Protein AF-A0A257NFJ1-F1 (afdb_monomer_lite)

pLDDT: mean 88.98, std 7.52, range [52.09, 97.19]

Radius of gyration: 28.56 Å; chains: 1; bounding box: 73×62×64 Å

Sequence (427 aa):
MHRQKQITTDIKTLTPSHWSAVKSILSKENFPPAINSFADTYADYLTGLIAIKVLAEGQPLRPDAFVVTHDAMTPEEKAVLERLRDQQILSLLKSVNSGRPDWGYALLVNMARFIAVDLSLQLGQWVFIDDFAMDSEWVSADQVAQYAEEMQVQIKDSLNNLIQTRKALLNPDGLTESNYSKLEMSANRYFELLKGRHHKSIRYIGENALPTKSINVPDWIVPELTQQQLKTALKELDNYENKFLQELAEHYRYDLITRNCVTELFRTIDQALLQQNKSGVDPSKHDELLMRESMKRLGGNISASYNFIPFVSFQSVQEHYKVTTSAVLSSYRGQQLEKLYARNNGLMVSLRESNTFTSTLYTYNPDDAFFVFFTDDNLVLRPIFGLFNTAAGIGQSIFGFLSWPFDYGKNLKSGATGVLMSLPELL

Foldseek 3Di:
DVVLVVLLVCQQAQAWDQLVPDDPPDALPDDDPDDCGSVQSNVLSLLLNVLVVCVVVVDDDDPQFKDWDPAADDPLLLVLLVVLLVVLVVVLVVLNVDPDRSSSLVNVLSVNVNNQSVVCNVVSTHMAGQQFDPPFDKDALVNLVVCVVVLVVQLVVLVVQLVVLSVQSSDPPSDDLQSVLSNRQSVNSNVQSVVSVVSGMGRPDGGDSGHDDDDPRDPPGHHNDDPVSVVVSVVSVVVSVVVNVVSCCVSQPDDQQCHHPQNVVVVVVLVVLVVVVDDDDDPVCSVVSSQVSCCVPFVFDDDCNVVSDPVSVVVCSVVGGPDPDDDDDDDPVRVVLVVDVVPDPNVVSCVQCQFQVRRPPDDDDPQAQDATGDQPPDLPCQLVRLVRQLVSLVVQLVVLVVCCVPPVSSSNVSSVVSNVVSVVSND

Structure (mmCIF, N/CA/C/O backbone):
data_AF-A0A257NFJ1-F1
#
_entry.id   AF-A0A257NFJ1-F1
#
loop_
_atom_site.group_PDB
_atom_site.id
_atom_site.type_symbol
_atom_site.label_atom_id
_atom_site.label_alt_id
_atom_site.label_comp_id
_atom_site.label_asym_id
_atom_site.label_entity_id
_atom_site.label_seq_id
_atom_site.pdbx_PDB_ins_code
_atom_site.Cartn_x
_atom_site.Cartn_y
_atom_site.Cartn_z
_atom_site.occupancy
_atom_site.B_iso_or_equiv
_atom_site.auth_seq_id
_atom_site.auth_comp_id
_atom_site.auth_asym_id
_atom_site.auth_atom_id
_atom_site.pdbx_PDB_model_num
ATOM 1 N N . MET A 1 1 ? -32.638 7.413 -6.743 1.00 71.44 1 MET A N 1
ATOM 2 C CA . MET A 1 1 ? -33.032 6.915 -8.086 1.00 71.44 1 MET A CA 1
ATOM 3 C C . MET A 1 1 ? -32.406 7.690 -9.250 1.00 71.44 1 MET A C 1
ATOM 5 O O . MET A 1 1 ? -31.89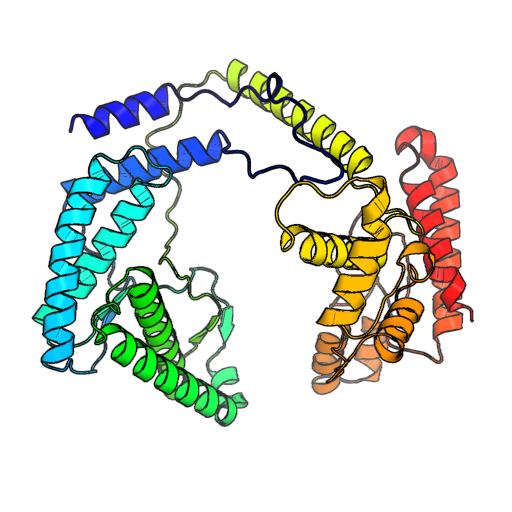9 7.042 -10.153 1.00 71.44 1 MET A O 1
ATOM 9 N N . HIS A 1 2 ? -32.402 9.033 -9.272 1.00 85.25 2 HIS A N 1
ATOM 10 C CA . HIS A 1 2 ? -31.804 9.790 -10.393 1.00 85.25 2 HIS A CA 1
ATOM 11 C C . HIS A 1 2 ? -30.293 9.528 -10.563 1.00 85.25 2 HIS A C 1
ATOM 13 O O . HIS A 1 2 ? -29.863 9.112 -11.634 1.00 85.25 2 HIS A O 1
ATOM 19 N N . ARG A 1 3 ? -29.513 9.631 -9.477 1.00 87.38 3 ARG A N 1
ATOM 20 C CA . ARG A 1 3 ? -28.060 9.384 -9.492 1.00 87.38 3 ARG A CA 1
ATOM 21 C C . ARG A 1 3 ? -27.672 7.955 -9.898 1.00 87.38 3 ARG A C 1
ATOM 23 O O . ARG A 1 3 ? -26.693 7.760 -10.600 1.00 87.38 3 ARG A O 1
ATOM 30 N N . GLN A 1 4 ? -28.477 6.958 -9.526 1.00 90.38 4 GLN A N 1
ATOM 31 C CA . GLN A 1 4 ? -28.282 5.565 -9.950 1.00 90.38 4 GLN A CA 1
ATOM 32 C C . GLN A 1 4 ? -28.370 5.419 -11.476 1.00 90.38 4 GLN A C 1
ATOM 34 O O . GLN A 1 4 ? -27.524 4.771 -12.086 1.00 90.38 4 GLN A O 1
ATOM 39 N N . LYS A 1 5 ? -29.389 6.039 -12.093 1.00 91.62 5 LYS A N 1
ATOM 40 C CA . LYS A 1 5 ? -29.564 6.043 -13.553 1.00 91.62 5 LYS A CA 1
ATOM 41 C C . LYS A 1 5 ? -28.418 6.772 -14.250 1.00 91.62 5 LYS A C 1
ATOM 43 O O . LYS A 1 5 ? -27.950 6.294 -15.277 1.00 91.62 5 LYS A O 1
ATOM 48 N N . GLN A 1 6 ? -27.967 7.887 -13.674 1.00 92.31 6 GLN A N 1
ATOM 49 C CA . GLN A 1 6 ? -26.811 8.631 -14.167 1.00 92.31 6 GLN A CA 1
ATOM 50 C C . GLN A 1 6 ? -25.557 7.747 -14.192 1.00 92.31 6 GLN A C 1
ATOM 52 O O . GLN A 1 6 ? -25.058 7.475 -15.271 1.00 92.31 6 GLN A O 1
ATOM 57 N N . ILE A 1 7 ? -25.148 7.175 -13.054 1.00 92.62 7 ILE A N 1
ATOM 58 C CA . ILE A 1 7 ? -23.953 6.312 -12.970 1.00 92.62 7 ILE A CA 1
ATOM 59 C C . ILE A 1 7 ? -24.068 5.089 -13.887 1.00 92.62 7 ILE A C 1
ATOM 61 O O . ILE A 1 7 ? -23.100 4.685 -14.517 1.00 92.62 7 ILE A O 1
ATOM 65 N N . THR A 1 8 ? -25.262 4.499 -13.996 1.00 94.19 8 THR A N 1
ATOM 66 C CA . THR A 1 8 ? -25.499 3.376 -14.920 1.00 94.19 8 THR A CA 1
ATOM 67 C C . THR A 1 8 ? -25.253 3.786 -16.373 1.00 94.19 8 THR A C 1
ATOM 69 O O . THR A 1 8 ? -24.699 3.013 -17.150 1.00 94.19 8 THR A O 1
ATOM 72 N N . THR A 1 9 ? -25.662 5.002 -16.736 1.00 94.50 9 THR A N 1
ATOM 73 C CA . THR A 1 9 ? -25.404 5.568 -18.063 1.00 94.50 9 THR A CA 1
ATOM 74 C C . THR A 1 9 ? -23.912 5.831 -18.233 1.00 94.50 9 THR A C 1
ATOM 76 O O . THR A 1 9 ? -23.349 5.364 -19.215 1.00 94.50 9 THR A O 1
ATOM 79 N N . ASP A 1 10 ? -23.269 6.460 -17.244 1.00 93.62 10 ASP A N 1
ATOM 80 C CA . ASP A 1 10 ? -21.836 6.769 -17.256 1.00 93.62 10 ASP A CA 1
ATOM 81 C C . ASP A 1 10 ? -20.989 5.502 -17.461 1.00 93.62 10 ASP A C 1
ATOM 83 O O . ASP A 1 10 ? -20.114 5.499 -18.323 1.00 93.62 10 ASP A O 1
ATOM 87 N N . ILE A 1 11 ? -21.304 4.396 -16.766 1.00 94.06 11 ILE A N 1
ATOM 88 C CA . ILE A 1 11 ? -20.638 3.094 -16.956 1.00 94.06 11 ILE A CA 1
ATOM 89 C C . ILE A 1 11 ? -20.833 2.578 -18.381 1.00 94.06 11 ILE A C 1
ATOM 91 O O . ILE A 1 11 ? -19.862 2.197 -19.027 1.00 94.06 11 ILE A O 1
ATOM 95 N N . LYS A 1 12 ? -22.073 2.559 -18.885 1.00 94.38 12 LYS A N 1
ATOM 96 C CA . LYS A 1 12 ? -22.376 2.049 -20.232 1.00 94.38 12 LYS A CA 1
ATOM 97 C C . LYS A 1 12 ? -21.655 2.838 -21.316 1.00 94.38 12 LYS A C 1
ATOM 99 O O . LYS A 1 12 ? -21.168 2.248 -22.273 1.00 94.38 12 LYS A O 1
ATOM 104 N N . THR A 1 13 ? -21.571 4.155 -21.153 1.00 94.25 13 THR A N 1
ATOM 105 C CA . THR A 1 13 ? -20.910 5.055 -22.103 1.00 94.25 13 THR A CA 1
ATOM 106 C C . THR A 1 13 ? -19.412 5.208 -21.859 1.00 94.25 13 THR A C 1
ATOM 108 O O . THR A 1 13 ? -18.764 5.954 -22.590 1.00 94.25 13 THR A O 1
ATOM 111 N N . LEU A 1 14 ? -18.855 4.548 -20.838 1.00 93.00 14 LEU A N 1
ATOM 112 C CA . LEU A 1 14 ? -17.451 4.688 -20.483 1.00 93.00 14 LEU A CA 1
ATOM 113 C C . LEU A 1 14 ? -16.570 4.169 -21.620 1.00 93.00 14 LEU A C 1
ATOM 115 O O . LEU A 1 14 ? -16.655 3.010 -22.025 1.00 93.00 14 LEU A O 1
ATOM 119 N N . THR A 1 15 ? -15.684 5.026 -22.113 1.00 90.38 15 THR A N 1
ATOM 120 C CA . THR A 1 15 ? -14.724 4.687 -23.164 1.00 90.38 15 THR A CA 1
ATOM 121 C C . THR A 1 15 ? -13.313 4.578 -22.596 1.00 90.38 15 THR A C 1
ATOM 123 O O . THR A 1 15 ? -12.974 5.358 -21.704 1.00 90.38 15 THR A O 1
ATOM 126 N N . PRO A 1 16 ? -12.462 3.672 -23.114 1.00 87.12 16 PRO A N 1
ATOM 127 C CA . PRO A 1 16 ? -11.054 3.617 -22.740 1.00 87.12 16 PRO A CA 1
ATOM 128 C C . PRO A 1 16 ? -10.371 4.977 -22.896 1.00 87.12 16 PRO A C 1
ATOM 130 O O . PRO A 1 16 ? -10.629 5.694 -23.865 1.00 87.12 16 PRO A O 1
ATOM 133 N N . SER A 1 17 ? -9.504 5.326 -21.945 1.00 75.88 17 SER A N 1
ATOM 134 C CA . SER A 1 17 ? -8.729 6.565 -21.988 1.00 75.88 17 SER A CA 1
ATOM 135 C C . SER A 1 17 ? -7.908 6.641 -23.276 1.00 75.88 17 SER A C 1
ATOM 137 O O . SER A 1 17 ? -7.256 5.674 -23.665 1.00 75.88 17 SER A O 1
ATOM 139 N N . HIS A 1 18 ? -7.901 7.806 -23.924 1.00 68.69 18 HIS A N 1
ATOM 140 C CA . HIS A 1 18 ? -7.068 8.049 -25.099 1.00 68.69 18 HIS A CA 1
ATOM 141 C C . HIS A 1 18 ? -5.610 8.271 -24.679 1.00 68.69 18 HIS A C 1
ATOM 143 O O . HIS A 1 18 ? -5.151 9.405 -24.522 1.00 68.69 18 HIS A O 1
ATOM 149 N N . TRP A 1 19 ? -4.873 7.174 -24.500 1.00 71.38 19 TRP A N 1
ATOM 150 C CA . TRP A 1 19 ? -3.456 7.182 -24.117 1.00 71.38 19 TRP A CA 1
ATOM 151 C C . TRP A 1 19 ? -2.566 7.932 -25.121 1.00 71.38 19 TRP A C 1
ATOM 153 O O . TRP A 1 19 ? -1.524 8.471 -24.752 1.00 71.38 19 TRP A O 1
ATOM 163 N N . SER A 1 20 ? -3.007 8.049 -26.378 1.00 56.97 20 SER A N 1
ATOM 164 C CA . SER A 1 20 ? -2.304 8.775 -27.444 1.00 56.97 20 SER A CA 1
ATOM 165 C C . SER A 1 20 ? -2.145 10.283 -27.191 1.00 56.97 20 SER A C 1
ATOM 167 O O . SER A 1 20 ? -1.254 10.903 -27.772 1.00 56.97 20 SER A O 1
ATOM 169 N N . ALA A 1 21 ? -2.976 10.878 -26.326 1.00 57.75 21 ALA A N 1
ATOM 170 C CA . ALA A 1 21 ? -2.998 12.318 -26.057 1.00 57.75 21 ALA A CA 1
ATOM 171 C C . ALA A 1 21 ? -2.213 12.733 -24.800 1.00 57.75 21 ALA A C 1
ATOM 173 O O . ALA A 1 21 ? -2.069 13.930 -24.529 1.00 57.75 21 ALA A O 1
ATOM 174 N N . VAL A 1 22 ? -1.697 11.772 -24.027 1.00 63.91 22 VAL A N 1
ATOM 175 C CA . VAL A 1 22 ? -0.919 12.063 -22.821 1.00 63.91 22 VAL A CA 1
ATOM 176 C C . VAL A 1 22 ? 0.454 12.581 -23.256 1.00 63.91 22 VAL A C 1
ATOM 178 O O . VAL A 1 22 ? 1.303 11.832 -23.742 1.00 63.91 22 VAL A O 1
ATOM 181 N N . LYS A 1 23 ? 0.666 13.898 -23.135 1.00 64.50 23 LYS A N 1
ATOM 182 C CA . LYS A 1 23 ? 1.997 14.505 -23.303 1.00 64.50 23 LYS A CA 1
ATOM 183 C C . LYS A 1 23 ? 2.964 13.839 -22.328 1.00 64.50 23 LYS A C 1
ATOM 185 O O . LYS A 1 23 ? 2.554 13.517 -21.217 1.00 64.50 23 LYS A O 1
ATOM 190 N N . SER A 1 24 ? 4.227 13.675 -22.730 1.00 63.91 24 SER A N 1
ATOM 191 C CA . SER A 1 24 ? 5.270 13.200 -21.815 1.00 63.91 24 SER A CA 1
ATOM 192 C C . SER A 1 24 ? 5.248 14.067 -20.556 1.00 63.91 24 SER A C 1
ATOM 194 O O . SER A 1 24 ? 5.402 15.289 -20.626 1.00 63.91 24 SER A O 1
ATOM 196 N N . ILE A 1 25 ? 4.941 13.433 -19.427 1.00 63.72 25 ILE A N 1
ATOM 197 C CA . ILE A 1 25 ? 4.867 14.067 -18.104 1.00 63.72 25 ILE A CA 1
ATOM 198 C C . ILE A 1 25 ? 6.211 13.898 -17.377 1.00 63.72 25 ILE A C 1
ATOM 200 O O . ILE A 1 25 ? 6.395 14.404 -16.273 1.00 63.72 25 ILE A O 1
ATOM 204 N N . LEU A 1 26 ? 7.147 13.167 -17.988 1.00 71.81 26 LEU A N 1
ATOM 205 C CA . LEU A 1 26 ? 8.414 12.809 -17.383 1.00 71.81 26 LEU A CA 1
ATOM 206 C C . LEU A 1 26 ? 9.411 13.951 -17.546 1.00 71.81 26 LEU A C 1
ATOM 208 O O . LEU A 1 26 ? 9.655 14.466 -18.635 1.00 71.81 26 LEU A O 1
ATOM 212 N N . SER A 1 27 ? 10.011 14.340 -16.430 1.00 72.38 27 SER A N 1
ATOM 213 C CA . SER A 1 27 ? 11.207 15.170 -16.412 1.00 72.38 27 SER A CA 1
ATOM 214 C C . SER A 1 27 ? 12.208 14.547 -15.449 1.00 72.38 27 SER A C 1
ATOM 216 O O . SER A 1 27 ? 11.839 13.769 -14.572 1.00 72.38 27 SER A O 1
ATOM 218 N N . LYS A 1 28 ? 13.489 14.914 -15.561 1.00 69.06 28 LYS A N 1
ATOM 219 C CA . LYS A 1 28 ? 14.529 14.409 -14.644 1.00 69.06 28 LYS A CA 1
ATOM 220 C C . LYS A 1 28 ? 14.196 14.640 -13.160 1.00 69.06 28 LYS A C 1
ATOM 222 O O . LYS A 1 28 ? 14.717 13.927 -12.310 1.00 69.06 28 LYS A O 1
ATOM 227 N N . GLU A 1 29 ? 13.355 15.627 -12.867 1.00 70.38 29 GLU A N 1
ATOM 228 C CA . GLU A 1 29 ? 13.061 16.115 -11.519 1.00 70.38 29 GLU A CA 1
ATOM 229 C C . GLU A 1 29 ? 11.667 15.721 -11.016 1.00 70.38 29 GLU A C 1
ATOM 231 O O . GLU A 1 29 ? 11.449 15.730 -9.808 1.00 70.38 29 GLU A O 1
ATOM 236 N N . ASN A 1 30 ? 10.743 15.334 -11.904 1.00 67.44 30 ASN A N 1
ATOM 237 C CA . ASN A 1 30 ? 9.360 15.019 -11.548 1.00 67.44 30 ASN A CA 1
ATOM 238 C C . ASN A 1 30 ? 9.008 13.600 -11.966 1.00 67.44 30 ASN A C 1
ATOM 240 O O . ASN A 1 30 ? 8.934 13.315 -13.158 1.00 67.44 30 ASN A O 1
ATOM 244 N N . PHE A 1 31 ? 8.743 12.734 -10.991 1.00 65.00 31 PHE A N 1
ATOM 245 C CA . PHE A 1 31 ? 8.097 11.451 -11.258 1.00 65.00 31 PHE A CA 1
ATOM 246 C C . PHE A 1 31 ? 6.668 11.669 -11.785 1.00 65.00 31 PHE A C 1
ATOM 248 O O . PHE A 1 31 ? 6.017 12.650 -11.406 1.00 65.00 31 PHE A O 1
ATOM 255 N N . PRO A 1 32 ? 6.168 10.775 -12.655 1.00 66.75 32 PRO A N 1
ATOM 256 C CA . PRO A 1 32 ? 4.828 10.905 -13.198 1.00 66.75 32 PRO A CA 1
ATOM 257 C C . PRO A 1 32 ? 3.802 10.759 -12.064 1.00 66.75 32 PRO A C 1
ATOM 259 O O . PRO A 1 32 ? 3.969 9.899 -11.194 1.00 66.75 32 PRO A O 1
ATOM 262 N N . PRO A 1 33 ? 2.730 11.568 -12.051 1.00 69.31 33 PRO A N 1
ATOM 263 C CA . PRO A 1 33 ? 1.620 11.328 -11.143 1.00 69.31 33 PRO A CA 1
ATOM 264 C C . PRO A 1 33 ? 0.938 10.000 -11.492 1.00 69.31 33 PRO A C 1
ATOM 266 O O . PRO A 1 33 ? 0.983 9.550 -12.639 1.00 69.31 33 PRO A O 1
ATOM 269 N N . ALA A 1 34 ? 0.256 9.399 -10.514 1.00 70.88 34 ALA A N 1
ATOM 270 C CA . ALA A 1 34 ? -0.630 8.272 -10.782 1.00 70.88 34 ALA A CA 1
ATOM 271 C C . ALA A 1 34 ? -1.680 8.682 -11.829 1.00 70.88 34 ALA A C 1
ATOM 273 O O . ALA A 1 34 ? -2.332 9.722 -11.697 1.00 70.88 34 ALA A O 1
ATOM 274 N N . ILE A 1 35 ? -1.818 7.882 -12.885 1.00 75.06 35 ILE A N 1
ATOM 275 C CA . ILE A 1 35 ? -2.788 8.132 -13.950 1.00 75.06 35 ILE A CA 1
ATOM 276 C C . ILE A 1 35 ? -4.085 7.436 -13.566 1.00 75.06 35 ILE A C 1
ATOM 278 O O . ILE A 1 35 ? -4.093 6.225 -13.382 1.00 75.06 35 ILE A O 1
ATOM 282 N N . ASN A 1 36 ? -5.176 8.198 -13.481 1.00 78.00 36 ASN A N 1
ATOM 283 C CA . ASN A 1 36 ? -6.509 7.627 -13.320 1.00 78.00 36 ASN A CA 1
ATOM 284 C C . ASN A 1 36 ? -6.881 6.872 -14.606 1.00 78.00 36 ASN A C 1
ATOM 286 O O . ASN A 1 36 ? -7.105 7.484 -15.657 1.00 78.00 36 ASN A O 1
ATOM 290 N N . SER A 1 37 ? -6.864 5.546 -14.542 1.00 85.31 37 SER A N 1
ATOM 291 C CA . SER A 1 37 ? -7.090 4.682 -15.692 1.00 85.31 37 SER A CA 1
ATOM 292 C C . SER A 1 37 ? -8.582 4.480 -15.980 1.00 85.31 37 SER A C 1
ATOM 294 O O . SER A 1 37 ? -9.468 4.812 -15.188 1.00 85.31 37 SER A O 1
ATOM 296 N N . PHE A 1 38 ? -8.875 3.874 -17.133 1.00 88.75 38 PHE A N 1
ATOM 297 C CA . PHE A 1 38 ? -10.219 3.382 -17.443 1.00 88.75 38 PHE A CA 1
ATOM 298 C C . PHE A 1 38 ? -10.732 2.406 -16.373 1.00 88.75 38 PHE A C 1
ATOM 300 O O . PHE A 1 38 ? -11.904 2.464 -16.008 1.00 88.75 38 PHE A O 1
ATOM 307 N N . ALA A 1 39 ? -9.858 1.531 -15.859 1.00 89.12 39 ALA A N 1
ATOM 308 C CA . ALA A 1 39 ? -10.213 0.557 -14.833 1.00 89.12 39 ALA A CA 1
ATOM 309 C C . ALA A 1 39 ? -10.532 1.237 -13.496 1.00 89.12 39 ALA A C 1
ATOM 311 O O . ALA A 1 39 ? -11.527 0.884 -12.870 1.00 89.12 39 ALA A O 1
ATOM 312 N N . ASP A 1 40 ? -9.752 2.249 -13.113 1.00 89.00 40 ASP A N 1
ATOM 313 C CA . ASP A 1 40 ? -9.986 3.038 -11.898 1.00 89.00 40 ASP A CA 1
ATOM 314 C C . ASP A 1 40 ? -11.323 3.785 -11.980 1.00 89.00 40 ASP A C 1
ATOM 316 O O . ASP A 1 40 ? -12.157 3.688 -11.083 1.00 89.00 40 ASP A O 1
ATOM 320 N N . THR A 1 41 ? -11.593 4.442 -13.114 1.00 90.69 41 THR A N 1
ATOM 321 C CA . THR A 1 41 ? -12.862 5.154 -13.341 1.00 90.69 41 THR A CA 1
ATOM 322 C C . THR A 1 41 ? -14.060 4.198 -13.337 1.00 90.69 41 THR A C 1
ATOM 324 O O . THR A 1 41 ? -15.103 4.489 -12.748 1.00 90.69 41 THR A O 1
ATOM 327 N N . TYR A 1 42 ? -13.921 3.030 -13.971 1.00 91.94 42 TYR A N 1
ATOM 328 C CA . TYR A 1 42 ? -14.946 1.990 -13.949 1.00 91.94 42 TYR A CA 1
ATOM 329 C C . TYR A 1 42 ? -15.201 1.477 -12.525 1.00 91.94 42 TYR A C 1
ATOM 331 O O . TYR A 1 42 ? -16.357 1.370 -12.109 1.00 91.94 42 TYR A O 1
ATOM 339 N N . ALA A 1 43 ? -14.138 1.208 -11.762 1.00 91.38 43 ALA A N 1
ATOM 340 C CA . ALA A 1 43 ? -14.224 0.764 -10.377 1.00 91.38 43 ALA A CA 1
ATOM 341 C C . ALA A 1 43 ? -14.884 1.821 -9.476 1.00 91.38 43 ALA A C 1
ATOM 343 O O . ALA A 1 43 ? -15.737 1.469 -8.658 1.00 91.38 43 ALA A O 1
ATOM 344 N N . ASP A 1 44 ? -14.571 3.104 -9.662 1.00 91.62 44 ASP A N 1
ATOM 345 C CA . ASP A 1 44 ? -15.184 4.215 -8.928 1.00 91.62 44 ASP A CA 1
ATOM 346 C C . ASP A 1 44 ? -16.694 4.303 -9.188 1.00 91.62 44 ASP A C 1
ATOM 348 O O . ASP A 1 44 ? -17.494 4.381 -8.245 1.00 91.62 44 ASP A O 1
ATOM 352 N N . TYR A 1 45 ? -17.120 4.224 -10.455 1.00 93.00 45 TYR A N 1
ATOM 353 C CA . TYR A 1 45 ? -18.544 4.213 -10.792 1.00 93.00 45 TYR A CA 1
ATOM 354 C C . TYR A 1 45 ? -19.263 2.985 -10.239 1.00 93.00 45 TYR A C 1
ATOM 356 O O . TYR A 1 45 ? -20.349 3.111 -9.665 1.00 93.00 45 TYR A O 1
ATOM 364 N N . LEU A 1 46 ? -18.661 1.805 -10.377 1.00 93.62 46 LEU A N 1
ATOM 365 C CA . LEU A 1 46 ? -19.233 0.556 -9.889 1.00 93.62 46 LEU A CA 1
ATOM 366 C C . LEU A 1 46 ? -19.390 0.579 -8.366 1.00 93.62 46 LEU A C 1
ATOM 368 O O . LEU A 1 46 ? -20.457 0.249 -7.845 1.00 93.62 46 LEU A O 1
ATOM 372 N N . THR A 1 47 ? -18.373 1.067 -7.656 1.00 93.62 47 THR A N 1
ATOM 373 C CA . THR A 1 47 ? -18.404 1.252 -6.202 1.00 93.62 47 THR A CA 1
ATOM 374 C C . THR A 1 47 ? -19.482 2.257 -5.798 1.00 93.62 47 THR A C 1
ATOM 376 O O . THR A 1 47 ? -20.248 2.001 -4.870 1.00 93.62 47 THR A O 1
ATOM 379 N N . GLY A 1 48 ? -19.617 3.371 -6.522 1.00 93.62 48 GLY A N 1
ATOM 380 C CA . GLY A 1 48 ? -20.697 4.339 -6.317 1.00 93.62 48 GLY A CA 1
ATOM 381 C C . GLY A 1 48 ? -22.092 3.741 -6.508 1.00 93.62 48 GLY A C 1
ATOM 382 O O . GLY A 1 48 ? -23.014 4.016 -5.733 1.00 93.62 48 GLY A O 1
ATOM 383 N N . LEU A 1 49 ? -22.254 2.882 -7.511 1.00 93.31 49 LEU A N 1
ATOM 384 C CA . LEU A 1 49 ? -23.517 2.213 -7.792 1.00 93.31 49 LEU A CA 1
ATOM 385 C C . LEU A 1 49 ? -23.880 1.192 -6.704 1.00 93.31 49 LEU A C 1
ATOM 387 O O . LEU A 1 49 ? -25.031 1.148 -6.263 1.00 93.31 49 LEU A O 1
ATOM 391 N N . ILE A 1 50 ? -22.892 0.432 -6.223 1.00 92.69 50 ILE A N 1
ATOM 392 C CA . ILE A 1 50 ? -23.033 -0.466 -5.070 1.00 92.69 50 ILE A CA 1
ATOM 393 C C . ILE A 1 50 ? -23.411 0.329 -3.819 1.00 92.69 50 ILE A C 1
ATOM 395 O O . ILE A 1 50 ? -24.344 -0.057 -3.120 1.00 92.69 50 ILE A O 1
ATOM 399 N N . ALA A 1 51 ? -22.757 1.462 -3.560 1.00 93.44 51 ALA A N 1
ATOM 400 C CA . ALA A 1 51 ? -23.037 2.289 -2.391 1.00 93.44 51 ALA A CA 1
ATOM 401 C C . ALA A 1 51 ? -24.487 2.801 -2.373 1.00 93.44 51 ALA A C 1
ATOM 403 O O . ALA A 1 51 ? -25.155 2.735 -1.342 1.00 93.44 51 ALA A O 1
ATOM 404 N N . ILE A 1 52 ? -25.017 3.238 -3.524 1.00 92.31 52 ILE A N 1
ATOM 405 C CA . ILE A 1 52 ? -26.433 3.623 -3.649 1.00 92.31 52 ILE A CA 1
ATOM 406 C C . ILE A 1 52 ? -27.355 2.431 -3.396 1.00 92.31 52 ILE A C 1
ATOM 408 O O . ILE A 1 52 ? -28.384 2.598 -2.746 1.00 92.31 52 ILE A O 1
ATOM 412 N N . LYS A 1 53 ? -27.010 1.246 -3.913 1.00 91.50 53 LYS A N 1
ATOM 413 C CA . LYS A 1 53 ? -27.808 0.033 -3.718 1.00 91.50 53 LYS A CA 1
ATOM 414 C C . LYS A 1 53 ? -27.873 -0.356 -2.239 1.00 91.50 53 LYS A C 1
ATOM 416 O O . LYS A 1 53 ? -28.967 -0.526 -1.716 1.00 91.50 53 LYS A O 1
ATOM 421 N N . VAL A 1 54 ? -26.724 -0.412 -1.564 1.00 92.19 54 VAL A N 1
ATOM 422 C CA . VAL A 1 54 ? -26.619 -0.697 -0.123 1.00 92.19 54 VAL A CA 1
ATOM 423 C C . VAL A 1 54 ? -27.453 0.292 0.689 1.00 92.19 54 VAL A C 1
ATOM 425 O O . VAL A 1 54 ? -28.233 -0.126 1.541 1.00 92.19 54 VAL A O 1
ATOM 428 N N . LEU A 1 55 ? -27.343 1.589 0.380 1.00 90.81 55 LEU A N 1
ATOM 429 C CA . LEU A 1 55 ? -28.105 2.637 1.055 1.00 90.81 55 LEU A CA 1
ATOM 430 C C . LEU A 1 55 ? -29.619 2.509 0.818 1.00 90.81 55 LEU A C 1
ATOM 432 O O . LEU A 1 55 ? -30.400 2.680 1.748 1.00 90.81 55 LEU A O 1
ATOM 436 N N . ALA A 1 56 ? -30.045 2.221 -0.415 1.00 90.50 56 ALA A N 1
ATOM 437 C CA . ALA A 1 56 ? -31.460 2.109 -0.770 1.00 90.50 56 ALA A CA 1
ATOM 438 C C . ALA A 1 56 ? -32.127 0.852 -0.192 1.00 90.50 56 ALA A C 1
ATOM 440 O O . ALA A 1 56 ? -33.308 0.887 0.144 1.00 90.50 56 ALA A O 1
ATOM 441 N N . GLU A 1 57 ? -31.380 -0.248 -0.094 1.00 92.19 57 GLU A N 1
ATOM 442 C CA . GLU A 1 57 ? -31.860 -1.529 0.434 1.00 92.19 57 GLU A CA 1
ATOM 443 C C . GLU A 1 57 ? -31.703 -1.640 1.958 1.00 92.19 57 GLU A C 1
ATOM 445 O O . GLU A 1 57 ? -32.267 -2.551 2.557 1.00 92.19 57 GLU A O 1
ATOM 450 N N . GLY A 1 58 ? -30.952 -0.730 2.590 1.00 88.75 58 GLY A N 1
ATOM 451 C CA . GLY A 1 58 ? -30.697 -0.760 4.030 1.00 88.75 58 GLY A CA 1
ATOM 452 C C . GLY A 1 58 ? -29.953 -2.022 4.468 1.00 88.75 58 GLY A C 1
ATOM 453 O O . GLY A 1 58 ? -30.287 -2.604 5.499 1.00 88.75 58 GLY A O 1
ATOM 454 N N . GLN A 1 59 ? -28.988 -2.487 3.665 1.00 88.62 59 GLN A N 1
ATOM 455 C CA . GLN A 1 59 ? -28.294 -3.741 3.962 1.00 88.62 59 GLN A CA 1
ATOM 456 C C . GLN A 1 59 ? -27.486 -3.634 5.269 1.00 88.62 59 GLN A C 1
ATOM 458 O O . GLN A 1 59 ? -26.735 -2.668 5.438 1.00 88.62 59 GLN A O 1
ATOM 463 N N . PRO A 1 60 ? -27.599 -4.615 6.185 1.00 89.31 60 PRO A N 1
ATOM 464 C CA . PRO A 1 60 ? -26.818 -4.619 7.413 1.00 89.31 60 PRO A CA 1
ATOM 465 C C . PRO A 1 60 ? -25.345 -4.939 7.133 1.00 89.31 60 PRO A C 1
ATOM 467 O O . PRO A 1 60 ? -24.994 -5.534 6.110 1.00 89.31 60 PRO A O 1
ATOM 470 N N . LEU A 1 61 ? -24.482 -4.600 8.092 1.00 90.94 61 LEU A N 1
ATOM 471 C CA . LEU A 1 61 ? -23.109 -5.093 8.097 1.00 90.94 61 LEU A CA 1
ATOM 472 C C . LEU A 1 61 ? -23.087 -6.617 8.228 1.00 90.94 61 LEU A C 1
ATOM 474 O O . LEU A 1 61 ? -23.922 -7.216 8.910 1.00 90.94 61 LEU A O 1
ATOM 478 N N . ARG A 1 62 ? -22.099 -7.247 7.589 1.00 90.38 62 ARG A N 1
ATOM 479 C CA . ARG A 1 62 ? -21.847 -8.674 7.796 1.00 90.38 62 ARG A CA 1
ATOM 480 C C . ARG A 1 62 ? -21.416 -8.916 9.252 1.00 90.38 62 ARG A C 1
ATOM 482 O O . ARG A 1 62 ? -20.777 -8.038 9.832 1.00 90.38 62 ARG A O 1
ATOM 489 N N . PRO A 1 63 ? -21.718 -10.086 9.843 1.00 87.38 63 PRO A N 1
ATOM 490 C CA . PRO A 1 63 ? -21.369 -10.371 11.238 1.00 87.38 63 PRO A CA 1
ATOM 491 C C . PRO A 1 63 ? -19.867 -10.306 11.549 1.00 87.38 63 PRO A C 1
ATOM 493 O O . PRO A 1 63 ? -19.491 -10.085 12.692 1.00 87.38 63 PRO A O 1
ATOM 496 N N . ASP A 1 64 ? -19.016 -10.512 10.546 1.00 87.75 64 ASP A N 1
ATOM 497 C CA . ASP A 1 64 ? -17.555 -10.460 10.630 1.00 87.75 64 ASP A CA 1
ATOM 498 C C . ASP A 1 64 ? -16.969 -9.080 10.284 1.00 87.75 64 ASP A C 1
ATOM 500 O O . ASP A 1 64 ? -15.758 -8.896 10.339 1.00 87.75 64 ASP A O 1
ATOM 504 N N . ALA A 1 65 ? -17.807 -8.097 9.936 1.00 91.31 65 ALA A N 1
ATOM 505 C CA . ALA A 1 65 ? -17.362 -6.755 9.562 1.00 91.31 65 ALA A CA 1
ATOM 506 C C . ALA A 1 65 ? -17.109 -5.836 10.768 1.00 91.31 65 ALA A C 1
ATOM 508 O O . ALA A 1 65 ? -16.682 -4.699 10.584 1.00 91.31 65 ALA A O 1
ATOM 509 N N . PHE A 1 66 ? -17.396 -6.288 11.988 1.00 93.50 66 PHE A N 1
ATOM 510 C CA . PHE A 1 66 ? -17.190 -5.507 13.201 1.00 93.50 66 PHE A CA 1
ATOM 511 C C . PHE A 1 66 ? -16.805 -6.385 14.390 1.00 93.50 66 PHE A C 1
ATOM 513 O O . PHE A 1 66 ? -17.083 -7.583 14.439 1.00 93.50 66 PHE A O 1
ATOM 520 N N . VAL A 1 67 ? -16.180 -5.755 15.377 1.00 92.81 67 VAL A N 1
ATOM 521 C CA . VAL A 1 67 ? -15.779 -6.354 16.644 1.00 92.81 67 VAL A CA 1
ATOM 522 C C . VAL A 1 67 ? -16.563 -5.673 17.757 1.00 92.81 67 VAL A C 1
ATOM 524 O O . VAL A 1 67 ? -16.408 -4.476 17.997 1.00 92.81 67 VAL A O 1
ATOM 527 N N . VAL A 1 68 ? -17.405 -6.445 18.446 1.00 92.81 68 VAL A N 1
ATOM 528 C CA . VAL A 1 68 ? -18.058 -6.006 19.686 1.00 92.81 68 VAL A CA 1
ATOM 529 C C . VAL A 1 68 ? -17.102 -6.258 20.840 1.00 92.81 68 VAL A C 1
ATOM 531 O O . VAL A 1 68 ? -16.665 -7.389 21.069 1.00 92.81 68 VAL A O 1
ATOM 534 N N . THR A 1 69 ? -16.769 -5.199 21.563 1.00 90.25 69 THR A N 1
ATOM 535 C CA . THR A 1 69 ? -15.911 -5.278 22.743 1.00 90.25 69 THR A CA 1
ATOM 536 C C . THR A 1 69 ? -16.767 -5.408 24.001 1.00 90.25 69 THR A C 1
ATOM 538 O O . THR A 1 69 ? -17.933 -5.023 24.012 1.00 90.25 69 THR A O 1
ATOM 541 N N . HIS A 1 70 ? -16.185 -5.918 25.086 1.00 87.81 70 HIS A N 1
ATOM 542 C CA . HIS A 1 70 ? -16.830 -5.899 26.406 1.00 87.81 70 HIS A CA 1
ATOM 543 C C . HIS A 1 70 ? -16.422 -4.660 27.223 1.00 87.81 70 HIS A C 1
ATOM 545 O O . HIS A 1 70 ? -16.734 -4.570 28.412 1.00 87.81 70 HIS A O 1
ATOM 551 N N . ASP A 1 71 ? -15.729 -3.709 26.593 1.00 89.44 71 ASP A N 1
ATOM 552 C CA . ASP A 1 71 ? -15.244 -2.500 27.241 1.00 89.44 71 ASP A CA 1
ATOM 553 C C . ASP A 1 71 ? -16.374 -1.475 27.310 1.00 89.44 71 ASP A C 1
ATOM 555 O O . ASP A 1 71 ? -16.869 -0.990 26.288 1.00 89.44 71 ASP A O 1
ATOM 559 N N . ALA A 1 72 ? -16.767 -1.131 28.535 1.00 92.69 72 ALA A N 1
ATOM 560 C CA . ALA A 1 72 ? -17.769 -0.108 28.777 1.00 92.69 72 ALA A CA 1
ATOM 561 C C . ALA A 1 72 ? -17.261 1.278 28.351 1.00 92.69 72 ALA A C 1
ATOM 563 O O . ALA A 1 72 ? -16.083 1.623 28.526 1.00 92.69 72 ALA A O 1
ATOM 564 N N . MET A 1 73 ? -18.178 2.083 27.823 1.00 94.12 73 MET A N 1
ATOM 565 C CA . MET A 1 73 ? -17.918 3.482 27.498 1.00 94.12 73 MET A CA 1
ATOM 566 C C . MET A 1 73 ? -18.146 4.371 28.714 1.00 94.12 73 MET A C 1
ATOM 568 O O . MET A 1 73 ? -19.113 4.187 29.459 1.00 94.12 73 MET A O 1
ATOM 572 N N . THR A 1 74 ? -17.288 5.371 28.901 1.00 95.31 74 THR A N 1
ATOM 573 C CA . THR A 1 74 ? -17.547 6.408 29.905 1.00 95.31 74 THR A CA 1
ATOM 574 C C . THR A 1 74 ? -18.637 7.376 29.419 1.00 95.31 74 THR A C 1
ATOM 576 O O . THR A 1 74 ? -18.906 7.459 28.214 1.00 95.31 74 THR A O 1
ATOM 579 N N . PRO A 1 75 ? -19.282 8.141 30.319 1.00 95.62 75 PRO A N 1
ATOM 580 C CA . PRO A 1 75 ? -20.242 9.172 29.922 1.00 95.62 75 PRO A CA 1
ATOM 581 C C . PRO A 1 75 ? -19.654 10.214 28.956 1.00 95.62 75 PRO A C 1
ATOM 583 O O . PRO A 1 75 ? -20.337 10.656 28.034 1.00 95.62 75 PRO A O 1
ATOM 586 N N . GLU A 1 76 ? -18.383 10.579 29.132 1.00 95.00 76 GLU A N 1
ATOM 587 C CA . GLU A 1 76 ? -17.680 11.529 28.266 1.00 95.00 76 GLU A CA 1
ATOM 588 C C . GLU A 1 76 ? -17.473 10.950 26.864 1.00 95.00 76 GLU A C 1
ATOM 590 O O . GLU A 1 76 ? -17.744 11.621 25.870 1.00 95.00 76 GLU A O 1
ATOM 595 N N . GLU A 1 77 ? -17.049 9.688 26.772 1.00 95.25 77 GLU A N 1
ATOM 596 C CA . GLU A 1 77 ? -16.884 8.980 25.499 1.00 95.25 77 GLU A CA 1
ATOM 597 C C . GLU A 1 77 ? -18.209 8.832 24.758 1.00 95.25 77 GLU A C 1
ATOM 599 O O . GLU A 1 77 ? -18.272 9.070 23.550 1.00 95.25 77 GLU A O 1
ATOM 604 N N . LYS A 1 78 ? -19.285 8.521 25.489 1.00 96.31 78 LYS A N 1
ATOM 605 C CA . LYS A 1 78 ? -20.636 8.469 24.932 1.00 96.31 78 LYS A CA 1
ATOM 606 C C . LYS A 1 78 ? -21.022 9.808 24.296 1.00 96.31 78 LYS A C 1
ATOM 608 O O . LYS A 1 78 ? -21.462 9.826 23.150 1.00 96.31 78 LYS A O 1
ATOM 613 N N . ALA A 1 79 ? -20.784 10.924 24.986 1.00 95.00 79 ALA A N 1
ATOM 614 C CA . ALA A 1 79 ? -21.059 12.258 24.450 1.00 95.00 79 ALA A CA 1
ATOM 615 C C . ALA A 1 79 ? -20.195 12.595 23.216 1.00 95.00 79 ALA A C 1
ATOM 617 O O . ALA A 1 79 ? -20.637 13.304 22.309 1.00 95.00 79 ALA A O 1
ATOM 618 N N . VAL A 1 80 ? -18.955 12.095 23.140 1.00 94.88 80 VAL A N 1
ATOM 619 C CA . VAL A 1 80 ? -18.124 12.229 21.929 1.00 94.88 80 VAL A CA 1
ATOM 620 C C . VAL A 1 80 ? -18.703 11.424 20.765 1.00 94.88 80 VAL A C 1
ATOM 622 O O . VAL A 1 80 ? -18.789 11.954 19.658 1.00 94.88 80 VAL A O 1
ATOM 625 N N . LEU A 1 81 ? -19.135 10.186 21.001 1.00 94.75 81 LEU A N 1
ATOM 626 C CA . LEU A 1 81 ? -19.729 9.338 19.966 1.00 94.75 81 LEU A CA 1
ATOM 627 C C . LEU A 1 81 ? -21.081 9.847 19.469 1.00 94.75 81 LEU A C 1
ATOM 629 O O . LEU A 1 81 ? -21.351 9.753 18.276 1.00 94.75 81 LEU A O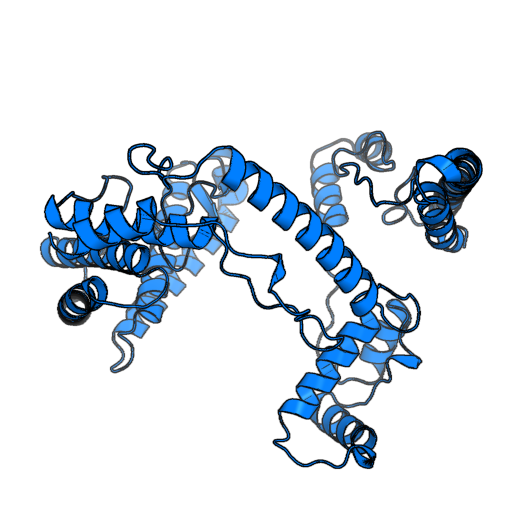 1
ATOM 633 N N . GLU A 1 82 ? -21.907 10.432 20.336 1.00 95.94 82 GLU A N 1
ATOM 634 C CA . GLU A 1 82 ? -23.149 11.093 19.918 1.00 95.94 82 GLU A CA 1
ATOM 635 C C . GLU A 1 82 ? -22.851 12.235 18.935 1.00 95.94 82 GLU A C 1
ATOM 637 O O . GLU A 1 82 ? -23.441 12.292 17.856 1.00 95.94 82 GLU A O 1
ATOM 642 N N . ARG A 1 83 ? -21.846 13.075 19.232 1.00 94.38 83 ARG A N 1
ATOM 643 C CA . ARG A 1 83 ? -21.389 14.122 18.300 1.00 94.38 83 ARG A CA 1
ATOM 644 C C . ARG A 1 83 ? -20.828 13.542 17.001 1.00 94.38 83 ARG A C 1
ATOM 646 O O . ARG A 1 83 ? -21.094 14.092 15.933 1.00 94.38 83 ARG A O 1
ATOM 653 N N . LEU A 1 84 ? -20.062 12.451 17.075 1.00 93.88 84 LEU A N 1
ATOM 654 C CA . LEU A 1 84 ? -19.519 11.779 15.891 1.00 93.88 84 LEU A CA 1
ATOM 655 C C . LEU A 1 84 ? -20.635 11.255 14.989 1.00 93.88 84 LEU A C 1
ATOM 657 O O . LEU A 1 84 ? -20.597 11.477 13.781 1.00 93.88 84 LEU A O 1
ATOM 661 N N . ARG A 1 85 ? -21.637 10.597 15.577 1.00 95.06 85 ARG A N 1
ATOM 662 C CA . ARG A 1 85 ? -22.808 10.081 14.867 1.00 95.06 85 ARG A CA 1
ATOM 663 C C . ARG A 1 85 ? -23.521 11.202 14.117 1.00 95.06 85 ARG A C 1
ATOM 665 O O . ARG A 1 85 ? -23.812 11.064 12.930 1.00 95.06 85 ARG A O 1
ATOM 672 N N . ASP A 1 86 ? -23.747 12.333 14.778 1.00 93.19 86 ASP A N 1
ATOM 673 C CA . ASP A 1 86 ? -24.431 13.477 14.176 1.00 93.19 86 ASP A CA 1
ATOM 674 C C . ASP A 1 86 ? -23.602 14.093 13.026 1.00 93.19 86 ASP A C 1
ATOM 676 O O . ASP A 1 86 ? -24.135 14.404 11.956 1.00 93.19 86 ASP A O 1
ATOM 680 N N . GLN A 1 87 ? -22.275 14.189 13.185 1.00 91.75 87 GLN A N 1
ATOM 681 C CA . GLN A 1 87 ? -21.356 14.613 12.117 1.00 91.75 87 GLN A CA 1
ATOM 682 C C . GLN A 1 87 ? -21.329 13.634 10.934 1.00 91.75 87 GLN A C 1
ATOM 684 O O . GLN A 1 87 ? -21.263 14.059 9.774 1.00 91.75 87 GLN A O 1
ATOM 689 N N . GLN A 1 88 ? -21.394 12.329 11.203 1.00 91.94 88 GLN A N 1
ATOM 690 C CA . GLN A 1 88 ? -21.447 11.290 10.179 1.00 91.94 88 GLN A CA 1
ATOM 691 C C . GLN A 1 88 ? -22.746 11.372 9.382 1.00 91.94 88 GLN A C 1
ATOM 693 O O . GLN A 1 88 ? -22.684 11.303 8.159 1.00 91.94 88 GLN A O 1
ATOM 698 N N . ILE A 1 89 ? -23.897 11.616 10.019 1.00 91.69 89 ILE A N 1
ATOM 699 C CA . ILE A 1 89 ? -25.175 11.816 9.312 1.00 91.69 89 ILE A CA 1
ATOM 700 C C . ILE A 1 89 ? -25.056 12.961 8.298 1.00 91.69 89 ILE A C 1
ATOM 702 O O . ILE A 1 89 ? -25.380 12.791 7.120 1.00 91.69 89 ILE A O 1
ATOM 706 N N . LEU A 1 90 ? -24.536 14.116 8.722 1.00 90.38 90 LEU A N 1
ATOM 707 C CA . LEU A 1 90 ? -24.335 15.263 7.830 1.00 90.38 90 LEU A CA 1
ATOM 708 C C . LEU A 1 90 ? -23.353 14.941 6.692 1.00 90.38 90 LEU A C 1
ATOM 710 O O . LEU A 1 90 ? -23.579 15.320 5.539 1.00 90.38 90 LEU A O 1
ATOM 714 N N . SER A 1 91 ? -22.281 14.211 7.001 1.00 88.62 91 SER A N 1
ATOM 715 C CA . SER A 1 91 ? -21.273 13.801 6.019 1.00 88.62 91 SER A CA 1
ATOM 716 C C . SER A 1 91 ? -21.835 12.811 4.998 1.00 88.62 91 SER A C 1
ATOM 718 O O . SER A 1 91 ? -21.601 12.978 3.804 1.00 88.62 91 SER A O 1
ATOM 720 N N . LEU A 1 92 ? -22.635 11.833 5.429 1.00 90.69 92 LEU A N 1
ATOM 721 C CA . LEU A 1 92 ? -23.314 10.862 4.568 1.00 90.69 92 LEU A CA 1
ATOM 722 C C . LEU A 1 92 ? -24.249 11.558 3.572 1.00 90.69 92 LEU A C 1
ATOM 724 O O . LEU A 1 92 ? -24.182 11.287 2.372 1.00 90.69 92 LEU A O 1
ATOM 728 N N . LEU A 1 93 ? -25.055 12.516 4.045 1.00 88.50 93 LEU A N 1
ATOM 729 C CA . LEU A 1 93 ? -25.949 13.307 3.191 1.00 88.50 93 LEU A CA 1
ATOM 730 C C . LEU A 1 93 ? -25.179 14.106 2.128 1.00 88.50 93 LEU A C 1
ATOM 732 O O . LEU A 1 93 ? -25.619 14.204 0.980 1.00 88.50 93 LEU A O 1
ATOM 736 N N . LYS A 1 94 ? -24.007 14.645 2.485 1.00 88.25 94 LYS A N 1
ATOM 737 C CA . LYS A 1 94 ? -23.130 15.362 1.549 1.00 88.25 94 LYS A CA 1
ATOM 738 C C . LYS A 1 94 ? -22.457 14.416 0.547 1.00 88.25 94 LYS A C 1
ATOM 740 O O . LYS A 1 94 ? -22.376 14.744 -0.637 1.00 88.25 94 LYS A O 1
ATOM 745 N N . SER A 1 95 ? -22.001 13.247 0.996 1.00 87.81 95 SER A N 1
ATOM 746 C CA . SER A 1 95 ? -21.244 12.282 0.187 1.00 87.81 95 SER A CA 1
ATOM 747 C C . SER A 1 95 ? -22.040 11.735 -0.993 1.00 87.81 95 SER A C 1
ATOM 749 O O . SER A 1 95 ? -21.484 11.603 -2.082 1.00 87.81 95 SER A O 1
ATOM 751 N N . VAL A 1 96 ? -23.350 11.514 -0.826 1.00 84.62 96 VAL A N 1
ATOM 752 C CA . VAL A 1 96 ? -24.230 11.038 -1.911 1.00 84.62 96 VAL A CA 1
ATOM 753 C C . VAL A 1 96 ? -24.249 11.994 -3.103 1.00 84.62 96 VAL A C 1
ATOM 755 O O . VAL A 1 96 ? -24.484 11.544 -4.215 1.00 84.62 96 VAL A O 1
ATOM 758 N N . ASN A 1 97 ? -23.983 13.288 -2.908 1.00 85.12 97 ASN A N 1
ATOM 759 C CA . ASN A 1 97 ? -23.955 14.279 -3.986 1.00 85.12 97 ASN A CA 1
ATOM 760 C C . ASN A 1 97 ? -22.540 14.736 -4.371 1.00 85.12 97 ASN A C 1
ATOM 762 O O . ASN A 1 97 ? -22.393 15.624 -5.208 1.00 85.12 97 ASN A O 1
ATOM 766 N N . SER A 1 98 ? -21.497 14.131 -3.801 1.00 86.12 98 SER A N 1
ATOM 767 C CA . SER A 1 98 ? -20.118 14.563 -4.020 1.00 86.12 98 SER A CA 1
ATOM 768 C C . SER A 1 98 ? -19.640 14.297 -5.451 1.00 86.12 98 SER A C 1
ATOM 770 O O . SER A 1 98 ? -20.018 13.296 -6.056 1.00 86.12 98 SER A O 1
ATOM 772 N N . GLY A 1 99 ? -18.808 15.194 -5.984 1.00 83.25 99 GLY A N 1
ATOM 773 C CA . GLY A 1 99 ? -18.092 15.016 -7.254 1.00 83.25 99 GLY A CA 1
ATOM 774 C C . GLY A 1 99 ? -16.634 14.577 -7.083 1.00 83.25 99 GLY A C 1
ATOM 775 O O . GLY A 1 99 ? -15.901 14.540 -8.066 1.00 83.25 99 GLY A O 1
ATOM 776 N N . ARG A 1 100 ? -16.189 14.301 -5.845 1.00 85.00 100 ARG A N 1
ATOM 777 C CA . ARG A 1 100 ? -14.866 13.694 -5.601 1.00 85.00 100 ARG A CA 1
ATOM 778 C C . ARG A 1 100 ? -14.788 12.312 -6.265 1.00 85.00 100 ARG A C 1
ATOM 780 O O . ARG A 1 100 ? -15.870 11.731 -6.332 1.00 85.00 100 ARG A O 1
ATOM 787 N N . PRO A 1 101 ? -13.560 11.854 -6.624 1.00 83.56 101 PRO A N 1
ATOM 788 C CA . PRO A 1 101 ? -12.976 10.497 -6.610 1.00 83.56 101 PRO A CA 1
ATOM 789 C C . PRO A 1 101 ? -13.876 9.295 -6.301 1.00 83.56 101 PRO A C 1
ATOM 791 O O . PRO A 1 101 ? -15.067 9.372 -6.411 1.00 83.56 101 PRO A O 1
ATOM 794 N N . ASP A 1 102 ? -13.382 8.150 -5.879 1.00 88.56 102 ASP A N 1
ATOM 795 C CA . ASP A 1 102 ? -13.792 7.351 -4.702 1.00 88.56 102 ASP A CA 1
ATOM 796 C C . ASP A 1 102 ? -15.046 7.659 -3.797 1.00 88.56 102 ASP A C 1
ATOM 798 O O . ASP A 1 102 ? -15.161 7.084 -2.710 1.00 88.56 102 ASP A O 1
ATOM 802 N N . TRP A 1 103 ? -16.012 8.527 -4.125 1.00 92.19 103 TRP A N 1
ATOM 803 C CA . TRP A 1 103 ? -17.117 8.935 -3.242 1.00 92.19 103 TRP A CA 1
ATOM 804 C C . TRP A 1 103 ? -17.983 7.754 -2.795 1.00 92.19 103 TRP A C 1
ATOM 806 O O . TRP A 1 103 ? -18.509 7.767 -1.683 1.00 92.19 103 TRP A O 1
ATOM 816 N N . GLY A 1 104 ? -18.127 6.737 -3.653 1.00 93.50 104 GLY A N 1
ATOM 817 C CA . GLY A 1 104 ? -18.844 5.504 -3.338 1.00 93.50 104 GLY A CA 1
ATOM 818 C C . GLY A 1 104 ? -18.170 4.734 -2.209 1.00 93.50 104 GLY A C 1
ATOM 819 O O . GLY A 1 104 ? -18.837 4.304 -1.270 1.00 93.50 104 GLY A O 1
ATOM 820 N N . TYR A 1 105 ? -16.841 4.631 -2.264 1.00 92.75 105 TYR A N 1
ATOM 821 C CA . TYR A 1 105 ? -16.040 4.001 -1.220 1.00 92.75 105 TYR A CA 1
ATOM 822 C C . TYR A 1 105 ? -16.147 4.781 0.093 1.00 92.75 105 TYR A C 1
ATOM 824 O O . TYR A 1 105 ? -16.494 4.215 1.129 1.00 92.75 105 TYR A O 1
ATOM 832 N N . ALA A 1 106 ? -15.966 6.104 0.039 1.00 92.25 106 ALA A N 1
ATOM 833 C CA . ALA A 1 106 ? -16.107 6.966 1.209 1.00 92.25 106 ALA A CA 1
ATOM 834 C C . ALA A 1 106 ? -17.514 6.889 1.835 1.00 92.25 106 ALA A C 1
ATOM 836 O O . ALA A 1 106 ? -17.655 6.947 3.059 1.00 92.25 106 ALA A O 1
ATOM 837 N N . LEU A 1 107 ? -18.564 6.751 1.018 1.00 93.25 107 LEU A N 1
ATOM 838 C CA . LEU A 1 107 ? -19.934 6.561 1.491 1.00 93.25 107 LEU A CA 1
ATOM 839 C C . LEU A 1 107 ? -20.089 5.221 2.225 1.00 93.25 107 LEU A C 1
ATOM 841 O O . LEU A 1 107 ? -20.624 5.207 3.329 1.00 93.25 107 LEU A O 1
ATOM 845 N N . LEU A 1 108 ? -19.589 4.120 1.654 1.00 93.94 108 LEU A N 1
ATOM 846 C CA . LEU A 1 108 ? -19.632 2.786 2.272 1.00 93.94 108 LEU A CA 1
ATOM 847 C C . LEU A 1 108 ? -18.916 2.752 3.628 1.00 93.94 108 LEU A C 1
ATOM 849 O O . LEU A 1 108 ? -19.495 2.282 4.606 1.00 93.94 108 LEU A O 1
ATOM 853 N N . VAL A 1 109 ? -17.703 3.308 3.710 1.00 93.69 109 VAL A N 1
ATOM 854 C CA . VAL A 1 109 ? -16.934 3.375 4.965 1.00 93.69 109 VAL A CA 1
ATOM 855 C C . VAL A 1 109 ? -17.681 4.185 6.026 1.00 93.69 109 VAL A C 1
ATOM 857 O O . VAL A 1 109 ? -17.815 3.742 7.166 1.00 93.69 109 VAL A O 1
ATOM 860 N N . ASN A 1 110 ? -18.222 5.351 5.661 1.00 92.94 110 ASN A N 1
ATOM 861 C CA . ASN A 1 110 ? -18.972 6.176 6.608 1.00 92.94 110 ASN A CA 1
ATOM 862 C C . ASN A 1 110 ? -20.282 5.519 7.056 1.00 92.94 110 ASN A C 1
ATOM 864 O O . ASN A 1 110 ? -20.661 5.679 8.212 1.00 92.94 110 ASN A O 1
ATOM 868 N N . MET A 1 111 ? -20.962 4.762 6.186 1.00 94.12 111 MET A N 1
ATOM 869 C CA . MET A 1 111 ? -22.151 3.999 6.578 1.00 94.12 111 MET A CA 1
ATOM 870 C C . MET A 1 111 ? -21.787 2.895 7.569 1.00 94.12 111 MET A C 1
ATOM 872 O O . MET A 1 111 ? -22.464 2.741 8.581 1.00 94.12 111 MET A O 1
ATOM 876 N N . ALA A 1 112 ? -20.698 2.164 7.317 1.00 94.94 112 ALA A N 1
ATOM 877 C CA . ALA A 1 112 ? -20.223 1.131 8.228 1.00 94.94 112 ALA A CA 1
ATOM 878 C C . ALA A 1 112 ? -19.888 1.717 9.606 1.00 94.94 112 ALA A C 1
ATOM 880 O O . ALA A 1 112 ? -20.423 1.265 10.618 1.00 94.94 112 ALA A O 1
ATOM 881 N N . ARG A 1 113 ? -19.088 2.788 9.645 1.00 94.88 113 ARG A N 1
ATOM 882 C CA . ARG A 1 113 ? -18.744 3.477 10.896 1.00 94.88 113 ARG A CA 1
ATOM 883 C C . ARG A 1 113 ? -19.968 4.032 11.612 1.00 94.88 113 ARG A C 1
ATOM 885 O O . ARG A 1 113 ? -20.053 3.886 12.824 1.00 94.88 113 ARG A O 1
ATOM 892 N N . PHE A 1 114 ? -20.931 4.601 10.889 1.00 94.81 114 PHE A N 1
ATOM 893 C CA . PHE A 1 114 ? -22.192 5.051 11.478 1.00 94.81 114 PHE A CA 1
ATOM 894 C C . PHE A 1 114 ? -22.934 3.902 12.174 1.00 94.81 114 PHE A C 1
ATOM 896 O O . PHE A 1 114 ? -23.350 4.056 13.319 1.00 94.81 114 PHE A O 1
ATOM 903 N N . ILE A 1 115 ? -23.043 2.736 11.526 1.00 95.12 115 ILE A N 1
ATOM 904 C CA . ILE A 1 115 ? -23.685 1.549 12.112 1.00 95.12 115 ILE A CA 1
ATOM 905 C C . ILE A 1 115 ? -22.931 1.082 13.367 1.00 95.12 115 ILE A C 1
ATOM 907 O O . ILE A 1 115 ? -23.563 0.793 14.380 1.00 95.12 115 ILE A O 1
ATOM 911 N N . ALA A 1 116 ? -21.595 1.038 13.337 1.00 95.81 116 ALA A N 1
ATOM 912 C CA . ALA A 1 116 ? -20.790 0.642 14.496 1.00 95.81 116 ALA A CA 1
ATOM 913 C C . ALA A 1 116 ? -20.895 1.640 15.662 1.00 95.81 116 ALA A C 1
ATOM 915 O O . ALA A 1 116 ? -21.031 1.234 16.817 1.00 95.81 116 ALA A O 1
ATOM 916 N N . VAL A 1 117 ? -20.883 2.945 15.376 1.00 96.00 117 VAL A N 1
ATOM 917 C CA . VAL A 1 117 ? -21.070 3.999 16.383 1.00 96.00 117 VAL A CA 1
ATOM 918 C C . VAL A 1 117 ? -22.462 3.910 17.002 1.00 96.00 117 VAL A C 1
ATOM 920 O O . VAL A 1 117 ? -22.585 3.948 18.225 1.00 96.00 117 VAL A O 1
ATOM 923 N N . ASP A 1 118 ? -23.506 3.753 16.189 1.00 96.00 118 ASP A N 1
ATOM 924 C CA . ASP A 1 118 ? -24.870 3.640 16.701 1.00 96.00 118 ASP A CA 1
ATOM 925 C C . ASP A 1 118 ? -25.045 2.370 17.546 1.00 96.00 118 ASP A C 1
ATOM 927 O O . ASP A 1 118 ? -25.582 2.436 18.652 1.00 96.00 118 ASP A O 1
ATOM 931 N N . LEU A 1 119 ? -24.482 1.239 17.106 1.00 95.69 119 LEU A N 1
ATOM 932 C CA . LEU A 1 119 ? -24.487 0.002 17.886 1.00 95.69 119 LEU A CA 1
ATOM 933 C C . LEU A 1 119 ? -23.709 0.151 19.201 1.00 95.69 119 LEU A C 1
ATOM 935 O O . LEU A 1 119 ? -24.160 -0.339 20.236 1.00 95.69 119 LEU A O 1
ATOM 939 N N . SER A 1 120 ? -22.591 0.884 19.192 1.00 97.00 120 SER A N 1
ATOM 940 C CA . SER A 1 120 ? -21.845 1.193 20.416 1.00 97.00 120 SER A CA 1
ATOM 941 C C . SER A 1 120 ? -22.728 1.943 21.414 1.00 97.00 120 SER A C 1
ATOM 943 O O . SER A 1 120 ? -22.861 1.545 22.572 1.00 97.00 120 SER A O 1
ATOM 945 N N . LEU A 1 121 ? -23.395 3.008 20.956 1.00 97.19 121 LEU A N 1
ATOM 946 C CA . LEU A 1 121 ? -24.284 3.836 21.775 1.00 97.19 121 LEU A CA 1
ATOM 947 C C . LEU A 1 121 ? -25.474 3.048 22.341 1.00 97.19 121 LEU A C 1
ATOM 949 O O . LEU A 1 121 ? -25.856 3.284 23.489 1.00 97.19 121 LEU A O 1
ATOM 953 N N . GLN A 1 122 ? -26.035 2.117 21.566 1.00 96.31 122 GLN A N 1
ATOM 954 C CA . GLN A 1 122 ? -27.132 1.247 21.996 1.00 96.31 122 GLN A CA 1
ATOM 955 C C . GLN A 1 122 ? -26.696 0.238 23.068 1.00 96.31 122 GLN A C 1
ATOM 957 O O . GLN A 1 122 ? -27.426 0.020 24.035 1.00 96.31 122 GLN A O 1
ATOM 962 N N . LEU A 1 123 ? -25.512 -0.364 22.915 1.00 96.19 123 LEU A N 1
ATOM 963 C CA . LEU A 1 123 ? -24.997 -1.385 23.834 1.00 96.19 123 LEU A CA 1
ATOM 964 C C . LEU A 1 123 ? -24.317 -0.798 25.080 1.00 96.19 123 LEU A C 1
ATOM 966 O O . LEU A 1 123 ? -24.154 -1.496 26.079 1.00 96.19 123 LEU A O 1
ATOM 970 N N . GLY A 1 124 ? -23.884 0.466 25.033 1.00 96.19 124 GLY A N 1
ATOM 971 C CA . GLY A 1 124 ? -23.033 1.057 26.074 1.00 96.19 124 GLY A CA 1
ATOM 972 C C . GLY A 1 124 ? -21.607 0.485 26.093 1.00 96.19 124 GLY A C 1
ATOM 973 O O . GLY A 1 124 ? -20.869 0.683 27.059 1.00 96.19 124 GLY A O 1
ATOM 974 N N . GLN A 1 125 ? -21.224 -0.216 25.027 1.00 96.25 125 GLN A N 1
ATOM 975 C CA . GLN A 1 125 ? -19.933 -0.870 24.837 1.00 96.25 125 GLN A CA 1
ATOM 976 C C . GLN A 1 125 ? -19.310 -0.390 23.533 1.00 96.25 125 GLN A C 1
ATOM 978 O O . GLN A 1 125 ? -20.030 -0.007 22.615 1.00 96.25 125 GLN A O 1
ATOM 983 N N . TRP A 1 126 ? -17.986 -0.434 23.420 1.00 96.06 126 TRP A N 1
ATOM 984 C CA . TRP A 1 126 ? -17.344 -0.094 22.154 1.00 96.06 126 TRP A CA 1
ATOM 985 C C . TRP A 1 126 ? -17.583 -1.170 21.088 1.00 96.06 126 TRP A C 1
ATOM 987 O O . TRP A 1 126 ? -17.392 -2.363 21.340 1.00 96.06 126 TRP A O 1
ATOM 997 N N . VAL A 1 127 ? -17.940 -0.735 19.882 1.00 96.69 127 VAL A N 1
ATOM 998 C CA . VAL A 1 127 ? -17.993 -1.541 18.660 1.00 96.69 127 VAL A CA 1
ATOM 999 C C . VAL A 1 127 ? -17.151 -0.855 17.588 1.00 96.69 127 VAL A C 1
ATOM 1001 O O . VAL A 1 127 ? -17.318 0.336 17.327 1.00 96.69 127 VAL A O 1
ATOM 1004 N N . PHE A 1 128 ? -16.262 -1.613 16.952 1.00 96.00 128 PHE A N 1
ATOM 1005 C CA . PHE A 1 128 ? -15.359 -1.118 15.908 1.00 96.00 128 PHE A CA 1
ATOM 1006 C C . PHE A 1 128 ? -15.549 -1.892 14.611 1.00 96.00 128 PHE A C 1
ATOM 1008 O O . PHE A 1 128 ? -15.844 -3.084 14.656 1.00 96.00 128 PHE A O 1
ATOM 1015 N N . ILE A 1 129 ? -15.363 -1.243 13.461 1.00 96.56 129 ILE A N 1
ATOM 1016 C CA . ILE A 1 129 ? -15.297 -1.954 12.180 1.00 96.56 129 ILE A CA 1
ATOM 1017 C C . ILE A 1 129 ? -13.994 -2.750 12.121 1.00 96.56 129 ILE A C 1
ATOM 1019 O O . ILE A 1 129 ? -12.954 -2.241 12.525 1.00 96.56 129 ILE A O 1
ATOM 1023 N N . ASP A 1 130 ? -14.056 -3.986 11.623 1.00 95.31 130 ASP A N 1
ATOM 1024 C CA . ASP A 1 130 ? -12.867 -4.811 11.395 1.00 95.31 130 ASP A CA 1
ATOM 1025 C C . ASP A 1 130 ? -12.060 -4.252 10.218 1.00 95.31 130 ASP A C 1
ATOM 1027 O O . ASP A 1 130 ? -12.482 -4.326 9.059 1.00 95.31 130 ASP A O 1
ATOM 1031 N N . ASP A 1 131 ? -10.898 -3.686 10.523 1.00 94.25 131 ASP A N 1
ATOM 1032 C CA . ASP A 1 131 ? -10.062 -2.931 9.589 1.00 94.25 131 ASP A CA 1
ATOM 1033 C C . ASP A 1 131 ? -8.903 -3.740 8.990 1.00 94.25 131 ASP A C 1
ATOM 1035 O O . ASP A 1 131 ? -8.196 -3.258 8.099 1.00 94.25 131 ASP A O 1
ATOM 1039 N N . PHE A 1 132 ? -8.734 -4.986 9.426 1.00 93.69 132 PHE A N 1
ATOM 1040 C CA . PHE A 1 132 ? -7.764 -5.907 8.855 1.00 93.69 132 PHE A CA 1
ATOM 1041 C C . PHE A 1 132 ? -8.111 -6.263 7.405 1.00 93.69 132 PHE A C 1
ATOM 1043 O O . PHE A 1 132 ? -9.253 -6.622 7.074 1.00 93.69 132 PHE A O 1
ATOM 1050 N N . ALA A 1 133 ? -7.089 -6.222 6.554 1.00 91.38 133 ALA A N 1
ATOM 1051 C CA . ALA A 1 133 ? -7.140 -6.681 5.178 1.00 91.38 133 ALA A CA 1
ATOM 1052 C C . ALA A 1 133 ? -7.510 -8.173 5.088 1.00 91.38 133 ALA A C 1
ATOM 1054 O O . ALA A 1 133 ? -7.327 -8.956 6.022 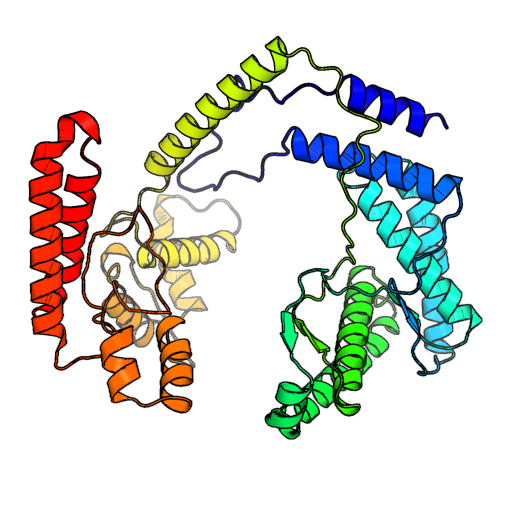1.00 91.38 133 ALA A O 1
ATOM 1055 N N . MET A 1 134 ? -8.053 -8.590 3.943 1.00 87.44 134 MET A N 1
ATOM 1056 C CA . MET A 1 134 ? -8.417 -10.000 3.742 1.00 87.44 134 MET A CA 1
ATOM 1057 C C . MET A 1 134 ? -7.193 -10.909 3.574 1.00 87.44 134 MET A C 1
ATOM 1059 O O . MET A 1 134 ? -7.270 -12.099 3.865 1.00 87.44 134 MET A O 1
ATOM 1063 N N . ASP A 1 135 ? -6.079 -10.344 3.120 1.00 88.69 135 ASP A N 1
ATOM 1064 C CA . ASP A 1 135 ? -4.782 -10.981 2.899 1.00 88.69 135 ASP A CA 1
ATOM 1065 C C . ASP A 1 135 ? -3.789 -10.726 4.047 1.00 88.69 135 ASP A C 1
ATOM 1067 O O . ASP A 1 135 ? -2.587 -10.924 3.882 1.00 88.69 135 ASP A O 1
ATOM 1071 N N . SER A 1 136 ? -4.285 -10.314 5.221 1.00 92.12 136 SER A N 1
ATOM 1072 C CA . SER A 1 136 ? -3.477 -10.167 6.434 1.00 92.12 136 SER A CA 1
ATOM 1073 C C . SER A 1 136 ? -2.618 -11.399 6.713 1.00 92.12 136 SER A C 1
ATOM 1075 O O . SER A 1 136 ? -3.074 -12.537 6.588 1.00 92.12 136 SER A O 1
ATOM 1077 N N . GLU A 1 137 ? -1.385 -11.171 7.165 1.00 92.12 137 GLU A N 1
ATOM 1078 C CA . GLU A 1 137 ? -0.497 -12.250 7.593 1.00 92.12 137 GLU A CA 1
ATOM 1079 C C . GLU A 1 137 ? -1.035 -12.892 8.874 1.00 92.12 137 GLU A C 1
ATOM 1081 O O . GLU A 1 137 ? -1.393 -12.200 9.834 1.00 92.12 137 GLU A O 1
ATOM 1086 N N . TRP A 1 138 ? -1.063 -14.223 8.903 1.00 93.19 138 TRP A N 1
ATOM 1087 C CA . TRP A 1 138 ? -1.547 -14.993 10.041 1.00 93.19 138 TRP A CA 1
ATOM 1088 C C . TRP A 1 138 ? -0.399 -15.634 10.808 1.00 93.19 138 TRP A C 1
ATOM 1090 O O . TRP A 1 138 ? 0.484 -16.263 10.228 1.00 93.19 138 TRP A O 1
ATOM 1100 N N . VAL A 1 139 ? -0.480 -15.557 12.133 1.00 92.56 139 VAL A N 1
ATOM 1101 C CA . VAL A 1 139 ? 0.351 -16.344 13.045 1.00 92.56 139 VAL A CA 1
ATOM 1102 C C . VAL A 1 139 ? -0.515 -17.463 13.610 1.00 92.56 139 VAL A C 1
ATOM 1104 O O . VAL A 1 139 ? -1.604 -17.226 14.141 1.00 92.56 139 VAL A O 1
ATOM 1107 N N . SER A 1 140 ? -0.046 -18.701 13.456 1.00 93.75 140 SER A N 1
ATOM 1108 C CA . SER A 1 140 ? -0.749 -19.892 13.943 1.00 93.75 140 SER A CA 1
ATOM 1109 C C . SER A 1 140 ? -0.776 -19.954 15.471 1.00 93.75 140 SER A C 1
ATOM 1111 O O . SER A 1 140 ? 0.091 -19.396 16.143 1.00 93.75 140 SER A O 1
ATOM 1113 N N . ALA A 1 141 ? -1.741 -20.685 16.030 1.00 92.50 141 ALA A N 1
ATOM 1114 C CA . ALA A 1 141 ? -1.842 -20.906 17.473 1.00 92.50 141 ALA A CA 1
ATOM 1115 C C . ALA A 1 141 ? -0.541 -21.452 18.101 1.00 92.50 141 ALA A C 1
ATOM 1117 O O . ALA A 1 141 ? -0.143 -20.993 19.170 1.00 92.50 141 ALA A O 1
ATOM 1118 N N . ASP A 1 142 ? 0.150 -22.368 17.415 1.00 90.38 142 ASP A N 1
ATOM 1119 C CA . ASP A 1 142 ? 1.411 -22.953 17.891 1.00 90.38 142 ASP A CA 1
ATOM 1120 C C . ASP A 1 142 ? 2.533 -21.910 17.956 1.00 90.38 142 ASP A C 1
ATOM 1122 O O . ASP A 1 142 ? 3.296 -21.862 18.919 1.00 90.38 142 ASP A O 1
ATOM 1126 N N . GLN A 1 143 ? 2.603 -21.022 16.961 1.00 88.44 143 GLN A N 1
ATOM 1127 C CA . GLN A 1 143 ? 3.560 -19.915 16.958 1.00 88.44 143 GLN A CA 1
ATOM 1128 C C . GLN A 1 143 ? 3.229 -18.881 18.041 1.00 88.44 143 GLN A C 1
ATOM 1130 O O . GLN A 1 143 ? 4.139 -18.385 18.699 1.00 88.44 143 GLN A O 1
ATOM 1135 N N . VAL A 1 144 ? 1.945 -18.580 18.274 1.00 90.25 144 VAL A N 1
ATOM 1136 C CA . VAL A 1 144 ? 1.534 -17.708 19.389 1.00 90.25 144 VAL A CA 1
ATOM 1137 C C . VAL A 1 144 ? 1.966 -18.308 20.730 1.00 90.25 144 VAL A C 1
ATOM 1139 O O . VAL A 1 144 ? 2.468 -17.581 21.583 1.00 90.25 144 VAL A O 1
ATOM 1142 N N . ALA A 1 145 ? 1.811 -19.623 20.911 1.00 89.50 145 ALA A N 1
ATOM 1143 C CA . ALA A 1 145 ? 2.244 -20.317 22.122 1.00 89.50 145 ALA A CA 1
ATOM 1144 C C . ALA A 1 145 ? 3.775 -20.318 22.278 1.00 89.50 145 ALA A C 1
ATOM 1146 O O . ALA A 1 145 ? 4.279 -20.143 23.385 1.00 89.50 145 ALA A O 1
ATOM 1147 N N . GLN A 1 146 ? 4.512 -20.472 21.174 1.00 91.44 146 GLN A N 1
ATOM 1148 C CA . GLN A 1 146 ? 5.974 -20.438 21.166 1.00 91.44 146 GLN A CA 1
ATOM 1149 C C . GLN A 1 146 ? 6.537 -19.075 21.603 1.00 91.44 146 GLN A C 1
ATOM 1151 O O . GLN A 1 146 ? 7.530 -19.041 22.322 1.00 91.44 146 GLN A O 1
ATOM 1156 N N . TYR A 1 147 ? 5.908 -17.975 21.182 1.00 89.12 147 TYR A N 1
ATOM 1157 C CA . TYR A 1 147 ? 6.347 -16.597 21.453 1.00 89.12 147 TYR A CA 1
ATOM 1158 C C . TYR A 1 147 ? 5.450 -15.892 22.482 1.00 89.12 147 TYR A C 1
ATOM 1160 O O . TYR A 1 147 ? 5.126 -14.708 22.360 1.00 89.12 147 TYR A O 1
ATOM 1168 N N . ALA A 1 148 ? 4.964 -16.638 23.478 1.00 88.69 148 ALA A N 1
ATOM 1169 C CA . ALA A 1 148 ? 3.947 -16.146 24.402 1.00 88.69 148 ALA A CA 1
ATOM 1170 C C . ALA A 1 148 ? 4.403 -14.912 25.203 1.00 88.69 148 ALA A C 1
ATOM 1172 O O . ALA A 1 148 ? 3.587 -14.023 25.457 1.00 88.69 148 ALA A O 1
ATOM 1173 N N . GLU A 1 149 ? 5.681 -14.833 25.589 1.00 89.75 149 GLU A N 1
ATOM 1174 C CA . GLU A 1 149 ? 6.224 -13.702 26.353 1.00 89.75 149 GLU A CA 1
ATOM 1175 C C . GLU A 1 149 ? 6.271 -12.422 25.510 1.00 89.75 149 GLU A C 1
ATOM 1177 O O . GLU A 1 149 ? 5.768 -11.378 25.936 1.00 89.75 149 GLU A O 1
ATOM 1182 N N . GLU A 1 150 ? 6.781 -12.506 24.282 1.00 89.75 150 GLU A N 1
ATOM 1183 C CA . GLU A 1 150 ? 6.820 -11.395 23.332 1.00 89.75 150 GLU A CA 1
ATOM 1184 C C . GLU A 1 150 ? 5.406 -10.919 22.981 1.00 89.75 150 GLU A C 1
ATOM 1186 O O . GLU A 1 150 ? 5.147 -9.714 22.905 1.00 89.75 150 GLU A O 1
ATOM 1191 N N . MET A 1 151 ? 4.457 -11.851 22.848 1.00 89.62 151 MET A N 1
ATOM 1192 C CA . MET A 1 151 ? 3.051 -11.518 22.618 1.00 89.62 151 MET A CA 1
ATOM 1193 C C . MET A 1 151 ? 2.440 -10.746 23.792 1.00 89.62 151 MET A C 1
ATOM 1195 O O . MET A 1 151 ? 1.652 -9.828 23.564 1.00 89.62 151 MET A O 1
ATOM 1199 N N . GLN A 1 152 ? 2.813 -11.029 25.047 1.00 91.50 152 GLN A N 1
ATOM 1200 C CA . GLN A 1 152 ? 2.336 -10.223 26.181 1.00 91.50 152 GLN A CA 1
ATOM 1201 C C . GLN A 1 152 ? 2.851 -8.782 26.136 1.00 91.50 152 GLN A C 1
ATOM 1203 O O . GLN A 1 152 ? 2.101 -7.865 26.487 1.00 91.50 152 GLN A O 1
ATOM 1208 N N . VAL A 1 153 ? 4.091 -8.566 25.687 1.00 93.00 153 VAL A N 1
ATOM 1209 C CA . VAL A 1 153 ? 4.639 -7.214 25.489 1.00 93.00 153 VAL A CA 1
ATOM 1210 C C . VAL A 1 153 ? 3.816 -6.469 24.435 1.00 93.00 153 VAL A C 1
ATOM 1212 O O . VAL A 1 153 ? 3.300 -5.388 24.714 1.00 93.00 153 VAL A O 1
ATOM 1215 N N . GLN A 1 154 ? 3.573 -7.099 23.283 1.00 93.56 154 GLN A N 1
ATOM 1216 C CA . GLN A 1 154 ? 2.767 -6.525 22.198 1.00 93.56 154 GLN A CA 1
ATOM 1217 C C . GLN A 1 154 ? 1.325 -6.206 22.629 1.00 93.56 154 GLN A C 1
ATOM 1219 O O . GLN A 1 154 ? 0.783 -5.155 22.276 1.00 93.56 154 GLN A O 1
ATOM 1224 N N . ILE A 1 155 ? 0.698 -7.078 23.430 1.00 94.69 155 ILE A N 1
ATOM 1225 C CA . ILE A 1 155 ? -0.643 -6.843 23.990 1.00 94.69 155 ILE A CA 1
ATOM 1226 C C . ILE A 1 155 ? -0.639 -5.612 24.901 1.00 94.69 155 ILE A C 1
ATOM 1228 O O . ILE A 1 155 ? -1.547 -4.783 24.820 1.00 94.69 155 ILE A O 1
ATOM 1232 N N . LYS A 1 156 ? 0.372 -5.477 25.768 1.00 96.12 156 LYS A N 1
ATOM 1233 C CA . LYS A 1 156 ? 0.497 -4.335 26.682 1.00 96.12 156 LYS A CA 1
ATOM 1234 C C . LYS A 1 156 ? 0.703 -3.026 25.919 1.00 96.12 156 LYS A C 1
ATOM 1236 O O . LYS A 1 156 ? 0.058 -2.030 26.245 1.00 96.12 156 LYS A O 1
ATOM 1241 N N . ASP A 1 157 ? 1.551 -3.032 24.898 1.00 95.44 157 ASP A N 1
ATOM 1242 C CA . ASP A 1 157 ? 1.807 -1.853 24.069 1.00 95.44 157 ASP A CA 1
ATOM 1243 C C . ASP A 1 157 ? 0.563 -1.445 23.274 1.00 95.44 157 ASP A C 1
ATOM 1245 O O . ASP A 1 157 ? 0.199 -0.266 23.243 1.00 95.44 157 ASP A O 1
ATOM 1249 N N . SER A 1 158 ? -0.163 -2.422 22.727 1.00 95.69 158 SER A N 1
ATOM 1250 C CA . SER A 1 158 ? -1.420 -2.182 22.010 1.00 95.69 158 SER A CA 1
ATOM 1251 C C . SER A 1 158 ? -2.511 -1.629 22.932 1.00 95.69 158 SER A C 1
ATOM 1253 O O . SER A 1 158 ? -3.218 -0.696 22.553 1.00 95.69 158 SER A O 1
ATOM 1255 N N . LEU A 1 159 ? -2.605 -2.122 24.174 1.00 96.81 159 LEU A N 1
ATOM 1256 C CA . LEU A 1 159 ? -3.507 -1.567 25.187 1.00 96.81 159 LEU A CA 1
ATOM 1257 C C . LEU A 1 159 ? -3.157 -0.113 25.522 1.00 96.81 159 LEU A C 1
ATOM 1259 O O . LEU A 1 159 ? -4.042 0.738 25.597 1.00 96.81 159 LEU A O 1
ATOM 1263 N N . ASN A 1 160 ? -1.870 0.189 25.709 1.00 97.12 160 ASN A N 1
ATOM 1264 C CA . ASN A 1 160 ? -1.425 1.557 25.959 1.00 97.12 160 ASN A CA 1
ATOM 1265 C C . ASN A 1 160 ? -1.821 2.479 24.799 1.00 97.12 160 ASN A C 1
ATOM 1267 O O . ASN A 1 160 ? -2.339 3.567 25.043 1.00 97.12 160 ASN A O 1
ATOM 1271 N N . ASN A 1 161 ? -1.642 2.036 23.552 1.00 96.19 161 ASN A N 1
ATOM 1272 C CA . ASN A 1 161 ? -2.037 2.805 22.373 1.00 96.19 161 ASN A CA 1
ATOM 1273 C C . ASN A 1 161 ? -3.561 3.033 22.308 1.00 96.19 161 ASN A C 1
ATOM 1275 O O . ASN A 1 161 ? -4.013 4.159 22.090 1.00 96.19 161 ASN A O 1
ATOM 1279 N N . LEU A 1 162 ? -4.365 2.005 22.600 1.00 96.31 162 LEU A N 1
ATOM 1280 C CA . LEU A 1 162 ? -5.823 2.125 22.706 1.00 96.31 162 LEU A CA 1
ATOM 1281 C C . LEU A 1 162 ? -6.237 3.157 23.771 1.00 96.31 162 LEU A C 1
ATOM 1283 O O . LEU A 1 162 ? -7.077 4.019 23.522 1.00 96.31 162 LEU A O 1
ATOM 1287 N N . ILE A 1 163 ? -5.611 3.135 24.949 1.00 96.19 163 ILE A N 1
ATOM 1288 C CA . ILE A 1 163 ? -5.889 4.115 26.010 1.00 96.19 163 ILE A CA 1
ATOM 1289 C C . ILE A 1 163 ? -5.532 5.539 25.557 1.00 96.19 163 ILE A C 1
ATOM 1291 O O . ILE A 1 163 ? -6.285 6.478 25.824 1.00 96.19 163 ILE A O 1
ATOM 1295 N N . GLN A 1 164 ? -4.394 5.724 24.883 1.00 96.00 164 GLN A N 1
ATOM 1296 C CA . GLN A 1 164 ? -3.973 7.046 24.409 1.00 96.00 164 GLN A CA 1
ATOM 1297 C C . GLN A 1 164 ? -4.897 7.586 23.313 1.00 96.00 164 GLN A C 1
ATOM 1299 O O . GLN A 1 164 ? -5.277 8.756 23.357 1.00 96.00 164 GLN A O 1
ATOM 1304 N N . THR A 1 165 ? -5.311 6.745 22.365 1.00 95.75 165 THR A N 1
ATOM 1305 C CA . THR A 1 165 ? -6.234 7.145 21.292 1.00 95.75 165 THR A CA 1
ATOM 1306 C C . THR A 1 165 ? -7.637 7.457 21.817 1.00 95.75 165 THR A C 1
ATOM 1308 O O . THR A 1 165 ? -8.221 8.455 21.392 1.00 95.75 165 THR A O 1
ATOM 1311 N N . ARG A 1 166 ? -8.138 6.716 22.819 1.00 95.06 166 ARG A N 1
ATOM 1312 C CA . ARG A 1 166 ? -9.380 7.069 23.541 1.00 95.06 166 ARG A CA 1
ATOM 1313 C C . ARG A 1 166 ? -9.283 8.448 24.191 1.00 95.06 166 ARG A C 1
ATOM 1315 O O . ARG A 1 166 ? -10.150 9.289 23.978 1.00 95.06 166 ARG A O 1
ATOM 1322 N N . LYS A 1 167 ? -8.194 8.728 24.918 1.00 94.00 167 LYS A N 1
ATOM 1323 C CA . LYS A 1 167 ? -7.964 10.050 25.532 1.00 94.00 167 LYS A CA 1
ATOM 1324 C C . LYS A 1 167 ? -7.878 11.169 24.496 1.00 94.00 167 LYS A C 1
ATOM 1326 O O . LYS A 1 167 ? -8.416 12.247 24.727 1.00 94.00 167 LYS A O 1
ATOM 1331 N N . ALA A 1 168 ? -7.231 10.920 23.358 1.00 93.06 168 ALA A N 1
ATOM 1332 C CA . ALA A 1 168 ? -7.082 11.914 22.301 1.00 93.06 168 ALA A CA 1
ATOM 1333 C C . ALA A 1 168 ? -8.432 12.386 21.738 1.00 93.06 168 ALA A C 1
ATOM 1335 O O . ALA A 1 168 ? -8.563 13.565 21.418 1.00 93.06 168 ALA A O 1
ATOM 1336 N N . LEU A 1 169 ? -9.438 11.506 21.668 1.00 91.81 169 LEU A N 1
ATOM 1337 C CA . LEU A 1 169 ? -10.795 11.855 21.225 1.00 91.81 169 LEU A CA 1
ATOM 1338 C C . LEU A 1 169 ? -11.552 12.760 22.202 1.00 91.81 169 LEU A C 1
ATOM 1340 O O . LEU A 1 169 ? -12.451 13.484 21.779 1.00 91.81 169 LEU A O 1
ATOM 1344 N N . LEU A 1 170 ? -11.199 12.730 23.489 1.00 93.12 170 LEU A N 1
ATOM 1345 C CA . LEU A 1 170 ? -11.831 13.565 24.515 1.00 93.12 170 LEU A CA 1
ATOM 1346 C C . LEU A 1 170 ? -11.351 15.023 24.471 1.00 93.12 170 LEU A C 1
ATOM 1348 O O . LEU A 1 170 ? -11.981 15.896 25.067 1.00 93.12 170 LEU A O 1
ATOM 1352 N N . ASN A 1 171 ? -10.258 15.306 23.759 1.00 92.81 171 ASN A N 1
ATOM 1353 C CA . ASN A 1 171 ? -9.776 16.670 23.584 1.00 92.81 171 ASN A CA 1
ATOM 1354 C C . ASN A 1 171 ? -10.768 17.497 22.736 1.00 92.81 171 ASN A C 1
ATOM 1356 O O . ASN A 1 171 ? -11.399 16.943 21.834 1.00 92.81 171 ASN A O 1
ATOM 1360 N N . PRO A 1 172 ? -10.882 18.824 22.955 1.00 83.06 172 PRO A N 1
ATOM 1361 C CA . PRO A 1 172 ? -11.825 19.681 22.224 1.00 83.06 172 PRO A CA 1
ATOM 1362 C C . PRO A 1 172 ? -11.732 19.574 20.692 1.00 83.06 172 PRO A C 1
ATOM 1364 O O . PRO A 1 172 ? -12.763 19.457 20.034 1.00 83.06 172 PRO A O 1
ATOM 1367 N N . ASP A 1 173 ? -10.511 19.500 20.151 1.00 86.00 173 ASP A N 1
ATOM 1368 C CA . ASP A 1 173 ? -10.223 19.321 18.715 1.00 86.00 173 ASP A CA 1
ATOM 1369 C C . ASP A 1 173 ? -9.882 17.860 18.353 1.00 86.00 173 ASP A C 1
ATOM 1371 O O . ASP A 1 173 ? -9.356 17.552 17.283 1.00 86.00 173 ASP A O 1
ATOM 1375 N N . GLY A 1 174 ? -10.141 16.937 19.280 1.00 84.00 174 GLY A N 1
ATOM 1376 C CA . GLY A 1 174 ? -9.804 15.523 19.164 1.00 84.00 174 GLY A CA 1
ATOM 1377 C C . GLY A 1 174 ? -10.697 14.758 18.195 1.00 84.00 174 GLY A C 1
ATOM 1378 O O . GLY A 1 174 ? -10.256 13.764 17.615 1.00 84.00 174 GLY A O 1
ATOM 1379 N N . LEU A 1 175 ? -11.929 15.222 17.981 1.00 89.25 175 LEU A N 1
ATOM 1380 C CA . LEU A 1 175 ? -12.913 14.538 17.150 1.00 89.25 175 LEU A CA 1
ATOM 1381 C C . LEU A 1 175 ? -12.686 14.825 15.660 1.00 89.25 175 LEU A C 1
ATOM 1383 O O . LEU A 1 175 ? -13.284 15.725 15.076 1.00 89.25 175 LEU A O 1
ATOM 1387 N N . THR A 1 176 ? -11.806 14.036 15.050 1.00 90.19 176 THR A N 1
ATOM 1388 C CA . THR A 1 176 ? -11.535 14.051 13.607 1.00 90.19 176 THR A CA 1
ATOM 1389 C C . THR A 1 176 ? -11.626 12.640 13.039 1.00 90.19 176 THR A C 1
ATOM 1391 O O . THR A 1 176 ? -11.409 11.666 13.761 1.00 90.19 176 THR A O 1
ATOM 1394 N N . GLU A 1 177 ? -11.886 12.515 11.733 1.00 87.44 177 GLU A N 1
ATOM 1395 C CA . GLU A 1 177 ? -11.892 11.214 11.047 1.00 87.44 177 GLU A CA 1
ATOM 1396 C C . GLU A 1 177 ? -10.557 10.480 11.231 1.00 87.44 177 GLU A C 1
ATOM 1398 O O . GLU A 1 177 ? -10.539 9.299 11.551 1.00 87.44 177 GLU A O 1
ATOM 1403 N N . SER A 1 178 ? -9.435 11.201 11.128 1.00 90.94 178 SER A N 1
ATOM 1404 C CA . SER A 1 178 ? -8.096 10.638 11.338 1.00 90.94 178 SER A CA 1
ATOM 1405 C C . SER A 1 178 ? -7.913 10.075 12.751 1.00 90.94 178 SER A C 1
ATOM 1407 O O . SER A 1 178 ? -7.388 8.975 12.914 1.00 90.94 178 SER A O 1
ATOM 1409 N N . ASN A 1 179 ? -8.354 10.803 13.780 1.00 93.31 179 ASN A N 1
ATOM 1410 C CA . ASN A 1 179 ? -8.234 10.338 15.161 1.00 93.31 179 ASN A CA 1
ATOM 1411 C C . ASN A 1 179 ? -9.176 9.166 15.453 1.00 93.31 179 ASN A C 1
ATOM 1413 O O . ASN A 1 179 ? -8.782 8.250 16.171 1.00 93.31 179 ASN A O 1
ATOM 1417 N N . TYR A 1 180 ? -10.375 9.155 14.866 1.00 93.62 180 TYR A N 1
ATOM 1418 C CA . TYR A 1 180 ? -11.279 8.013 14.975 1.00 93.62 180 TYR A CA 1
ATOM 1419 C C . TYR A 1 180 ? -10.716 6.772 14.267 1.00 93.62 180 TYR A C 1
ATOM 1421 O O . TYR A 1 180 ? -10.698 5.705 14.870 1.00 93.62 180 TYR A O 1
ATOM 1429 N N . SER A 1 181 ? -10.153 6.907 13.057 1.00 94.25 181 SER A N 1
ATOM 1430 C CA . SER A 1 181 ? -9.453 5.804 12.379 1.00 94.25 181 SER A CA 1
ATOM 1431 C C . SER A 1 181 ? -8.305 5.250 13.232 1.00 94.25 181 SER A C 1
ATOM 1433 O O . SER A 1 181 ? -8.141 4.042 13.334 1.00 94.25 181 SER A O 1
ATOM 1435 N N . LYS A 1 182 ? -7.519 6.111 13.898 1.00 95.00 182 LYS A N 1
ATOM 1436 C CA . LYS A 1 182 ? -6.449 5.658 14.808 1.00 95.00 182 LYS A CA 1
ATOM 1437 C C . LYS A 1 182 ? -6.988 4.894 16.018 1.00 95.00 182 LYS A C 1
ATOM 1439 O O . LYS A 1 182 ? -6.348 3.933 16.447 1.00 95.00 182 LYS A O 1
ATOM 1444 N N . LEU A 1 183 ? -8.123 5.324 16.580 1.00 95.38 183 LEU A N 1
ATOM 1445 C CA . LEU A 1 183 ? -8.802 4.582 17.642 1.00 95.38 183 LEU A CA 1
ATOM 1446 C C . LEU A 1 183 ? -9.240 3.203 17.132 1.00 95.38 183 LEU A C 1
ATOM 1448 O O . LEU A 1 183 ? -8.932 2.206 17.776 1.00 95.38 183 LEU A O 1
ATOM 1452 N N . GLU A 1 184 ? -9.918 3.157 15.983 1.00 95.69 184 GLU A N 1
ATOM 1453 C CA . GLU A 1 184 ? -10.395 1.928 15.335 1.00 95.69 184 GLU A CA 1
ATOM 1454 C C . GLU A 1 184 ? -9.240 0.939 15.108 1.00 95.69 184 GLU A C 1
ATOM 1456 O O . GLU A 1 184 ? -9.315 -0.196 15.578 1.00 95.69 184 GLU A O 1
ATOM 1461 N N . MET A 1 185 ? -8.122 1.393 14.533 1.00 95.56 185 MET A N 1
ATOM 1462 C CA . MET A 1 185 ? -6.915 0.575 14.346 1.00 95.56 185 MET A CA 1
ATOM 1463 C C . MET A 1 185 ? -6.311 0.085 15.662 1.00 95.56 185 MET A C 1
ATOM 1465 O O . MET A 1 185 ? -5.952 -1.084 15.800 1.00 95.56 185 MET A O 1
ATOM 1469 N N . SER A 1 186 ? -6.208 0.963 16.663 1.00 95.88 186 SER A N 1
ATOM 1470 C CA . SER A 1 186 ? -5.639 0.592 17.965 1.00 95.88 186 SER A CA 1
ATOM 1471 C C . SER A 1 186 ? -6.507 -0.438 18.688 1.00 95.88 186 SER A C 1
ATOM 1473 O O . SER A 1 186 ? -5.984 -1.343 19.341 1.00 95.88 186 SER A O 1
ATOM 1475 N N . ALA A 1 187 ? -7.830 -0.322 18.556 1.00 95.75 187 ALA A N 1
ATOM 1476 C CA . ALA A 1 187 ? -8.776 -1.268 19.117 1.00 95.75 187 ALA A CA 1
ATOM 1477 C C . ALA A 1 187 ? -8.695 -2.622 18.407 1.00 95.75 187 ALA A C 1
ATOM 1479 O O . ALA A 1 187 ? -8.493 -3.636 19.076 1.00 95.75 187 ALA A O 1
ATOM 1480 N N . ASN A 1 188 ? -8.779 -2.646 17.073 1.00 95.88 188 ASN A N 1
ATOM 1481 C CA . ASN A 1 188 ? -8.664 -3.877 16.291 1.00 95.88 188 ASN A CA 1
ATOM 1482 C C . ASN A 1 188 ? -7.361 -4.615 16.596 1.00 95.88 188 ASN A C 1
ATOM 1484 O O . ASN A 1 188 ? -7.405 -5.803 16.918 1.00 95.88 188 ASN A O 1
ATOM 1488 N N . ARG A 1 189 ? -6.224 -3.903 16.623 1.00 95.56 189 ARG A N 1
ATOM 1489 C CA . ARG A 1 189 ? -4.927 -4.465 17.019 1.00 95.56 189 ARG A CA 1
ATOM 1490 C C . ARG A 1 189 ? -4.993 -5.150 18.380 1.00 95.56 189 ARG A C 1
ATOM 1492 O O . ARG A 1 189 ? -4.607 -6.309 18.524 1.00 95.56 189 ARG A O 1
ATOM 1499 N N . TYR A 1 190 ? -5.462 -4.424 19.393 1.00 95.94 190 TYR A N 1
ATOM 1500 C CA . TYR A 1 190 ? -5.503 -4.926 20.761 1.00 95.94 190 TYR A CA 1
ATOM 1501 C C . TYR A 1 190 ? -6.400 -6.165 20.887 1.00 95.94 190 TYR A C 1
ATOM 1503 O O . TYR A 1 190 ? -5.970 -7.186 21.433 1.00 95.94 190 TYR A O 1
ATOM 1511 N N . PHE A 1 191 ? -7.621 -6.109 20.350 1.00 94.50 191 PHE A N 1
ATOM 1512 C CA . PHE A 1 191 ? -8.571 -7.217 20.441 1.00 94.50 191 PHE A CA 1
ATOM 1513 C C . PHE A 1 191 ? -8.174 -8.419 19.578 1.00 94.50 191 PHE A C 1
ATOM 1515 O O . PHE A 1 191 ? -8.470 -9.551 19.961 1.00 94.50 191 PHE A O 1
ATOM 1522 N N . GLU A 1 192 ? -7.464 -8.217 18.467 1.00 95.06 192 GLU A N 1
ATOM 1523 C CA . GLU A 1 192 ? -6.884 -9.306 17.681 1.00 95.06 192 GLU A CA 1
ATOM 1524 C C . GLU A 1 192 ? -5.801 -10.044 18.477 1.00 95.06 192 GLU A C 1
ATOM 1526 O O . GLU A 1 192 ? -5.878 -11.262 18.633 1.00 95.06 192 GLU A O 1
ATOM 1531 N N . LEU A 1 193 ? -4.851 -9.318 19.079 1.00 94.19 193 LEU A N 1
ATOM 1532 C CA . LEU A 1 193 ? -3.799 -9.927 19.900 1.00 94.19 193 LEU A CA 1
ATOM 1533 C C . LEU A 1 193 ? -4.362 -10.643 21.139 1.00 94.19 193 LEU A C 1
ATOM 1535 O O . LEU A 1 193 ? -3.844 -11.687 21.544 1.00 94.19 193 LEU A O 1
ATOM 1539 N N . LEU A 1 194 ? -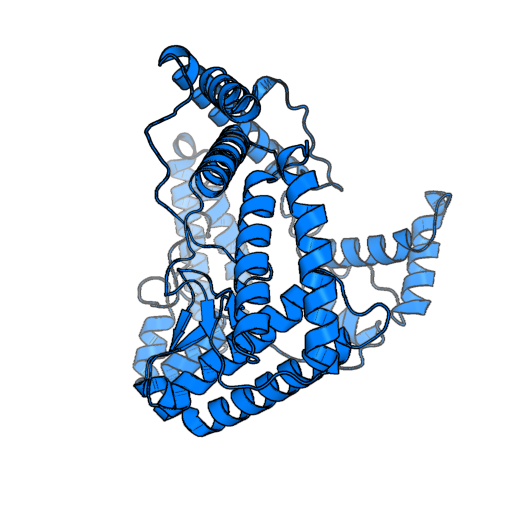5.450 -10.136 21.730 1.00 93.12 194 LEU A N 1
ATOM 1540 C CA . LEU A 1 194 ? -6.123 -10.807 22.846 1.00 93.12 194 LEU A CA 1
ATOM 1541 C C . LEU A 1 194 ? -6.649 -12.201 22.477 1.00 93.12 194 LEU A C 1
ATOM 1543 O O . LEU A 1 194 ? -6.649 -13.082 23.340 1.00 93.12 194 LEU A O 1
ATOM 1547 N N . LYS A 1 195 ? -7.036 -12.450 21.216 1.00 91.12 195 LYS A N 1
ATOM 1548 C CA . LYS A 1 195 ? -7.435 -13.796 20.760 1.00 91.12 195 LYS A CA 1
ATOM 1549 C C . LYS A 1 195 ? -6.298 -14.805 20.945 1.00 91.12 195 LYS A C 1
ATOM 1551 O O . LYS A 1 195 ? -6.565 -15.956 21.293 1.00 91.12 195 LYS A O 1
ATOM 1556 N N . GLY A 1 196 ? -5.046 -14.361 20.808 1.00 86.62 196 GLY A N 1
ATOM 1557 C CA . GLY A 1 196 ? -3.851 -15.181 21.002 1.00 86.62 196 GLY A CA 1
ATOM 1558 C C . GLY A 1 196 ? -3.725 -15.763 22.415 1.00 86.62 196 GLY A C 1
ATOM 1559 O O . GLY A 1 196 ? -3.276 -16.896 22.572 1.00 86.62 196 GLY A O 1
ATOM 1560 N N . ARG A 1 197 ? -4.236 -15.074 23.450 1.00 85.06 197 ARG A N 1
ATOM 1561 C CA . ARG A 1 197 ? -4.279 -15.612 24.829 1.00 85.06 197 ARG A CA 1
ATOM 1562 C C . ARG A 1 197 ? -5.121 -16.881 24.954 1.00 85.06 197 ARG A C 1
ATOM 1564 O O . ARG A 1 197 ? -4.931 -17.664 25.880 1.00 85.06 197 ARG A O 1
ATOM 1571 N N . HIS A 1 198 ? -6.046 -17.089 24.024 1.00 83.69 198 HIS A N 1
ATOM 1572 C CA . HIS A 1 198 ? -6.905 -18.264 23.967 1.00 83.69 198 HIS A CA 1
ATOM 1573 C C . HIS A 1 198 ? -6.376 -19.338 23.006 1.00 83.69 198 HIS A C 1
ATOM 1575 O O . HIS A 1 198 ? -7.158 -20.187 22.584 1.00 83.69 198 HIS A O 1
ATOM 1581 N N . HIS A 1 199 ? -5.081 -19.308 22.659 1.00 79.75 199 HIS A N 1
ATOM 1582 C CA . HIS A 1 199 ? -4.443 -20.241 21.719 1.00 79.75 199 HIS A CA 1
ATOM 1583 C C . HIS A 1 199 ? -5.171 -20.293 20.368 1.00 79.75 199 HIS A C 1
ATOM 1585 O O . HIS A 1 199 ? -5.365 -21.352 19.776 1.00 79.75 199 HIS A O 1
ATOM 1591 N N . LYS A 1 200 ? -5.624 -19.129 19.895 1.00 89.19 200 LYS A N 1
ATOM 1592 C CA . LYS A 1 200 ? -6.209 -18.971 18.564 1.00 89.19 200 LYS A CA 1
ATOM 1593 C C . LYS A 1 200 ? -5.176 -18.366 17.627 1.00 89.19 200 LYS A C 1
ATOM 1595 O O . LYS A 1 200 ? -4.354 -17.559 18.057 1.00 89.19 200 LYS A O 1
ATOM 1600 N N . SER A 1 201 ? -5.263 -18.728 16.351 1.00 92.75 201 SER A N 1
ATOM 1601 C CA . SER A 1 201 ? -4.552 -18.011 15.297 1.00 92.75 201 SER A CA 1
ATOM 1602 C C . SER A 1 201 ? -5.001 -16.551 15.266 1.00 92.75 201 SER A C 1
ATOM 1604 O O . SER A 1 201 ? -6.176 -16.256 15.508 1.00 92.75 201 SER A O 1
ATOM 1606 N N . ILE A 1 202 ? -4.064 -15.661 14.961 1.00 94.44 202 ILE A N 1
ATOM 1607 C CA . ILE A 1 202 ? -4.284 -14.214 14.942 1.00 94.44 202 ILE A CA 1
ATOM 1608 C C . ILE A 1 202 ? -3.771 -13.614 13.640 1.00 94.44 202 ILE A C 1
ATOM 1610 O O . ILE A 1 202 ? -2.786 -14.095 13.074 1.00 94.44 202 ILE A O 1
ATOM 1614 N N . ARG A 1 203 ? -4.408 -12.533 13.199 1.00 94.19 203 ARG A N 1
ATOM 1615 C CA . ARG A 1 203 ? -3.864 -11.642 12.172 1.00 94.19 203 ARG A CA 1
ATOM 1616 C C . ARG A 1 203 ? -2.779 -10.784 12.813 1.00 94.19 203 ARG A C 1
ATOM 1618 O O . ARG A 1 203 ? -3.035 -10.087 13.792 1.00 94.19 203 ARG A O 1
ATOM 1625 N N . TYR A 1 204 ? -1.554 -10.878 12.308 1.00 90.00 204 TYR A N 1
ATOM 1626 C CA . TYR A 1 204 ? -0.398 -10.215 12.910 1.00 90.00 204 TYR A CA 1
ATOM 1627 C C . TYR A 1 204 ? -0.045 -8.883 12.257 1.00 90.00 204 TYR A C 1
ATOM 1629 O O . TYR A 1 204 ? 0.515 -8.030 12.937 1.00 90.00 204 TYR A O 1
ATOM 1637 N N . ILE A 1 205 ? -0.383 -8.677 10.986 1.00 86.75 205 ILE A N 1
ATOM 1638 C CA . ILE A 1 205 ? -0.288 -7.382 10.299 1.00 86.75 205 ILE A CA 1
ATOM 1639 C C . ILE A 1 205 ? -1.419 -7.249 9.273 1.00 86.75 205 ILE A C 1
ATOM 1641 O O . ILE A 1 205 ? -1.955 -8.248 8.786 1.00 86.75 205 ILE A O 1
ATOM 1645 N N . GLY A 1 206 ? -1.758 -6.011 8.917 1.00 84.06 206 GLY A N 1
ATOM 1646 C CA . GLY A 1 206 ? -2.659 -5.692 7.803 1.00 84.06 206 GLY A CA 1
ATOM 1647 C C . GLY A 1 206 ? -3.845 -4.808 8.183 1.00 84.06 206 GLY A C 1
ATOM 1648 O O . GLY A 1 206 ? -4.828 -4.773 7.449 1.00 84.06 206 GLY A O 1
ATOM 1649 N N . GLU A 1 207 ? -3.776 -4.122 9.320 1.00 89.12 207 GLU A N 1
ATOM 1650 C CA . GLU A 1 207 ? -4.709 -3.071 9.718 1.00 89.12 207 GLU A CA 1
ATOM 1651 C C . GLU A 1 207 ? -4.656 -1.906 8.717 1.00 89.12 207 GLU A C 1
ATOM 1653 O O . GLU A 1 207 ? -3.584 -1.371 8.422 1.00 89.12 207 GLU A O 1
ATOM 1658 N N . ASN A 1 208 ? -5.814 -1.476 8.216 1.00 88.25 208 ASN A N 1
ATOM 1659 C CA . ASN A 1 208 ? -5.919 -0.350 7.293 1.00 88.25 208 ASN A CA 1
ATOM 1660 C C . ASN A 1 208 ? -6.599 0.849 7.954 1.00 88.25 208 ASN A C 1
ATOM 1662 O O . ASN A 1 208 ? -7.653 0.725 8.563 1.00 88.25 208 ASN A O 1
ATOM 1666 N N . ALA A 1 209 ? -6.073 2.056 7.731 1.00 86.94 209 ALA A N 1
ATOM 1667 C CA . ALA A 1 209 ? -6.693 3.282 8.250 1.00 86.94 209 ALA A CA 1
ATOM 1668 C C . ALA A 1 209 ? -8.122 3.529 7.725 1.00 86.94 209 ALA A C 1
ATOM 1670 O O . ALA A 1 209 ? -8.894 4.270 8.342 1.00 86.94 209 ALA A O 1
ATOM 1671 N N . LEU A 1 210 ? -8.456 2.941 6.573 1.00 89.25 210 LEU A N 1
ATOM 1672 C CA . LEU A 1 210 ? -9.812 2.853 6.052 1.00 89.25 210 LEU A CA 1
ATOM 1673 C C . LEU A 1 210 ? -10.153 1.368 5.872 1.00 89.25 210 LEU A C 1
ATOM 1675 O O . LEU A 1 210 ? -9.443 0.688 5.126 1.00 89.25 210 LEU A O 1
ATOM 1679 N N . PRO A 1 211 ? -11.212 0.863 6.525 1.00 89.50 211 PRO A N 1
ATOM 1680 C CA . PRO A 1 211 ? -11.566 -0.543 6.451 1.00 89.50 211 PRO A CA 1
ATOM 1681 C C . PRO A 1 211 ? -12.005 -0.906 5.033 1.00 89.50 211 PRO A C 1
ATOM 1683 O O . PRO A 1 211 ? -12.839 -0.228 4.430 1.00 89.50 211 PRO A O 1
ATOM 1686 N N . THR A 1 212 ? -11.465 -2.004 4.513 1.00 87.62 212 THR A N 1
ATOM 1687 C CA . THR A 1 212 ? -11.779 -2.497 3.172 1.00 87.62 212 THR A CA 1
ATOM 1688 C C . THR A 1 212 ? -12.015 -3.999 3.188 1.00 87.62 212 THR A C 1
ATOM 1690 O O . THR A 1 212 ? -11.293 -4.753 3.840 1.00 87.62 212 THR A O 1
ATOM 1693 N N . LYS A 1 213 ? -13.044 -4.440 2.464 1.00 85.81 213 LYS A N 1
ATOM 1694 C CA . LYS A 1 213 ? -13.343 -5.851 2.205 1.00 85.81 213 LYS A CA 1
ATOM 1695 C C . LYS A 1 213 ? -13.660 -5.979 0.723 1.00 85.81 213 LYS A C 1
ATOM 1697 O O . LYS A 1 213 ? -14.522 -5.258 0.217 1.00 85.81 213 LYS A O 1
ATOM 1702 N N . SER A 1 214 ? -12.972 -6.873 0.020 1.00 83.56 214 SER A N 1
ATOM 1703 C CA . SER A 1 214 ? -13.216 -7.039 -1.412 1.00 83.56 214 SER A CA 1
ATOM 1704 C C . SER A 1 214 ? -14.464 -7.878 -1.653 1.00 83.56 214 SER A C 1
ATOM 1706 O O . SER A 1 214 ? -14.826 -8.774 -0.887 1.00 83.56 214 SER A O 1
ATOM 1708 N N . ILE A 1 215 ? -15.115 -7.586 -2.767 1.00 84.06 215 ILE A N 1
ATOM 1709 C CA . ILE A 1 215 ? -16.172 -8.408 -3.337 1.00 84.06 215 ILE A CA 1
ATOM 1710 C C . ILE A 1 215 ? -15.752 -8.804 -4.748 1.00 84.06 215 ILE A C 1
ATOM 1712 O O . ILE A 1 215 ? -14.916 -8.137 -5.361 1.00 84.06 215 ILE A O 1
ATOM 1716 N N . ASN A 1 216 ? -16.356 -9.863 -5.281 1.00 85.44 216 ASN A N 1
ATOM 1717 C CA . ASN A 1 216 ? -16.215 -10.159 -6.701 1.00 85.44 216 ASN A CA 1
ATOM 1718 C C . ASN A 1 216 ? -16.741 -8.974 -7.510 1.00 85.44 216 ASN A C 1
ATOM 1720 O O . ASN A 1 216 ? -17.807 -8.443 -7.187 1.00 85.44 216 ASN A O 1
ATOM 1724 N N . VAL A 1 217 ? -15.997 -8.584 -8.548 1.00 83.25 217 VAL A N 1
ATOM 1725 C CA . VAL A 1 217 ? -16.410 -7.523 -9.468 1.00 83.25 217 VAL A CA 1
ATOM 1726 C C . VAL A 1 217 ? -17.756 -7.923 -10.071 1.00 83.25 217 VAL A C 1
ATOM 1728 O O . VAL A 1 217 ? -17.836 -8.974 -10.712 1.00 83.25 217 VAL A O 1
ATOM 1731 N N . PRO A 1 218 ? -18.820 -7.138 -9.847 1.00 84.69 218 PRO A N 1
ATOM 1732 C CA . PRO A 1 218 ? -20.106 -7.476 -10.420 1.00 84.69 218 PRO A CA 1
ATOM 1733 C C . PRO A 1 218 ? -20.092 -7.399 -11.952 1.00 84.69 218 PRO A C 1
ATOM 1735 O O . PRO A 1 218 ? -19.534 -6.470 -12.528 1.00 84.69 218 PRO A O 1
ATOM 1738 N N . ASP A 1 219 ? -20.745 -8.361 -12.599 1.00 82.00 219 ASP A N 1
ATOM 1739 C CA . ASP A 1 219 ? -20.805 -8.533 -14.058 1.00 82.00 219 ASP A CA 1
ATOM 1740 C C . ASP A 1 219 ? -22.123 -8.040 -14.684 1.00 82.00 219 ASP A C 1
ATOM 1742 O O . ASP A 1 219 ? -22.273 -8.005 -15.904 1.00 82.00 219 ASP A O 1
ATOM 1746 N N . TRP A 1 220 ? -23.084 -7.613 -13.862 1.00 86.81 220 TRP A N 1
ATOM 1747 C CA . TRP A 1 220 ? -24.410 -7.168 -14.305 1.00 86.81 220 TRP A CA 1
ATOM 1748 C C . TRP A 1 220 ? -24.426 -5.775 -14.948 1.00 86.81 220 TRP A C 1
ATOM 1750 O O . TRP A 1 220 ? -25.458 -5.353 -15.476 1.00 86.81 220 TRP A O 1
ATOM 1760 N N . ILE A 1 221 ? -23.312 -5.046 -14.905 1.00 90.56 221 ILE A N 1
ATOM 1761 C CA . ILE A 1 221 ? -23.152 -3.782 -15.615 1.00 90.56 221 ILE A CA 1
ATOM 1762 C C . ILE A 1 221 ? -21.721 -3.655 -16.113 1.00 90.56 221 ILE A C 1
ATOM 1764 O O . ILE A 1 221 ? -20.786 -3.702 -15.330 1.00 90.56 221 ILE A O 1
ATOM 1768 N N . VAL A 1 222 ? -21.560 -3.492 -17.421 1.00 91.44 222 VAL A N 1
ATOM 1769 C CA . VAL A 1 222 ? -20.259 -3.326 -18.071 1.00 91.44 222 VAL A CA 1
ATOM 1770 C C . VAL A 1 222 ? -20.356 -2.226 -19.130 1.00 91.44 222 VAL A C 1
ATOM 1772 O O . VAL A 1 222 ? -21.459 -1.962 -19.624 1.00 91.44 222 VAL A O 1
ATOM 1775 N N . PRO A 1 223 ? -19.236 -1.582 -19.493 1.00 93.00 223 PRO A N 1
ATOM 1776 C CA . PRO A 1 223 ? -19.211 -0.617 -20.586 1.00 93.00 223 PRO A CA 1
ATOM 1777 C C . PRO A 1 223 ? -19.634 -1.240 -21.922 1.00 93.00 223 PRO A C 1
ATOM 1779 O O . PRO A 1 223 ? -19.230 -2.354 -22.261 1.00 93.00 223 PRO A O 1
ATOM 1782 N N . GLU A 1 224 ? -20.439 -0.517 -22.701 1.00 94.00 224 GLU A N 1
ATOM 1783 C CA . GLU A 1 224 ? -20.950 -0.961 -24.002 1.00 94.00 224 GLU A CA 1
ATOM 1784 C C . GLU A 1 224 ? -19.900 -0.697 -25.092 1.00 94.00 224 GLU A C 1
ATOM 1786 O O . GLU A 1 224 ? -20.015 0.212 -25.913 1.00 94.00 224 GLU A O 1
ATOM 1791 N N . LEU A 1 225 ? -18.832 -1.498 -25.076 1.00 91.75 225 LEU A N 1
ATOM 1792 C CA . LEU A 1 225 ? -17.714 -1.393 -26.012 1.00 91.75 225 LEU A CA 1
ATOM 1793 C C . LEU A 1 225 ? -17.779 -2.474 -27.090 1.00 91.75 225 LEU A C 1
ATOM 1795 O O . LEU A 1 225 ? -17.966 -3.661 -26.821 1.00 91.75 225 LEU A O 1
ATOM 1799 N N . THR A 1 226 ? -17.547 -2.075 -28.337 1.00 93.25 226 THR A N 1
ATOM 1800 C CA . THR A 1 226 ? -17.347 -3.023 -29.435 1.00 93.25 226 THR A CA 1
ATOM 1801 C C . THR A 1 226 ? -15.986 -3.712 -29.311 1.00 93.25 226 THR A C 1
ATOM 1803 O O . THR A 1 226 ? -15.011 -3.127 -28.834 1.00 93.25 226 THR A O 1
ATOM 1806 N N . GLN A 1 227 ? -15.869 -4.938 -29.834 1.00 92.25 227 GLN A N 1
ATOM 1807 C CA . GLN A 1 227 ? -14.573 -5.631 -29.894 1.00 92.25 227 GLN A CA 1
ATOM 1808 C C . GLN A 1 227 ? -13.505 -4.817 -30.637 1.00 92.25 227 GLN A C 1
ATOM 1810 O O . GLN A 1 227 ? -12.325 -4.895 -30.299 1.00 92.25 227 GLN A O 1
ATOM 1815 N N . GLN A 1 228 ? -13.906 -4.030 -31.639 1.00 92.75 228 GLN A N 1
ATOM 1816 C CA . GLN A 1 228 ? -12.984 -3.179 -32.382 1.00 92.75 228 GLN A CA 1
ATOM 1817 C C . GLN A 1 228 ? -12.440 -2.041 -31.511 1.00 92.75 228 GLN A C 1
ATOM 1819 O O . GLN A 1 228 ? -11.236 -1.805 -31.525 1.00 92.75 228 GLN A O 1
ATOM 1824 N N . GLN A 1 229 ? -13.293 -1.378 -30.722 1.00 91.12 229 GLN A N 1
ATOM 1825 C CA . GLN A 1 229 ? -12.854 -0.352 -29.770 1.00 91.12 229 GLN A CA 1
ATOM 1826 C C . GLN A 1 229 ? -11.890 -0.930 -28.732 1.00 91.12 229 GLN A C 1
ATOM 1828 O O . GLN A 1 229 ? -10.861 -0.317 -28.464 1.00 91.12 229 GLN A O 1
ATOM 1833 N N . LEU A 1 230 ? -12.174 -2.128 -28.206 1.00 90.25 230 LEU A N 1
ATOM 1834 C CA . LEU A 1 230 ? -11.295 -2.789 -27.240 1.00 90.25 230 LEU A CA 1
ATOM 1835 C C . LEU A 1 230 ? -9.924 -3.118 -27.846 1.00 90.25 230 LEU A C 1
ATOM 1837 O O . LEU A 1 230 ? -8.899 -2.809 -27.248 1.00 90.25 230 LEU A O 1
ATOM 1841 N N . LYS A 1 231 ? -9.890 -3.692 -29.056 1.00 92.50 231 LYS A N 1
ATOM 1842 C CA . LYS A 1 231 ? -8.632 -3.986 -29.764 1.00 92.50 231 LYS A CA 1
ATOM 1843 C C . LYS A 1 231 ? -7.814 -2.725 -30.037 1.00 92.50 231 LYS A C 1
ATOM 1845 O O . LYS A 1 231 ? -6.599 -2.747 -29.869 1.00 92.50 231 LYS A O 1
ATOM 1850 N N . THR A 1 232 ? -8.467 -1.639 -30.453 1.00 91.12 232 THR A N 1
ATOM 1851 C CA . THR A 1 232 ? -7.796 -0.352 -30.666 1.00 91.12 232 THR A CA 1
ATOM 1852 C C . THR A 1 232 ? -7.225 0.192 -29.357 1.00 91.12 232 THR A C 1
ATOM 1854 O O . THR A 1 232 ? -6.051 0.545 -29.325 1.00 91.12 232 THR A O 1
ATOM 1857 N N . ALA A 1 233 ? -8.009 0.198 -28.277 1.00 90.00 233 ALA A N 1
ATOM 1858 C CA . ALA A 1 233 ? -7.574 0.703 -26.977 1.00 90.00 233 ALA A CA 1
ATOM 1859 C C . ALA A 1 233 ? -6.408 -0.101 -26.382 1.00 90.00 233 ALA A C 1
ATOM 1861 O O . ALA A 1 233 ? -5.475 0.492 -25.853 1.00 90.00 233 ALA A O 1
ATOM 1862 N N . LEU A 1 234 ? -6.430 -1.433 -26.511 1.00 91.25 234 LEU A N 1
ATOM 1863 C CA . LEU A 1 234 ? -5.318 -2.294 -26.092 1.00 91.25 234 LEU A CA 1
ATOM 1864 C C . LEU A 1 234 ? -4.044 -1.968 -26.872 1.00 91.25 234 LEU A C 1
ATOM 1866 O O . LEU A 1 234 ? -3.003 -1.735 -26.275 1.00 91.25 234 LEU A O 1
ATOM 1870 N N . LYS A 1 235 ? -4.141 -1.830 -28.199 1.00 91.12 235 LYS A N 1
ATOM 1871 C CA . LYS A 1 235 ? -2.994 -1.439 -29.026 1.00 91.12 235 LYS A CA 1
ATOM 1872 C C . LYS A 1 235 ? -2.454 -0.048 -28.664 1.00 91.12 235 LYS A C 1
ATOM 1874 O O . LYS A 1 235 ? -1.249 0.181 -28.720 1.00 91.12 235 LYS A O 1
ATOM 1879 N N . GLU A 1 236 ? -3.329 0.904 -28.347 1.00 88.81 236 GLU A N 1
ATOM 1880 C CA . GLU A 1 236 ? -2.925 2.237 -27.881 1.00 88.81 236 GLU A CA 1
ATOM 1881 C C . GLU A 1 236 ? -2.227 2.182 -26.519 1.00 88.81 236 GLU A C 1
ATOM 1883 O O . GLU A 1 236 ? -1.226 2.875 -26.337 1.00 88.81 236 GLU A O 1
ATOM 1888 N N . LEU A 1 237 ? -2.715 1.343 -25.601 1.00 88.69 237 LEU A N 1
ATOM 1889 C CA . LEU A 1 237 ? -2.097 1.106 -24.300 1.00 88.69 237 LEU A CA 1
ATOM 1890 C C . LEU A 1 237 ? -0.714 0.459 -24.444 1.00 88.69 237 LEU A C 1
ATOM 1892 O O . LEU A 1 237 ? 0.234 0.978 -23.867 1.00 88.69 237 LEU A O 1
ATOM 1896 N N . ASP A 1 238 ? -0.572 -0.578 -25.274 1.00 90.19 238 ASP A N 1
ATOM 1897 C CA . ASP A 1 238 ? 0.720 -1.229 -25.540 1.00 90.19 238 ASP A CA 1
ATOM 1898 C C . ASP A 1 238 ? 1.742 -0.222 -26.095 1.00 90.19 238 ASP A C 1
ATOM 1900 O O . ASP A 1 238 ? 2.907 -0.180 -25.696 1.00 90.19 238 ASP A O 1
ATOM 1904 N N . ASN A 1 239 ? 1.316 0.639 -27.025 1.00 88.69 239 ASN A N 1
ATOM 1905 C CA . ASN A 1 239 ? 2.180 1.687 -27.571 1.00 88.69 239 ASN A CA 1
ATOM 1906 C C . ASN A 1 239 ? 2.570 2.718 -26.504 1.00 88.69 239 ASN A C 1
ATOM 1908 O O . ASN A 1 239 ? 3.713 3.181 -26.485 1.00 88.69 239 ASN A O 1
ATOM 1912 N N . TYR A 1 240 ? 1.625 3.095 -25.640 1.00 86.31 240 TYR A N 1
ATOM 1913 C CA . TYR A 1 240 ? 1.876 4.015 -24.539 1.00 86.31 240 TYR A CA 1
ATOM 1914 C C . TYR A 1 240 ? 2.849 3.420 -23.522 1.00 86.31 240 TYR A C 1
ATOM 1916 O O . TYR A 1 240 ? 3.808 4.096 -23.170 1.00 86.31 240 TYR A O 1
ATOM 1924 N N . GLU A 1 241 ? 2.658 2.168 -23.105 1.00 88.00 241 GLU A N 1
ATOM 1925 C CA . GLU A 1 241 ? 3.549 1.460 -22.183 1.00 88.00 241 GLU A CA 1
ATOM 1926 C C . GLU A 1 241 ? 4.977 1.416 -22.730 1.00 88.00 241 GLU A C 1
ATOM 1928 O O . GLU A 1 241 ? 5.909 1.839 -22.050 1.00 88.00 241 GLU A O 1
ATOM 1933 N N . ASN A 1 242 ? 5.151 1.003 -23.988 1.00 88.44 242 ASN A N 1
ATOM 1934 C CA . ASN A 1 242 ? 6.467 0.962 -24.628 1.00 88.44 242 ASN A CA 1
ATOM 1935 C C . ASN A 1 242 ? 7.139 2.342 -24.656 1.00 88.44 242 ASN A C 1
ATOM 1937 O O . ASN A 1 242 ? 8.314 2.477 -24.308 1.00 88.44 242 ASN A O 1
ATOM 1941 N N . LYS A 1 243 ? 6.390 3.383 -25.037 1.00 86.50 243 LYS A N 1
ATOM 1942 C CA . LYS A 1 243 ? 6.892 4.761 -25.047 1.00 86.50 243 LYS A 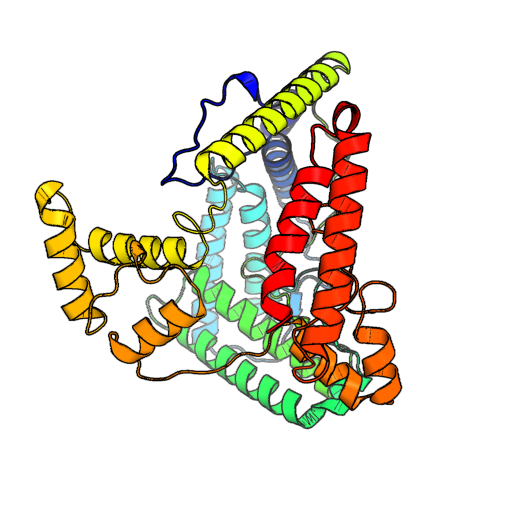CA 1
ATOM 1943 C C . LYS A 1 243 ? 7.238 5.243 -23.638 1.00 86.50 243 LYS A C 1
ATOM 1945 O O . LYS A 1 243 ? 8.275 5.865 -23.442 1.00 86.50 243 LYS A O 1
ATOM 1950 N N . PHE A 1 244 ? 6.391 4.949 -22.660 1.00 85.69 244 PHE A N 1
ATOM 1951 C CA . PHE A 1 244 ? 6.584 5.337 -21.271 1.00 85.69 244 PHE A CA 1
ATOM 1952 C C . PHE A 1 244 ? 7.810 4.652 -20.661 1.00 85.69 244 PHE A C 1
ATOM 1954 O O . PHE A 1 244 ? 8.621 5.321 -20.031 1.00 85.69 244 PHE A O 1
ATOM 1961 N N . LEU A 1 245 ? 8.006 3.353 -20.903 1.00 86.12 245 LEU A N 1
ATOM 1962 C CA . LEU A 1 245 ? 9.208 2.625 -20.488 1.00 86.12 245 LEU A CA 1
ATOM 1963 C C . LEU A 1 245 ? 10.472 3.190 -21.144 1.00 86.12 245 LEU A C 1
ATOM 1965 O O . LEU A 1 245 ? 11.504 3.304 -20.482 1.00 86.12 245 LEU A O 1
ATOM 1969 N N . GLN A 1 246 ? 10.398 3.586 -22.418 1.00 85.81 246 GLN A N 1
ATOM 1970 C CA . GLN A 1 246 ? 11.506 4.254 -23.094 1.00 85.81 246 GLN A CA 1
ATOM 1971 C C . GLN A 1 246 ? 11.820 5.611 -22.448 1.00 85.81 246 GLN A C 1
ATOM 1973 O O . GLN A 1 246 ? 12.971 5.865 -22.101 1.00 85.81 246 GLN A O 1
ATOM 1978 N N . GLU A 1 247 ? 10.817 6.461 -22.229 1.00 86.56 247 GLU A N 1
ATOM 1979 C CA . GLU A 1 247 ? 11.000 7.756 -21.566 1.00 86.56 247 GLU A CA 1
ATOM 1980 C C . GLU A 1 247 ? 11.505 7.583 -20.122 1.00 86.56 247 GLU A C 1
ATOM 1982 O O . GLU A 1 247 ? 12.365 8.343 -19.675 1.00 86.56 247 GLU A O 1
ATOM 1987 N N . LEU A 1 248 ? 11.048 6.553 -19.398 1.00 85.25 248 LEU A N 1
ATOM 1988 C CA . LEU A 1 248 ? 11.578 6.200 -18.082 1.00 85.25 248 LEU A CA 1
ATOM 1989 C C . LEU A 1 248 ? 13.059 5.817 -18.166 1.00 85.25 248 LEU A C 1
ATOM 1991 O O . LEU A 1 248 ? 13.872 6.289 -17.371 1.00 85.25 248 LEU A O 1
ATOM 1995 N N . ALA A 1 249 ? 13.434 4.994 -19.143 1.00 83.25 249 ALA A N 1
ATOM 1996 C CA . ALA A 1 249 ? 14.821 4.614 -19.361 1.00 83.25 249 ALA A CA 1
ATOM 1997 C C . ALA A 1 249 ? 15.691 5.811 -19.776 1.00 83.25 249 ALA A C 1
ATOM 1999 O O . ALA A 1 249 ? 16.848 5.875 -19.380 1.00 83.25 249 ALA A O 1
ATOM 2000 N N . GLU A 1 250 ? 15.165 6.775 -20.530 1.00 84.50 250 GLU A N 1
ATOM 2001 C CA . GLU A 1 250 ? 15.881 7.995 -20.923 1.00 84.50 250 GLU A CA 1
ATOM 2002 C C . GLU A 1 250 ? 16.051 8.967 -19.745 1.00 84.50 250 GLU A C 1
ATOM 2004 O O . GLU A 1 250 ? 17.143 9.495 -19.509 1.00 84.50 250 GLU A O 1
ATOM 2009 N N . HIS A 1 251 ? 14.985 9.186 -18.973 1.00 83.06 251 HIS A N 1
ATOM 2010 C CA . HIS A 1 251 ? 14.942 10.177 -17.902 1.00 83.06 251 HIS A CA 1
ATOM 2011 C C . HIS A 1 251 ? 15.334 9.659 -16.530 1.00 83.06 251 HIS A C 1
ATOM 2013 O O . HIS A 1 251 ? 15.562 10.505 -15.668 1.00 83.06 251 HIS A O 1
ATOM 2019 N N . TYR A 1 252 ? 15.433 8.347 -16.307 1.00 80.69 252 TYR A N 1
ATOM 2020 C CA . TYR A 1 252 ? 15.757 7.723 -15.012 1.00 80.69 252 TYR A CA 1
ATOM 2021 C C . TYR A 1 252 ? 16.742 6.559 -15.136 1.00 80.69 252 TYR A C 1
ATOM 2023 O O . TYR A 1 252 ? 16.816 5.715 -14.244 1.00 80.69 252 TYR A O 1
ATOM 2031 N N . ARG A 1 253 ? 17.541 6.514 -16.213 1.00 84.38 253 ARG A N 1
ATOM 2032 C CA . ARG A 1 253 ? 18.612 5.520 -16.330 1.00 84.38 253 ARG A CA 1
ATOM 2033 C C . ARG A 1 253 ? 19.520 5.561 -15.107 1.00 84.38 253 ARG A C 1
ATOM 2035 O O . ARG A 1 253 ? 20.044 6.622 -14.768 1.00 84.38 253 ARG A O 1
ATOM 2042 N N . TYR A 1 254 ? 19.768 4.393 -14.529 1.00 83.00 254 TYR A N 1
ATOM 2043 C CA . TYR A 1 254 ? 20.834 4.224 -13.557 1.00 83.00 254 TYR A CA 1
ATOM 2044 C C . TYR A 1 254 ? 22.193 4.437 -14.236 1.00 83.00 254 TYR A C 1
ATOM 2046 O O . TYR A 1 254 ? 22.489 3.823 -15.265 1.00 83.00 254 TYR A O 1
ATOM 2054 N N . ASP A 1 255 ? 23.015 5.304 -13.658 1.00 84.19 255 ASP A N 1
ATOM 2055 C CA . ASP A 1 255 ? 24.382 5.576 -14.083 1.00 84.19 255 ASP A CA 1
ATOM 2056 C C . ASP A 1 255 ? 25.312 5.425 -12.879 1.00 84.19 255 ASP A C 1
ATOM 2058 O O . ASP A 1 255 ? 25.145 6.092 -11.861 1.00 84.19 255 ASP A O 1
ATOM 2062 N N . LEU A 1 256 ? 26.299 4.535 -12.989 1.00 81.00 256 LEU A N 1
ATOM 2063 C CA . LEU A 1 256 ? 27.158 4.155 -11.865 1.00 81.00 256 LEU A CA 1
ATOM 2064 C C . LEU A 1 256 ? 27.896 5.337 -11.224 1.00 81.00 256 LEU A C 1
ATOM 2066 O O . LEU A 1 256 ? 28.215 5.255 -10.041 1.00 81.00 256 LEU A O 1
ATOM 2070 N N . ILE A 1 257 ? 28.165 6.406 -11.975 1.00 83.75 257 ILE A N 1
ATOM 2071 C CA . ILE A 1 257 ? 28.976 7.538 -11.514 1.00 83.75 257 ILE A CA 1
ATOM 2072 C C . ILE A 1 257 ? 28.094 8.752 -11.238 1.00 83.75 257 ILE A C 1
ATOM 2074 O O . ILE A 1 257 ? 28.217 9.396 -10.202 1.00 83.75 257 ILE A O 1
ATOM 2078 N N . THR A 1 258 ? 27.211 9.080 -12.177 1.00 85.00 258 THR A N 1
ATOM 2079 C CA . THR A 1 258 ? 26.475 10.351 -12.167 1.00 85.00 258 THR A CA 1
ATOM 2080 C C . THR A 1 258 ? 25.061 10.225 -11.619 1.00 85.00 258 THR A C 1
ATOM 2082 O O . THR A 1 258 ? 24.460 11.241 -11.271 1.00 85.00 258 THR A O 1
ATOM 2085 N N . ARG A 1 259 ? 24.511 9.004 -11.562 1.00 86.50 259 ARG A N 1
ATOM 2086 C CA . ARG A 1 259 ? 23.122 8.779 -11.170 1.00 86.50 259 ARG A CA 1
ATOM 2087 C C . ARG A 1 259 ? 22.868 7.387 -10.606 1.00 86.50 259 ARG A C 1
ATOM 2089 O O . ARG A 1 259 ? 22.208 6.543 -11.216 1.00 86.50 259 ARG A O 1
ATOM 2096 N N . ASN A 1 260 ? 23.391 7.168 -9.414 1.00 88.56 260 ASN A N 1
ATOM 2097 C CA . ASN A 1 260 ? 23.192 5.963 -8.634 1.00 88.56 260 ASN A CA 1
ATOM 2098 C C . ASN A 1 260 ? 22.404 6.262 -7.348 1.00 88.56 260 ASN A C 1
ATOM 2100 O O . ASN A 1 260 ? 22.026 7.404 -7.078 1.00 88.56 260 ASN A O 1
ATOM 2104 N N . CYS A 1 261 ? 22.166 5.236 -6.529 1.00 89.31 261 CYS A N 1
ATOM 2105 C CA . CYS A 1 261 ? 21.413 5.377 -5.282 1.00 89.31 261 CYS A CA 1
ATOM 2106 C C . CYS A 1 261 ? 21.988 6.466 -4.363 1.00 89.31 261 CYS A C 1
ATOM 2108 O O . CYS A 1 261 ? 21.237 7.212 -3.747 1.00 89.31 261 CYS A O 1
ATOM 2110 N N . VAL A 1 262 ? 23.313 6.587 -4.290 1.00 93.44 262 VAL A N 1
ATOM 2111 C CA . VAL A 1 262 ? 23.985 7.562 -3.432 1.00 93.44 262 VAL A CA 1
ATOM 2112 C C . VAL A 1 262 ? 23.806 8.980 -3.956 1.00 93.44 262 VAL A C 1
ATOM 2114 O O . VAL A 1 262 ? 23.415 9.872 -3.205 1.00 93.44 262 VAL A O 1
ATOM 2117 N N . THR A 1 263 ? 24.064 9.203 -5.245 1.00 92.19 263 THR A N 1
ATOM 2118 C CA . THR A 1 263 ? 23.918 10.536 -5.839 1.00 92.19 263 THR A CA 1
ATOM 2119 C C . THR A 1 263 ? 22.467 11.012 -5.778 1.00 92.19 263 THR A C 1
ATOM 2121 O O . THR A 1 263 ? 22.221 12.191 -5.551 1.00 92.19 263 THR A O 1
ATOM 2124 N N . GLU A 1 264 ? 21.499 10.099 -5.914 1.00 90.62 264 GLU A N 1
ATOM 2125 C CA . GLU A 1 264 ? 20.069 10.401 -5.776 1.00 90.62 264 GLU A CA 1
ATOM 2126 C C . GLU A 1 264 ? 19.662 10.712 -4.325 1.00 90.62 264 GLU A C 1
ATOM 2128 O O . GLU A 1 264 ? 18.852 11.615 -4.095 1.00 90.62 264 GLU A O 1
ATOM 2133 N N . LEU A 1 265 ? 20.253 10.029 -3.337 1.00 92.25 265 LEU A N 1
ATOM 2134 C CA . LEU A 1 265 ? 20.059 10.352 -1.920 1.00 92.25 265 LEU A CA 1
ATOM 2135 C C . LEU A 1 265 ? 20.567 11.761 -1.600 1.00 92.25 265 LEU A C 1
ATOM 2137 O O . LEU A 1 265 ? 19.816 12.560 -1.042 1.00 92.25 265 LEU A O 1
ATOM 2141 N N . PHE A 1 266 ? 21.798 12.096 -1.998 1.00 93.06 266 PHE A N 1
ATOM 2142 C CA . PHE A 1 266 ? 22.335 13.444 -1.792 1.00 93.06 266 PHE A CA 1
ATOM 2143 C C . PHE A 1 266 ? 21.536 14.503 -2.557 1.00 93.06 266 PHE A C 1
ATOM 2145 O O . PHE A 1 266 ? 21.165 15.508 -1.962 1.00 93.06 266 PHE A O 1
ATOM 2152 N N . ARG A 1 267 ? 21.134 14.240 -3.810 1.00 88.94 267 ARG A N 1
ATOM 2153 C CA . ARG A 1 267 ? 20.243 15.135 -4.571 1.00 88.94 267 ARG A CA 1
ATOM 2154 C C . ARG A 1 267 ? 18.931 15.404 -3.829 1.00 88.94 267 ARG A C 1
ATOM 2156 O O . ARG A 1 267 ? 18.448 16.533 -3.819 1.00 88.94 267 ARG A O 1
ATOM 2163 N N . THR A 1 268 ? 18.348 14.381 -3.207 1.00 89.94 268 THR A N 1
ATOM 2164 C CA . THR A 1 268 ? 17.106 14.511 -2.429 1.00 89.94 268 THR A CA 1
ATOM 2165 C C . THR A 1 268 ? 17.321 15.345 -1.165 1.00 89.94 268 THR A C 1
ATOM 2167 O O . THR A 1 268 ? 16.498 16.206 -0.849 1.00 89.94 268 THR A O 1
ATOM 2170 N N . ILE A 1 269 ? 18.440 15.135 -0.464 1.00 90.62 269 ILE A N 1
ATOM 2171 C CA . ILE A 1 269 ? 18.835 15.945 0.697 1.00 90.62 269 ILE A CA 1
ATOM 2172 C C . ILE A 1 269 ? 19.016 17.411 0.281 1.00 90.62 269 ILE A C 1
ATOM 2174 O O . ILE A 1 269 ? 18.411 18.293 0.889 1.00 90.62 269 ILE A O 1
ATOM 2178 N N . ASP A 1 270 ? 19.767 17.669 -0.789 1.00 90.00 270 ASP A N 1
ATOM 2179 C CA . ASP A 1 270 ? 20.028 19.009 -1.322 1.00 90.00 270 ASP A CA 1
ATOM 2180 C C . ASP A 1 270 ? 18.725 19.732 -1.690 1.00 90.00 270 ASP A C 1
ATOM 2182 O O . ASP A 1 270 ? 18.499 20.880 -1.297 1.00 90.00 270 ASP A O 1
ATOM 2186 N N . GLN A 1 271 ? 17.809 19.042 -2.377 1.00 86.69 271 GLN A N 1
ATOM 2187 C CA . GLN A 1 271 ? 16.489 19.582 -2.707 1.00 86.69 271 GLN A CA 1
ATOM 2188 C C . GLN A 1 271 ? 15.673 19.923 -1.454 1.00 86.69 271 GLN A C 1
ATOM 2190 O O . GLN A 1 271 ? 15.063 20.992 -1.400 1.00 86.69 271 GLN A O 1
ATOM 2195 N N . ALA A 1 272 ? 15.680 19.065 -0.432 1.00 88.12 272 ALA A N 1
ATOM 2196 C CA . ALA A 1 272 ? 14.974 19.324 0.822 1.00 88.12 272 ALA A CA 1
ATOM 2197 C C . ALA A 1 272 ? 15.562 20.525 1.586 1.00 88.12 272 ALA A C 1
ATOM 2199 O O . ALA A 1 272 ? 14.812 21.316 2.165 1.00 88.12 272 ALA A O 1
ATOM 2200 N N . LEU A 1 273 ? 16.889 20.698 1.560 1.00 88.38 273 LEU A N 1
ATOM 2201 C CA . LEU A 1 273 ? 17.569 21.855 2.149 1.00 88.38 273 LEU A CA 1
ATOM 2202 C C . LEU A 1 273 ? 17.204 23.157 1.417 1.00 88.38 273 LEU A C 1
ATOM 2204 O O . LEU A 1 273 ? 16.951 24.175 2.067 1.00 88.38 273 LEU A O 1
ATOM 2208 N N . LEU A 1 274 ? 17.109 23.120 0.084 1.00 83.06 274 LEU A N 1
ATOM 2209 C CA . LEU A 1 274 ? 16.757 24.278 -0.744 1.00 83.06 274 LEU A CA 1
ATOM 2210 C C . LEU A 1 274 ? 15.277 24.665 -0.658 1.00 83.06 274 LEU A C 1
ATOM 2212 O O . LEU A 1 274 ? 14.971 25.849 -0.538 1.00 83.06 274 LEU A O 1
ATOM 2216 N N . GLN A 1 275 ? 14.349 23.702 -0.677 1.00 75.81 275 GLN A N 1
ATOM 2217 C CA . GLN A 1 275 ? 12.901 23.972 -0.669 1.00 75.81 275 GLN A CA 1
ATOM 2218 C C . GLN A 1 275 ? 12.425 24.723 0.584 1.00 75.81 275 GLN A C 1
ATOM 2220 O O . GLN A 1 275 ? 11.421 25.437 0.537 1.00 75.81 275 GLN A O 1
ATOM 2225 N N . GLN A 1 276 ? 13.140 24.606 1.707 1.00 64.88 276 GLN A N 1
ATOM 2226 C CA . GLN A 1 276 ? 12.807 25.349 2.925 1.00 64.88 276 GLN A CA 1
ATOM 2227 C C . GLN A 1 276 ? 13.189 26.835 2.866 1.00 64.88 276 GLN A C 1
ATOM 2229 O O . GLN A 1 276 ? 12.676 27.624 3.662 1.00 64.88 276 GLN A O 1
ATOM 2234 N N . ASN A 1 277 ? 14.017 27.239 1.901 1.00 60.84 277 ASN A N 1
ATOM 2235 C CA . ASN A 1 277 ? 14.305 28.633 1.595 1.00 60.84 277 ASN A CA 1
ATOM 2236 C C . ASN A 1 277 ? 13.383 29.090 0.451 1.00 60.84 277 ASN A C 1
ATOM 2238 O O . ASN A 1 277 ? 13.668 28.904 -0.729 1.00 60.84 277 ASN A O 1
ATOM 2242 N N . LYS A 1 278 ? 12.222 29.664 0.797 1.00 52.09 278 LYS A N 1
ATOM 2243 C CA . LYS A 1 278 ? 11.225 30.132 -0.182 1.00 52.09 278 LYS A CA 1
ATOM 2244 C C . LYS A 1 278 ? 11.823 31.146 -1.177 1.00 52.09 278 LYS A C 1
ATOM 2246 O O . LYS A 1 278 ? 12.199 32.232 -0.764 1.00 52.09 278 LYS A O 1
ATOM 2251 N N . SER A 1 279 ? 11.757 30.791 -2.467 1.00 52.28 279 SER A N 1
ATOM 2252 C CA . SER A 1 279 ? 11.695 31.621 -3.694 1.00 52.28 279 SER A CA 1
ATOM 2253 C C . SER A 1 279 ? 12.704 32.769 -3.882 1.00 52.28 279 SER A C 1
ATOM 2255 O O . SER A 1 279 ? 12.716 33.740 -3.135 1.00 52.28 279 SER A O 1
ATOM 2257 N N . GLY A 1 280 ? 13.431 32.732 -5.008 1.00 56.25 280 GLY A N 1
ATOM 2258 C CA . GLY A 1 280 ? 14.141 33.893 -5.572 1.00 56.25 280 GLY A CA 1
ATOM 2259 C C . GLY A 1 280 ? 15.665 33.875 -5.446 1.00 56.25 280 GLY A C 1
ATOM 2260 O O . GLY A 1 280 ? 16.302 34.900 -5.677 1.00 56.25 280 GLY A O 1
ATOM 2261 N N . VAL A 1 281 ? 16.260 32.740 -5.075 1.00 59.72 281 VAL A N 1
ATOM 2262 C CA . VAL A 1 281 ? 17.720 32.602 -5.045 1.00 59.72 281 VAL A CA 1
ATOM 2263 C C . VAL A 1 281 ? 18.231 32.501 -6.478 1.00 59.72 281 VAL A C 1
ATOM 2265 O O . VAL A 1 281 ? 17.762 31.678 -7.260 1.00 59.72 281 VAL A O 1
ATOM 2268 N N . ASP A 1 282 ? 19.185 33.360 -6.816 1.00 70.75 282 ASP A N 1
ATOM 2269 C CA . ASP A 1 282 ? 19.904 33.322 -8.085 1.00 70.75 282 ASP A CA 1
ATOM 2270 C C . ASP A 1 282 ? 20.532 31.923 -8.296 1.00 70.75 282 ASP A C 1
ATOM 2272 O O . ASP A 1 282 ? 21.244 31.445 -7.403 1.00 70.75 282 ASP A O 1
ATOM 2276 N N . PRO A 1 283 ? 20.294 31.252 -9.444 1.00 71.25 283 PRO A N 1
ATOM 2277 C CA . PRO A 1 283 ? 20.974 30.018 -9.850 1.00 71.25 283 PRO A CA 1
ATOM 2278 C C . PRO A 1 283 ? 22.476 30.005 -9.543 1.00 71.25 283 PRO A C 1
ATOM 2280 O O . PRO A 1 283 ? 22.991 29.004 -9.055 1.00 71.25 283 PRO A O 1
ATOM 2283 N N . SER A 1 284 ? 23.159 31.140 -9.712 1.00 76.31 284 SER A N 1
ATOM 2284 C CA . SER A 1 284 ? 24.602 31.271 -9.473 1.00 76.31 284 SER A CA 1
ATOM 2285 C C . SER A 1 284 ? 25.039 31.138 -8.005 1.00 76.31 284 SER A C 1
ATOM 2287 O O . SER A 1 284 ? 26.226 30.965 -7.742 1.00 76.31 284 SER A O 1
ATOM 2289 N N . LYS A 1 285 ? 24.108 31.197 -7.041 1.00 81.56 285 LYS A N 1
ATOM 2290 C CA . LYS A 1 285 ? 24.387 31.120 -5.592 1.00 81.56 285 LYS A CA 1
ATOM 2291 C C . LYS A 1 285 ? 23.886 29.838 -4.925 1.00 81.56 285 LYS A C 1
ATOM 2293 O O . LYS A 1 285 ? 23.929 29.735 -3.698 1.00 81.56 285 LYS A O 1
ATOM 2298 N N . HIS A 1 286 ? 23.388 28.876 -5.702 1.00 82.75 286 HIS A N 1
ATOM 2299 C CA . HIS A 1 286 ? 22.801 27.652 -5.151 1.00 82.75 286 HIS A CA 1
ATOM 2300 C C . HIS A 1 286 ? 23.816 26.825 -4.361 1.00 82.75 286 HIS A C 1
ATOM 2302 O O . HIS A 1 286 ? 23.506 26.410 -3.248 1.00 82.75 286 HIS A O 1
ATOM 2308 N N . ASP A 1 287 ? 25.035 26.667 -4.874 1.00 83.88 287 ASP A N 1
ATOM 2309 C CA . ASP A 1 287 ? 26.069 25.855 -4.224 1.00 83.88 287 ASP A CA 1
ATOM 2310 C C . ASP A 1 287 ? 26.516 26.447 -2.879 1.00 83.88 287 ASP A C 1
ATOM 2312 O O . ASP A 1 287 ? 26.670 25.730 -1.889 1.00 83.88 287 ASP A O 1
ATOM 2316 N N . GLU A 1 288 ? 26.669 27.774 -2.806 1.00 86.69 288 GLU A N 1
ATOM 2317 C CA . GLU A 1 288 ? 27.011 28.469 -1.558 1.00 86.69 288 GLU A CA 1
ATOM 2318 C C . GLU A 1 288 ? 25.887 28.322 -0.522 1.00 86.69 288 GLU A C 1
ATOM 2320 O O . GLU A 1 288 ? 26.139 28.049 0.657 1.00 86.69 288 GLU A O 1
ATOM 2325 N N . LEU A 1 289 ? 24.633 28.469 -0.962 1.00 87.62 289 LEU A N 1
ATOM 2326 C CA . LEU A 1 289 ? 23.469 28.314 -0.098 1.00 87.62 289 LEU A CA 1
ATOM 2327 C C . LEU A 1 289 ? 23.323 26.876 0.409 1.00 87.62 289 LEU A C 1
ATOM 2329 O O . LEU A 1 289 ? 23.092 26.683 1.603 1.00 87.62 289 LEU A O 1
ATOM 2333 N N . LEU A 1 290 ? 23.486 25.885 -0.472 1.00 88.81 290 LEU A N 1
ATOM 2334 C CA . LEU A 1 290 ? 23.480 24.463 -0.130 1.00 88.81 290 LEU A CA 1
ATOM 2335 C C . LEU A 1 290 ? 24.539 24.154 0.918 1.00 88.81 290 LEU A C 1
ATOM 2337 O O . LEU A 1 290 ? 24.220 23.600 1.969 1.00 88.81 290 LEU A O 1
ATOM 2341 N N . MET A 1 291 ? 25.780 24.588 0.681 1.00 90.06 291 MET A N 1
ATOM 2342 C CA . MET A 1 291 ? 26.870 24.403 1.633 1.00 90.06 291 MET A CA 1
ATOM 2343 C C . MET A 1 291 ? 26.522 24.999 2.997 1.00 90.06 291 MET A C 1
ATOM 2345 O O . MET A 1 291 ? 26.715 24.350 4.025 1.00 90.06 291 MET A O 1
ATOM 2349 N N . ARG A 1 292 ? 25.982 26.221 3.021 1.00 90.81 292 ARG A N 1
ATOM 2350 C CA . ARG A 1 292 ? 25.608 26.904 4.260 1.00 90.81 292 ARG A CA 1
ATOM 2351 C C . ARG A 1 292 ? 24.480 26.190 5.006 1.00 90.81 292 ARG A C 1
ATOM 2353 O O . ARG A 1 292 ? 24.575 26.026 6.223 1.00 90.81 292 ARG A O 1
ATOM 2360 N N . GLU A 1 293 ? 23.418 25.781 4.314 1.00 92.06 293 GLU A N 1
ATOM 2361 C CA . GLU A 1 293 ? 22.291 25.077 4.936 1.00 92.06 293 GLU A CA 1
ATOM 2362 C C . GLU A 1 293 ? 22.684 23.676 5.407 1.00 92.06 293 GLU A C 1
ATOM 2364 O O . GLU A 1 293 ? 22.313 23.287 6.517 1.00 92.06 293 GLU A O 1
ATOM 2369 N N . SER A 1 294 ? 23.493 22.955 4.627 1.00 93.38 294 SER A N 1
ATOM 2370 C CA . SER A 1 294 ? 24.043 21.656 5.018 1.00 93.38 294 SER A CA 1
ATOM 2371 C C . SER A 1 294 ? 24.910 21.793 6.274 1.00 93.38 294 SER A C 1
ATOM 2373 O O . SER A 1 294 ? 24.658 21.114 7.268 1.00 93.38 294 SER A O 1
ATOM 2375 N N . MET A 1 295 ? 25.846 22.750 6.307 1.00 93.56 295 MET A N 1
ATOM 2376 C CA . MET A 1 295 ? 26.672 23.032 7.493 1.00 93.56 295 MET A CA 1
ATOM 2377 C C . MET A 1 295 ? 25.819 23.344 8.727 1.00 93.56 295 MET A C 1
ATOM 2379 O O . MET A 1 295 ? 26.060 22.821 9.813 1.00 93.56 295 MET A O 1
ATOM 2383 N N . LYS A 1 296 ? 24.785 24.174 8.565 1.00 93.56 296 LYS A N 1
ATOM 2384 C CA . LYS A 1 296 ? 23.903 24.593 9.659 1.00 93.56 296 LYS A CA 1
ATOM 2385 C C . LYS A 1 296 ? 23.051 23.448 10.214 1.00 93.56 296 LYS A C 1
ATOM 2387 O O . LYS A 1 296 ? 22.850 23.381 11.425 1.00 93.56 296 LYS A O 1
ATOM 2392 N N . ARG A 1 297 ? 22.484 22.606 9.346 1.00 91.88 297 ARG A N 1
ATOM 2393 C CA . ARG A 1 297 ? 21.467 21.606 9.723 1.00 91.88 297 ARG A CA 1
ATOM 2394 C C . ARG A 1 297 ? 22.046 20.217 9.937 1.00 91.88 297 ARG A C 1
ATOM 2396 O O . ARG A 1 297 ? 21.610 19.519 10.845 1.00 91.88 297 ARG A O 1
ATOM 2403 N N . LEU A 1 298 ? 23.010 19.836 9.106 1.00 93.94 298 LEU A N 1
ATOM 2404 C CA . LEU A 1 298 ? 23.641 18.519 9.106 1.00 93.94 298 LEU A CA 1
ATOM 2405 C C . LEU A 1 298 ? 25.033 18.543 9.746 1.00 93.94 298 LEU A C 1
ATOM 2407 O O . LEU A 1 298 ? 25.579 17.483 10.010 1.00 93.94 298 LEU A O 1
ATOM 2411 N N . GLY A 1 299 ? 25.603 19.716 10.043 1.00 94.25 299 GLY A N 1
ATOM 2412 C CA . GLY A 1 299 ? 26.907 19.851 10.706 1.00 94.25 299 GLY A CA 1
ATOM 2413 C C . GLY A 1 299 ? 28.117 19.792 9.771 1.00 94.25 299 GLY A C 1
ATOM 2414 O O . GLY A 1 299 ? 29.235 19.983 10.238 1.00 94.25 299 GLY A O 1
ATOM 2415 N N . GLY A 1 300 ? 27.895 19.592 8.469 1.00 93.56 300 GLY A N 1
ATOM 2416 C CA . GLY A 1 300 ? 28.930 19.614 7.437 1.00 93.56 300 GLY A CA 1
ATOM 2417 C C . GLY A 1 300 ? 28.352 19.663 6.031 1.00 93.56 300 GLY A C 1
ATOM 2418 O O . GLY A 1 300 ? 27.143 19.809 5.860 1.00 93.56 300 GLY A O 1
ATOM 2419 N N . ASN A 1 301 ? 29.205 19.532 5.018 1.00 92.94 301 ASN A N 1
ATOM 2420 C CA . ASN A 1 301 ? 28.823 19.463 3.606 1.00 92.94 301 ASN A CA 1
ATOM 2421 C C . ASN A 1 301 ? 29.530 18.273 2.939 1.00 92.94 301 ASN A C 1
ATOM 2423 O O . ASN A 1 301 ? 30.712 18.051 3.191 1.00 92.94 301 ASN A O 1
ATOM 2427 N N . ILE A 1 302 ? 28.811 17.539 2.091 1.00 92.69 302 ILE A N 1
ATOM 2428 C CA . ILE A 1 302 ? 29.310 16.400 1.321 1.00 92.69 302 ILE A CA 1
ATOM 2429 C C . ILE A 1 302 ? 28.877 16.592 -0.127 1.00 92.69 302 ILE A C 1
ATOM 2431 O O . ILE A 1 302 ? 27.707 16.828 -0.404 1.00 92.69 302 ILE A O 1
ATOM 2435 N N . SER A 1 303 ? 29.818 16.453 -1.058 1.00 88.50 303 SER A N 1
ATOM 2436 C CA . SER A 1 303 ? 29.520 16.494 -2.488 1.00 88.50 303 SER A CA 1
ATOM 2437 C C . SER A 1 303 ? 29.374 15.082 -3.048 1.00 88.50 303 SER A C 1
ATOM 2439 O O . SER A 1 303 ? 30.312 14.281 -2.984 1.00 88.50 303 SER A O 1
ATOM 2441 N N . ALA A 1 304 ? 28.218 14.796 -3.648 1.00 86.06 304 ALA A N 1
ATOM 2442 C CA . ALA A 1 304 ? 27.914 13.506 -4.264 1.00 86.06 304 ALA A CA 1
ATOM 2443 C C . ALA A 1 304 ? 28.890 13.127 -5.391 1.00 86.06 304 ALA A C 1
ATOM 2445 O O . ALA A 1 304 ? 29.223 11.957 -5.547 1.00 86.06 304 ALA A O 1
ATOM 2446 N N . SER A 1 305 ? 29.411 14.106 -6.138 1.00 85.69 305 SER A N 1
ATOM 2447 C CA . SER A 1 305 ? 30.310 13.875 -7.280 1.00 85.69 305 SER A CA 1
ATOM 2448 C C . SER A 1 305 ? 31.615 13.164 -6.906 1.00 85.69 305 SER A C 1
ATOM 2450 O O . SER A 1 305 ? 32.221 12.514 -7.752 1.00 85.69 305 SER A O 1
ATOM 2452 N N . TYR A 1 306 ? 32.045 13.274 -5.646 1.00 88.19 306 TYR A N 1
ATOM 2453 C CA . TYR A 1 306 ? 33.242 12.604 -5.117 1.00 88.19 306 TYR A CA 1
ATOM 2454 C C . TYR A 1 306 ? 32.905 11.444 -4.175 1.00 88.19 306 TYR A C 1
ATOM 2456 O O . TYR A 1 306 ? 33.774 10.657 -3.815 1.00 88.19 306 TYR A O 1
ATOM 2464 N N . ASN A 1 307 ? 31.635 11.333 -3.795 1.00 91.06 307 ASN A N 1
ATOM 2465 C CA . ASN A 1 307 ? 31.105 10.359 -2.855 1.00 91.06 307 ASN A CA 1
ATOM 2466 C C . ASN A 1 307 ? 29.913 9.672 -3.520 1.00 91.06 307 ASN A C 1
ATOM 2468 O O . ASN A 1 307 ? 28.795 9.754 -3.033 1.00 91.06 307 ASN A O 1
ATOM 2472 N N . PHE A 1 308 ? 30.123 9.084 -4.699 1.00 90.94 308 PHE A N 1
ATOM 2473 C CA . PHE A 1 308 ? 29.083 8.334 -5.413 1.00 90.94 308 PHE A CA 1
ATOM 2474 C C . PHE A 1 308 ? 29.175 6.828 -5.126 1.00 90.94 308 PHE A C 1
ATOM 2476 O O . PHE A 1 308 ? 28.257 6.077 -5.441 1.00 90.94 308 PHE A O 1
ATOM 2483 N N . ILE A 1 309 ? 30.277 6.370 -4.522 1.00 89.81 309 ILE A N 1
ATOM 2484 C CA . ILE A 1 309 ? 30.493 4.971 -4.143 1.00 89.81 309 ILE A CA 1
ATOM 2485 C C . ILE A 1 309 ? 29.899 4.745 -2.742 1.00 89.81 309 ILE A C 1
ATOM 2487 O O . ILE A 1 309 ? 30.308 5.445 -1.811 1.00 89.81 309 ILE A O 1
ATOM 2491 N N . PRO A 1 310 ? 28.985 3.776 -2.534 1.00 90.00 310 PRO A N 1
ATOM 2492 C CA . PRO A 1 310 ? 28.248 3.621 -1.274 1.00 90.00 310 PRO A CA 1
ATOM 2493 C C . PRO A 1 310 ? 29.100 3.618 0.001 1.00 90.00 310 PRO A C 1
ATOM 2495 O O . PRO A 1 310 ? 28.803 4.373 0.924 1.00 90.00 310 PRO A O 1
ATOM 2498 N N . PHE A 1 311 ? 30.184 2.836 0.056 1.00 88.50 311 PHE A N 1
ATOM 2499 C CA . PHE A 1 311 ? 31.014 2.756 1.266 1.00 88.50 311 PHE A CA 1
ATOM 2500 C C . PHE A 1 311 ? 31.806 4.048 1.530 1.00 88.50 311 PHE A C 1
ATOM 2502 O O . PHE A 1 311 ? 31.885 4.489 2.675 1.00 88.50 311 PHE A O 1
ATOM 2509 N N . VAL A 1 312 ? 32.327 4.695 0.478 1.00 92.81 312 VAL A N 1
ATOM 2510 C CA . VAL A 1 312 ? 33.016 5.999 0.573 1.00 92.81 312 VAL A CA 1
ATOM 2511 C C . VAL A 1 312 ? 32.055 7.056 1.107 1.00 92.81 312 VAL A C 1
ATOM 2513 O O . VAL A 1 312 ? 32.399 7.869 1.954 1.00 92.81 312 VAL A O 1
ATOM 2516 N N . SER A 1 313 ? 30.813 6.998 0.648 1.00 94.88 313 SER A N 1
ATOM 2517 C CA . SER A 1 313 ? 29.765 7.953 1.004 1.00 94.88 313 SER A CA 1
ATOM 2518 C C . SER A 1 313 ? 29.307 7.777 2.437 1.00 94.88 313 SER A C 1
ATOM 2520 O O . SER A 1 313 ? 29.141 8.758 3.153 1.00 94.88 313 SER A O 1
ATOM 2522 N N . PHE A 1 314 ? 29.164 6.526 2.878 1.00 94.06 314 PHE A N 1
ATOM 2523 C CA . PHE A 1 314 ? 28.922 6.214 4.279 1.00 94.06 314 PHE A CA 1
ATOM 2524 C C . PHE A 1 314 ? 30.040 6.768 5.169 1.00 94.06 314 PHE A C 1
ATOM 2526 O O . PHE A 1 314 ? 29.748 7.441 6.155 1.00 94.06 314 PHE A O 1
ATOM 2533 N N . GLN A 1 315 ? 31.306 6.553 4.798 1.00 94.75 315 GLN A N 1
ATOM 2534 C CA . GLN A 1 315 ? 32.444 7.107 5.530 1.00 94.75 315 GLN A CA 1
ATOM 2535 C C . GLN A 1 315 ? 32.413 8.643 5.551 1.00 94.75 315 GLN A C 1
ATOM 2537 O O . GLN A 1 315 ? 32.529 9.245 6.616 1.00 94.75 315 GLN A O 1
ATOM 2542 N N . SER A 1 316 ? 32.160 9.279 4.407 1.00 95.56 316 SER A N 1
ATOM 2543 C CA . SER A 1 316 ? 32.049 10.736 4.310 1.00 95.56 316 SER A CA 1
ATOM 2544 C C . SER A 1 316 ? 30.942 11.294 5.211 1.00 95.56 316 SER A C 1
ATOM 2546 O O . SER A 1 316 ? 31.166 12.288 5.899 1.00 95.56 316 SER A O 1
ATOM 2548 N N . VAL A 1 317 ? 29.786 10.620 5.285 1.00 95.81 317 VAL A N 1
ATOM 2549 C CA . VAL A 1 317 ? 28.685 10.969 6.200 1.00 95.81 317 VAL A CA 1
ATOM 2550 C C . VAL A 1 317 ? 29.113 10.872 7.660 1.00 95.81 317 VAL A C 1
ATOM 2552 O O . VAL A 1 317 ? 28.825 11.791 8.421 1.00 95.81 317 VAL A O 1
ATOM 2555 N N . GLN A 1 318 ? 29.819 9.809 8.054 1.00 95.75 318 GLN A N 1
ATOM 2556 C CA . GLN A 1 318 ? 30.325 9.662 9.426 1.00 95.75 318 GLN A CA 1
ATOM 2557 C C . GLN A 1 318 ? 31.326 10.762 9.802 1.00 95.75 318 GLN A C 1
ATOM 2559 O O . GLN A 1 318 ? 31.327 11.226 10.938 1.00 95.75 318 GLN A O 1
ATOM 2564 N N . GLU A 1 319 ? 32.177 11.172 8.861 1.00 95.38 319 GLU A N 1
ATOM 2565 C CA . GLU A 1 319 ? 33.247 12.144 9.106 1.00 95.38 319 GLU A CA 1
ATOM 2566 C C . GLU A 1 319 ? 32.768 13.601 9.062 1.00 95.38 319 GLU A C 1
ATOM 2568 O O . GLU A 1 319 ? 33.237 14.427 9.845 1.00 95.38 319 GLU A O 1
ATOM 2573 N N . HIS A 1 320 ? 31.855 13.932 8.145 1.00 95.12 320 HIS A N 1
ATOM 2574 C CA . HIS A 1 320 ? 31.506 15.321 7.843 1.00 95.12 320 HIS A CA 1
ATOM 2575 C C . HIS A 1 320 ? 30.143 15.731 8.395 1.00 95.12 320 HIS A C 1
ATOM 2577 O O . HIS A 1 320 ? 29.959 16.902 8.709 1.00 95.12 320 HIS A O 1
ATOM 2583 N N . TYR A 1 321 ? 29.176 14.823 8.536 1.00 96.06 321 TYR A N 1
ATOM 2584 C CA . TYR A 1 321 ? 27.894 15.160 9.158 1.00 96.06 321 TYR A CA 1
ATOM 2585 C C . TYR A 1 321 ? 27.912 14.897 10.664 1.00 96.06 321 TYR A C 1
ATOM 2587 O O . TYR A 1 321 ? 28.660 14.078 11.191 1.00 96.06 321 TYR A O 1
ATOM 2595 N N . LYS A 1 322 ? 27.026 15.582 11.385 1.00 96.00 322 LYS A N 1
ATOM 2596 C CA . LYS A 1 322 ? 26.797 15.403 12.817 1.00 96.00 322 LYS A CA 1
ATOM 2597 C C . LYS A 1 322 ? 25.951 14.151 13.064 1.00 96.00 322 LYS A C 1
ATOM 2599 O O . LYS A 1 322 ? 24.776 14.235 13.423 1.00 96.00 322 LYS A O 1
ATOM 2604 N N . VAL A 1 323 ? 26.557 12.986 12.868 1.00 94.81 323 VAL A N 1
ATOM 2605 C CA . VAL A 1 323 ? 25.936 11.689 13.152 1.00 94.81 323 VAL A CA 1
ATOM 2606 C C . VAL A 1 323 ? 25.884 11.465 14.666 1.00 94.81 323 VAL A C 1
ATOM 2608 O O . VAL A 1 323 ? 26.905 11.494 15.346 1.00 94.81 323 VAL A O 1
ATOM 2611 N N . THR A 1 324 ? 24.688 11.250 15.219 1.00 94.19 324 THR A N 1
ATOM 2612 C CA . THR A 1 324 ? 24.492 10.976 16.658 1.00 94.19 324 THR A CA 1
ATOM 2613 C C . THR A 1 324 ? 24.430 9.488 16.977 1.00 94.19 324 THR A C 1
ATOM 2615 O O . THR A 1 324 ? 24.735 9.072 18.093 1.00 94.19 324 THR A O 1
ATOM 2618 N N . THR A 1 325 ? 23.989 8.670 16.025 1.00 93.06 325 THR A N 1
ATOM 2619 C CA . THR A 1 325 ? 23.856 7.221 16.177 1.00 93.06 325 THR A CA 1
ATOM 2620 C C . THR A 1 325 ? 24.007 6.571 14.811 1.00 93.06 325 THR A C 1
ATOM 2622 O O . THR A 1 325 ? 23.528 7.100 13.811 1.00 93.06 325 THR A O 1
ATOM 2625 N N . SER A 1 326 ? 24.667 5.420 14.781 1.00 92.38 326 SER A N 1
ATOM 2626 C CA . SER A 1 326 ? 24.796 4.575 13.601 1.00 92.38 326 SER A CA 1
ATOM 2627 C C . SER A 1 326 ? 24.403 3.157 13.993 1.00 92.38 326 SER A C 1
ATOM 2629 O O . SER A 1 326 ? 24.817 2.672 15.046 1.00 92.38 326 SER A O 1
ATOM 2631 N N . ALA A 1 327 ? 23.577 2.517 13.174 1.00 89.94 327 ALA A N 1
ATOM 2632 C CA . ALA A 1 327 ? 23.138 1.146 13.375 1.00 89.94 327 ALA A CA 1
ATOM 2633 C C . ALA A 1 327 ? 23.317 0.372 12.071 1.00 89.94 327 ALA A C 1
ATOM 2635 O O . ALA A 1 327 ? 23.080 0.903 10.985 1.00 89.94 327 ALA A O 1
ATOM 2636 N N . VAL A 1 328 ? 23.727 -0.888 12.190 1.00 86.38 328 VAL A N 1
ATOM 2637 C CA . VAL A 1 328 ? 23.841 -1.807 11.058 1.00 86.38 328 VAL A CA 1
ATOM 2638 C C . VAL A 1 328 ? 22.580 -2.657 11.019 1.00 86.38 328 VAL A C 1
ATOM 2640 O O . VAL A 1 328 ? 22.221 -3.283 12.014 1.00 86.38 328 VAL A O 1
ATOM 2643 N N . LEU A 1 329 ? 21.909 -2.665 9.871 1.00 84.62 329 LEU A N 1
ATOM 2644 C CA . LEU A 1 329 ? 20.758 -3.522 9.613 1.00 84.62 329 LEU A CA 1
ATOM 2645 C C . LEU A 1 329 ? 21.174 -4.624 8.640 1.00 84.62 329 LEU A C 1
ATOM 2647 O O . LEU A 1 329 ? 21.682 -4.332 7.557 1.00 84.62 329 LEU A O 1
ATOM 2651 N N . SER A 1 330 ? 20.947 -5.882 9.020 1.00 84.56 330 SER A N 1
ATOM 2652 C CA . SER A 1 330 ? 21.177 -7.027 8.136 1.00 84.56 330 SER A CA 1
ATOM 2653 C C . SER A 1 330 ? 20.267 -6.944 6.912 1.00 84.56 330 SER A C 1
ATOM 2655 O O . SER A 1 330 ? 19.096 -6.564 7.025 1.00 84.56 330 SER A O 1
ATOM 2657 N N . SER A 1 331 ? 20.783 -7.343 5.746 1.00 85.19 331 SER A N 1
ATOM 2658 C CA . SER A 1 331 ? 19.973 -7.488 4.534 1.00 85.19 331 SER A CA 1
ATOM 2659 C C . SER A 1 331 ? 18.822 -8.471 4.775 1.00 85.19 331 SER A C 1
ATOM 2661 O O . SER A 1 331 ? 18.914 -9.348 5.637 1.00 85.19 331 SER A O 1
ATOM 2663 N N . TYR A 1 332 ? 17.743 -8.365 3.993 1.00 86.56 332 TYR A N 1
ATOM 2664 C CA . TYR A 1 332 ? 16.628 -9.315 4.080 1.00 86.56 332 TYR A CA 1
ATOM 2665 C C . TYR A 1 332 ? 17.120 -10.766 3.982 1.00 86.56 332 TYR A C 1
ATOM 2667 O O . TYR A 1 332 ? 16.768 -11.599 4.813 1.00 86.56 332 TYR A O 1
ATOM 2675 N N . ARG A 1 333 ? 18.004 -11.050 3.018 1.00 89.25 333 ARG A N 1
ATOM 2676 C CA . ARG A 1 333 ? 18.618 -12.369 2.852 1.00 89.25 333 ARG A CA 1
ATOM 2677 C C . ARG A 1 333 ? 19.396 -12.797 4.097 1.00 89.25 333 ARG A C 1
ATOM 2679 O O . ARG A 1 333 ? 19.185 -13.913 4.557 1.00 89.25 333 ARG A O 1
ATOM 2686 N N . GLY A 1 334 ? 20.212 -11.918 4.682 1.00 90.81 334 GLY A N 1
ATOM 2687 C CA . GLY A 1 334 ? 20.932 -12.198 5.929 1.00 90.81 334 GLY A CA 1
ATOM 2688 C C . GLY A 1 334 ? 19.992 -12.570 7.080 1.00 90.81 334 GLY A C 1
ATOM 2689 O O . GLY A 1 334 ? 20.175 -13.603 7.718 1.00 90.81 334 GLY A O 1
ATOM 2690 N N . GLN A 1 335 ? 18.911 -11.809 7.267 1.00 90.94 335 GLN A N 1
ATOM 2691 C CA . GLN A 1 335 ? 17.896 -12.104 8.288 1.00 90.94 335 GLN A CA 1
ATOM 2692 C C . GLN A 1 335 ? 17.196 -13.454 8.052 1.00 90.94 335 GLN A C 1
ATOM 2694 O O . GLN A 1 335 ? 16.860 -14.165 8.999 1.00 90.94 335 GLN A O 1
ATOM 2699 N N . GLN A 1 336 ? 16.947 -13.831 6.794 1.00 92.12 336 GLN A N 1
ATOM 2700 C CA . GLN A 1 336 ? 16.346 -15.128 6.469 1.00 92.12 336 GLN A CA 1
ATOM 2701 C C . GLN A 1 336 ? 17.338 -16.286 6.633 1.00 92.12 336 GLN A C 1
ATOM 2703 O O . GLN A 1 336 ? 16.958 -17.351 7.123 1.00 92.12 336 GLN A O 1
ATOM 2708 N N . LEU A 1 337 ? 18.611 -16.081 6.289 1.00 92.25 337 LEU A N 1
ATOM 2709 C CA . LEU A 1 337 ? 19.672 -17.058 6.522 1.00 92.25 337 LEU A CA 1
ATOM 2710 C C . LEU A 1 337 ? 19.824 -17.356 8.013 1.00 92.25 337 LEU A C 1
ATOM 2712 O O . LEU A 1 337 ? 19.844 -18.526 8.387 1.00 92.25 337 LEU A O 1
ATOM 2716 N N . GLU A 1 338 ? 19.840 -16.337 8.875 1.00 91.56 338 GLU A N 1
ATOM 2717 C CA . GLU A 1 338 ? 19.875 -16.514 10.335 1.00 91.56 338 GLU A CA 1
ATOM 2718 C C . GLU A 1 338 ? 18.731 -17.414 10.831 1.00 91.56 338 GLU A C 1
ATOM 2720 O O . GLU A 1 338 ? 18.959 -18.359 11.592 1.00 91.56 338 GLU A O 1
ATOM 2725 N N . LYS A 1 339 ? 17.505 -17.201 10.332 1.00 92.81 339 LYS A N 1
ATOM 2726 C CA . LYS A 1 339 ? 16.347 -18.055 10.654 1.00 92.81 339 LYS A CA 1
ATOM 2727 C C . LYS A 1 339 ? 16.537 -19.500 10.186 1.00 92.81 339 LYS A C 1
ATOM 2729 O O . LYS A 1 339 ? 16.116 -20.425 10.883 1.00 92.81 339 LYS A O 1
ATOM 2734 N N . LEU A 1 340 ? 17.141 -19.714 9.015 1.00 92.69 340 LEU A N 1
ATOM 2735 C CA . LEU A 1 340 ? 17.409 -21.052 8.484 1.00 92.69 340 LEU A CA 1
ATOM 2736 C C . LEU A 1 340 ? 18.496 -21.774 9.283 1.00 92.69 340 LEU A C 1
ATOM 2738 O O . LEU A 1 340 ? 18.296 -22.940 9.632 1.00 92.69 340 LEU A O 1
ATOM 2742 N N . TYR A 1 341 ? 19.594 -21.087 9.605 1.00 92.25 341 TYR A N 1
ATOM 2743 C CA . TYR A 1 341 ? 20.686 -21.613 10.426 1.00 92.25 341 TYR A CA 1
ATOM 2744 C C . TYR A 1 341 ? 20.221 -21.971 11.841 1.00 92.25 341 TYR A C 1
ATOM 2746 O O . TYR A 1 341 ? 20.654 -22.984 12.380 1.00 92.25 341 TYR A O 1
ATOM 2754 N N . ALA A 1 342 ? 19.290 -21.205 12.418 1.00 91.50 342 ALA A N 1
ATOM 2755 C CA . ALA A 1 342 ? 18.731 -21.495 13.738 1.00 91.50 342 ALA A CA 1
ATOM 2756 C C . ALA A 1 342 ? 17.878 -22.780 13.787 1.00 91.50 342 ALA A C 1
ATOM 2758 O O . ALA A 1 342 ? 17.684 -23.347 14.859 1.00 91.50 342 ALA A O 1
ATOM 2759 N N . ARG A 1 343 ? 17.338 -23.233 12.647 1.00 89.50 343 ARG A N 1
ATOM 2760 C CA . ARG A 1 343 ? 16.359 -24.338 12.580 1.00 89.50 343 ARG A CA 1
ATOM 2761 C C . ARG A 1 343 ? 16.888 -25.612 11.926 1.00 89.50 343 ARG A C 1
ATOM 2763 O O . ARG A 1 343 ? 16.246 -26.651 12.035 1.00 89.50 343 ARG A O 1
ATOM 2770 N N . ASN A 1 344 ? 18.009 -25.544 11.214 1.00 88.19 344 ASN A N 1
ATOM 2771 C CA . ASN A 1 344 ? 18.489 -26.627 10.356 1.00 88.19 344 ASN A CA 1
ATOM 2772 C C . ASN A 1 344 ? 19.986 -26.886 10.552 1.00 88.19 344 ASN A C 1
ATOM 2774 O O . ASN A 1 344 ? 20.703 -26.117 11.184 1.00 88.19 344 ASN A O 1
ATOM 2778 N N . ASN A 1 345 ? 20.481 -27.970 9.951 1.00 91.19 345 ASN A N 1
ATOM 2779 C CA . ASN A 1 345 ? 21.913 -28.236 9.895 1.00 91.19 345 ASN A CA 1
ATOM 2780 C C . ASN A 1 345 ? 22.632 -27.132 9.097 1.00 91.19 345 ASN A C 1
ATOM 2782 O O . ASN A 1 345 ? 22.377 -26.965 7.903 1.00 91.19 345 ASN A O 1
ATOM 2786 N N . GLY A 1 346 ? 23.556 -26.418 9.744 1.00 88.81 346 GLY A N 1
ATOM 2787 C CA . GLY A 1 346 ? 24.229 -25.270 9.138 1.00 88.81 346 GLY A CA 1
ATOM 2788 C C . GLY A 1 346 ? 25.048 -25.594 7.889 1.00 88.81 346 GLY A C 1
ATOM 2789 O O . GLY A 1 346 ? 25.059 -24.804 6.954 1.00 88.81 346 GLY A O 1
ATOM 2790 N N . LEU A 1 347 ? 25.661 -26.776 7.792 1.00 88.69 347 LEU A N 1
ATOM 2791 C CA . LEU A 1 347 ? 26.405 -27.157 6.587 1.00 88.69 347 LEU A CA 1
ATOM 2792 C C . LEU A 1 347 ? 25.459 -27.369 5.397 1.00 88.69 347 LEU A C 1
ATOM 2794 O O . LEU A 1 347 ? 25.752 -26.929 4.288 1.00 88.69 347 LEU A O 1
ATOM 2798 N N . MET A 1 348 ? 24.295 -27.977 5.637 1.00 91.56 348 MET A N 1
ATOM 2799 C CA . MET A 1 348 ? 23.277 -28.155 4.600 1.00 91.56 348 MET A CA 1
ATOM 2800 C C . MET A 1 348 ? 22.671 -26.816 4.165 1.00 91.56 348 MET A C 1
ATOM 2802 O O . MET A 1 348 ? 22.484 -26.597 2.971 1.00 91.56 348 MET A O 1
ATOM 2806 N N . VAL A 1 349 ? 22.394 -25.913 5.114 1.00 92.00 349 VAL A N 1
ATOM 2807 C CA . VAL A 1 349 ? 21.925 -24.550 4.810 1.00 92.00 349 VAL A CA 1
ATOM 2808 C C . VAL A 1 349 ? 22.971 -23.802 3.991 1.00 92.00 349 VAL A C 1
ATOM 2810 O O . VAL A 1 349 ? 22.624 -23.246 2.960 1.00 92.00 349 VAL A O 1
ATOM 2813 N N . SER A 1 350 ? 24.245 -23.849 4.383 1.00 89.94 350 SER A N 1
ATOM 2814 C CA . SER A 1 350 ? 25.328 -23.181 3.656 1.00 89.94 350 SER A CA 1
ATOM 2815 C C . SER A 1 350 ? 25.469 -23.706 2.225 1.00 89.94 350 SER A C 1
ATOM 2817 O O . SER A 1 350 ? 25.455 -22.921 1.281 1.00 89.94 350 SER A O 1
ATOM 2819 N N . LEU A 1 351 ? 25.510 -25.028 2.024 1.00 90.25 351 LEU A N 1
ATOM 2820 C CA . LEU A 1 351 ? 25.591 -25.607 0.679 1.00 90.25 351 LEU A CA 1
ATOM 2821 C C . LEU A 1 351 ? 24.369 -25.247 -0.171 1.00 90.25 351 LEU A C 1
ATOM 2823 O O . LEU A 1 351 ? 24.527 -24.820 -1.313 1.00 90.25 351 LEU A O 1
ATOM 2827 N N . ARG A 1 352 ? 23.163 -25.379 0.393 1.00 94.38 352 ARG A N 1
ATOM 2828 C CA . ARG A 1 352 ? 21.911 -25.113 -0.320 1.00 94.38 352 ARG A CA 1
ATOM 2829 C C . ARG A 1 352 ? 21.750 -23.637 -0.660 1.00 94.38 352 ARG A C 1
ATOM 2831 O O . ARG A 1 352 ? 21.346 -23.310 -1.769 1.00 94.38 352 ARG A O 1
ATOM 2838 N N . GLU A 1 353 ? 22.042 -22.746 0.276 1.00 94.38 353 GLU A N 1
ATOM 2839 C CA . GLU A 1 353 ? 21.791 -21.321 0.100 1.00 94.38 353 GLU A CA 1
ATOM 2840 C C . GLU A 1 353 ? 22.955 -20.577 -0.556 1.00 94.38 353 GLU A C 1
ATOM 2842 O O . GLU A 1 353 ? 22.729 -19.476 -1.033 1.00 94.38 353 GLU A O 1
ATOM 2847 N N . SER A 1 354 ? 24.157 -21.151 -0.670 1.00 92.62 354 SER A N 1
ATOM 2848 C CA . SER A 1 354 ? 25.324 -20.472 -1.271 1.00 92.62 354 SER A CA 1
ATOM 2849 C C . SER A 1 354 ? 25.209 -20.154 -2.766 1.00 92.62 354 SER A C 1
ATOM 2851 O O . SER A 1 354 ? 25.997 -19.359 -3.274 1.00 92.62 354 SER A O 1
ATOM 2853 N N . ASN A 1 355 ? 24.254 -20.746 -3.491 1.00 93.31 355 ASN A N 1
ATOM 2854 C CA . ASN A 1 355 ? 24.158 -20.619 -4.946 1.00 93.31 355 ASN A CA 1
ATOM 2855 C C . ASN A 1 355 ? 22.720 -20.426 -5.447 1.00 93.31 355 ASN A C 1
ATOM 2857 O O . ASN A 1 355 ? 21.753 -20.823 -4.796 1.00 93.31 355 ASN A O 1
ATOM 2861 N N . THR A 1 356 ? 22.588 -19.838 -6.634 1.00 92.88 356 THR A N 1
ATOM 2862 C CA . THR A 1 356 ? 21.304 -19.484 -7.259 1.00 92.88 356 THR A CA 1
ATOM 2863 C C . THR A 1 356 ? 20.476 -20.693 -7.694 1.00 92.88 356 THR A C 1
ATOM 2865 O O . THR A 1 356 ? 19.265 -20.565 -7.849 1.00 92.88 356 THR A O 1
ATOM 2868 N N . PHE A 1 357 ? 21.088 -21.870 -7.857 1.00 93.06 357 PHE A N 1
ATOM 2869 C CA . PHE A 1 357 ? 20.397 -23.075 -8.324 1.00 93.06 357 PHE A CA 1
ATOM 2870 C C . PHE A 1 357 ? 19.639 -23.805 -7.218 1.00 93.06 357 PHE A C 1
ATOM 2872 O O . PHE A 1 357 ? 18.609 -24.421 -7.486 1.00 93.06 357 PHE A O 1
ATOM 2879 N N . THR A 1 358 ? 20.156 -23.779 -5.988 1.00 93.81 358 THR A N 1
ATOM 2880 C CA . THR A 1 358 ? 19.566 -24.515 -4.861 1.00 93.81 358 THR A CA 1
ATOM 2881 C C . THR A 1 358 ? 18.992 -23.620 -3.771 1.00 93.81 358 THR A C 1
ATOM 2883 O O . THR A 1 358 ? 18.327 -24.139 -2.872 1.00 93.81 358 THR A O 1
ATOM 2886 N N . SER A 1 359 ? 19.234 -22.305 -3.820 1.00 93.69 359 SER A N 1
ATOM 2887 C CA . SER A 1 359 ? 18.771 -21.391 -2.776 1.00 93.69 359 SER A CA 1
ATOM 2888 C C . SER A 1 359 ? 17.247 -21.348 -2.711 1.00 93.69 359 SER A C 1
ATOM 2890 O O . SER A 1 359 ? 16.566 -21.163 -3.713 1.00 93.69 359 SER A O 1
ATOM 2892 N N . THR A 1 360 ? 16.710 -21.487 -1.499 1.00 93.12 360 THR A N 1
ATOM 2893 C CA . THR A 1 360 ? 15.270 -21.339 -1.238 1.00 93.12 360 THR A CA 1
ATOM 2894 C C . THR A 1 360 ? 14.871 -19.878 -1.032 1.00 93.12 360 THR A C 1
ATOM 2896 O O . THR A 1 360 ? 13.687 -19.551 -1.039 1.00 93.12 360 THR A O 1
ATOM 2899 N N . LEU A 1 361 ? 15.863 -18.999 -0.856 1.00 92.19 361 LEU A N 1
ATOM 2900 C CA . LEU A 1 361 ? 15.691 -17.563 -0.647 1.00 92.19 361 LEU A CA 1
ATOM 2901 C C . LEU A 1 361 ? 15.790 -16.736 -1.936 1.00 92.19 361 LEU A C 1
ATOM 2903 O O . LEU A 1 361 ? 15.527 -15.535 -1.896 1.00 92.19 361 LEU A O 1
ATOM 2907 N N . TYR A 1 362 ? 16.187 -17.342 -3.057 1.00 90.31 362 TYR A N 1
ATOM 2908 C CA . TYR A 1 362 ? 16.319 -16.663 -4.343 1.00 90.31 362 TYR A CA 1
ATOM 2909 C C . TYR A 1 362 ? 15.245 -17.126 -5.321 1.00 90.31 362 TYR A C 1
ATOM 2911 O O . TYR A 1 362 ? 14.973 -18.314 -5.460 1.00 90.31 362 TYR A O 1
ATOM 2919 N N . THR A 1 363 ? 14.645 -16.167 -6.017 1.00 89.00 363 THR A N 1
ATOM 2920 C CA . THR A 1 363 ? 13.771 -16.415 -7.163 1.00 89.00 363 THR A CA 1
ATOM 2921 C C . THR A 1 363 ? 14.387 -15.711 -8.357 1.00 89.00 363 THR A C 1
ATOM 2923 O O . THR A 1 363 ? 14.743 -14.539 -8.257 1.00 89.00 363 THR A O 1
ATOM 2926 N N . TYR A 1 364 ? 14.531 -16.435 -9.465 1.00 85.94 364 TYR A N 1
ATOM 2927 C CA . TYR A 1 364 ? 15.143 -15.905 -10.677 1.00 85.94 364 TYR A CA 1
ATOM 2928 C C . TYR A 1 364 ? 14.415 -14.653 -11.177 1.00 85.94 364 TYR A C 1
ATOM 2930 O O . TYR A 1 364 ? 13.192 -14.667 -11.340 1.00 85.94 364 TYR A O 1
ATOM 2938 N N . ASN A 1 365 ? 15.186 -13.605 -11.471 1.00 82.12 365 ASN A N 1
ATOM 2939 C CA . ASN A 1 365 ? 14.708 -12.393 -12.120 1.00 82.12 365 ASN A CA 1
ATOM 2940 C C . ASN A 1 365 ? 15.352 -12.271 -13.518 1.00 82.12 365 ASN A C 1
ATOM 2942 O O . ASN A 1 365 ? 16.579 -12.281 -13.622 1.00 82.12 365 ASN A O 1
ATOM 2946 N N . PRO A 1 366 ? 14.559 -12.147 -14.601 1.00 79.94 366 PRO A N 1
ATOM 2947 C CA . PRO A 1 366 ? 15.073 -12.066 -15.972 1.00 79.94 366 PRO A CA 1
ATOM 2948 C C . PRO A 1 366 ? 15.910 -10.816 -16.283 1.00 79.94 366 PRO A C 1
ATOM 2950 O O . PRO A 1 366 ? 16.505 -10.747 -17.363 1.00 79.94 366 PRO A O 1
ATOM 2953 N N . ASP A 1 367 ? 15.938 -9.831 -15.387 1.00 79.25 367 ASP A N 1
ATOM 2954 C CA . ASP A 1 367 ? 16.757 -8.627 -15.529 1.00 79.25 367 ASP A CA 1
ATOM 2955 C C . ASP A 1 367 ? 18.071 -8.689 -14.732 1.00 79.25 367 ASP A C 1
ATOM 2957 O O . ASP A 1 367 ? 18.936 -7.829 -14.919 1.00 79.25 367 ASP A O 1
ATOM 2961 N N . ASP A 1 368 ? 18.269 -9.731 -13.915 1.00 83.94 368 ASP A N 1
ATOM 2962 C CA . ASP A 1 368 ? 19.542 -9.975 -13.242 1.00 83.94 368 ASP A CA 1
ATOM 2963 C C . ASP A 1 368 ? 20.611 -10.426 -14.252 1.00 83.94 368 ASP A C 1
ATOM 2965 O O . ASP A 1 368 ? 20.359 -11.176 -15.203 1.00 83.94 368 ASP A O 1
ATOM 2969 N N . ALA A 1 369 ? 21.855 -10.001 -14.022 1.00 87.12 369 ALA A N 1
ATOM 2970 C CA . ALA A 1 369 ? 22.994 -10.652 -14.655 1.00 87.12 369 ALA A CA 1
ATOM 2971 C C . ALA A 1 369 ? 23.091 -12.099 -14.157 1.00 87.12 369 ALA A C 1
ATOM 2973 O O . ALA A 1 369 ? 22.798 -12.382 -12.998 1.00 87.12 369 ALA A O 1
ATOM 2974 N N . PHE A 1 370 ? 23.520 -13.02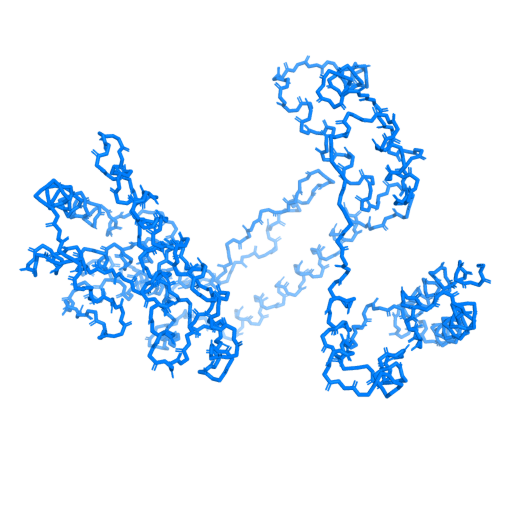6 -15.008 1.00 89.38 370 PHE A N 1
ATOM 2975 C CA . PHE A 1 370 ? 23.669 -14.413 -14.592 1.00 89.38 370 PHE A CA 1
ATOM 2976 C C . PHE A 1 370 ? 24.877 -14.566 -13.657 1.00 89.38 370 PHE A C 1
ATOM 2978 O O . PHE A 1 370 ? 26.008 -14.250 -14.029 1.00 89.38 370 PHE A O 1
ATOM 2985 N N . PHE A 1 371 ? 24.635 -15.086 -12.454 1.00 92.94 371 PHE A N 1
ATOM 2986 C CA . PHE A 1 371 ? 25.661 -15.427 -11.473 1.00 92.94 371 PHE A CA 1
ATOM 2987 C C . PHE A 1 371 ? 25.320 -16.754 -10.784 1.00 92.94 371 PHE A C 1
ATOM 2989 O O . PHE A 1 371 ? 24.171 -17.204 -10.772 1.00 92.94 371 PHE A O 1
ATOM 2996 N N . VAL A 1 372 ? 26.343 -17.404 -10.237 1.00 93.69 372 VAL A N 1
ATOM 2997 C CA . VAL A 1 372 ? 26.242 -18.751 -9.669 1.00 93.69 372 VAL A CA 1
ATOM 2998 C C . VAL A 1 372 ? 26.159 -18.700 -8.151 1.00 93.69 372 VAL A C 1
ATOM 3000 O O . VAL A 1 372 ? 25.270 -19.313 -7.569 1.00 93.69 372 VAL A O 1
ATOM 3003 N N . PHE A 1 373 ? 27.070 -17.976 -7.507 1.00 94.75 373 PHE A N 1
ATOM 3004 C CA . PHE A 1 373 ? 27.230 -17.961 -6.057 1.00 94.75 373 PHE A CA 1
ATOM 3005 C C . PHE A 1 373 ? 26.883 -16.602 -5.463 1.00 94.75 373 PHE A C 1
ATOM 3007 O O . PHE A 1 373 ? 27.191 -15.562 -6.044 1.00 94.75 373 PHE A O 1
ATOM 3014 N N . PHE A 1 374 ? 26.295 -16.608 -4.272 1.00 92.38 374 PHE A N 1
ATOM 3015 C CA . PHE A 1 374 ? 26.177 -15.400 -3.463 1.00 92.38 374 PHE A CA 1
ATOM 3016 C C . PHE A 1 374 ? 27.521 -15.113 -2.780 1.00 92.38 374 PHE A C 1
ATOM 3018 O O . PHE A 1 374 ? 28.210 -16.038 -2.354 1.00 92.38 374 PHE A O 1
ATOM 3025 N N . THR A 1 375 ? 27.920 -13.843 -2.705 1.00 88.88 375 THR A N 1
ATOM 3026 C CA . THR A 1 375 ? 29.209 -13.423 -2.117 1.00 88.88 375 THR A CA 1
ATOM 3027 C C . THR A 1 375 ? 29.054 -12.639 -0.810 1.00 88.88 375 THR A C 1
ATOM 3029 O O . THR A 1 375 ? 30.050 -12.261 -0.180 1.00 88.88 375 THR A O 1
ATOM 3032 N N . ASP A 1 376 ? 27.816 -12.402 -0.373 1.00 82.25 376 ASP A N 1
ATOM 3033 C CA . ASP A 1 376 ? 27.480 -11.550 0.766 1.00 82.25 376 ASP A CA 1
ATOM 3034 C C . ASP A 1 376 ? 27.789 -12.198 2.124 1.00 82.25 376 ASP A C 1
ATOM 3036 O O . ASP A 1 376 ? 28.116 -11.484 3.072 1.00 82.25 376 ASP A O 1
ATOM 3040 N N . ASP A 1 377 ? 27.763 -13.528 2.215 1.00 77.31 377 ASP A N 1
ATOM 3041 C CA . ASP A 1 377 ? 27.820 -14.281 3.473 1.00 77.31 377 ASP A CA 1
ATOM 3042 C C . ASP A 1 377 ? 29.160 -14.989 3.759 1.00 77.31 377 ASP A C 1
ATOM 3044 O O . ASP A 1 377 ? 29.371 -15.467 4.876 1.00 77.31 377 ASP A O 1
ATOM 3048 N N . ASN A 1 378 ? 30.097 -15.040 2.802 1.00 79.12 378 ASN A N 1
ATOM 3049 C CA . ASN A 1 378 ? 31.349 -15.787 2.967 1.00 79.12 378 ASN A CA 1
ATOM 3050 C C . ASN A 1 378 ? 32.592 -15.034 2.472 1.00 79.12 378 ASN A C 1
ATOM 3052 O O . ASN A 1 378 ? 33.001 -15.165 1.322 1.00 79.12 378 ASN A O 1
ATOM 3056 N N . LEU A 1 379 ? 33.248 -14.303 3.379 1.00 81.88 379 LEU A N 1
ATOM 3057 C CA . LEU A 1 379 ? 34.465 -13.533 3.085 1.00 81.88 379 LEU A CA 1
ATOM 3058 C C . LEU A 1 379 ? 35.644 -14.393 2.601 1.00 81.88 379 LEU A C 1
ATOM 3060 O O . LEU A 1 379 ? 36.464 -13.916 1.827 1.00 81.88 379 LEU A O 1
ATOM 3064 N N . VAL A 1 380 ? 35.745 -15.650 3.047 1.00 86.00 380 VAL A N 1
ATOM 3065 C CA . VAL A 1 380 ? 36.894 -16.520 2.738 1.00 86.00 380 VAL A CA 1
ATOM 3066 C C . VAL A 1 380 ? 36.777 -17.118 1.338 1.00 86.00 380 VAL A C 1
ATOM 3068 O O . VAL A 1 380 ? 37.763 -17.189 0.609 1.00 86.00 380 VAL A O 1
ATOM 3071 N N . LEU A 1 381 ? 35.575 -17.557 0.957 1.00 89.69 381 LEU A N 1
ATOM 3072 C CA . LEU A 1 381 ? 35.320 -18.146 -0.361 1.00 89.69 381 LEU A CA 1
ATOM 3073 C C . LEU A 1 381 ? 34.958 -17.107 -1.425 1.00 89.69 381 LEU A C 1
ATOM 3075 O O . LEU A 1 381 ? 34.884 -17.459 -2.601 1.00 89.69 381 LEU A O 1
ATOM 3079 N N . ARG A 1 382 ? 34.777 -15.840 -1.038 1.00 90.81 382 ARG A N 1
ATOM 3080 C CA . ARG A 1 382 ? 34.408 -14.739 -1.932 1.00 90.81 382 ARG A CA 1
ATOM 3081 C C . ARG A 1 382 ? 35.267 -14.660 -3.204 1.00 90.81 382 ARG A C 1
ATOM 3083 O O . ARG A 1 382 ? 34.650 -14.647 -4.265 1.00 90.81 382 ARG A O 1
ATOM 3090 N N . PRO A 1 383 ? 36.613 -14.768 -3.174 1.00 93.38 383 PRO A N 1
ATOM 3091 C CA . PRO A 1 383 ? 37.410 -14.778 -4.407 1.00 93.38 383 PRO A CA 1
ATOM 3092 C C . PRO A 1 383 ? 37.094 -15.946 -5.347 1.00 93.38 383 PRO A C 1
ATOM 3094 O O . PRO A 1 383 ? 37.067 -15.792 -6.568 1.00 93.38 383 PRO A O 1
ATOM 3097 N N . ILE A 1 384 ? 36.809 -17.127 -4.793 1.00 93.69 384 ILE A N 1
ATOM 3098 C CA . ILE A 1 384 ? 36.445 -18.313 -5.578 1.00 93.69 384 ILE A CA 1
ATOM 3099 C C . ILE A 1 384 ? 35.049 -18.127 -6.183 1.00 93.69 384 ILE A C 1
ATOM 3101 O O . ILE A 1 384 ? 34.844 -18.391 -7.366 1.00 93.69 384 ILE A O 1
ATOM 3105 N N . PHE A 1 385 ? 34.091 -17.638 -5.398 1.00 94.12 385 PHE A N 1
ATOM 3106 C CA . PHE A 1 385 ? 32.738 -17.342 -5.870 1.00 94.12 385 PHE A CA 1
ATOM 3107 C C . PHE A 1 385 ? 32.734 -16.243 -6.938 1.00 94.12 385 PHE A C 1
ATOM 3109 O O . PHE A 1 385 ? 32.109 -16.412 -7.985 1.00 94.12 385 PHE A O 1
ATOM 3116 N N . GLY A 1 386 ? 33.510 -15.178 -6.729 1.00 92.81 386 GLY A N 1
ATOM 3117 C CA . GLY A 1 386 ? 33.745 -14.107 -7.694 1.00 92.81 386 GLY A CA 1
ATOM 3118 C C . GLY A 1 386 ? 34.316 -14.624 -9.013 1.00 92.81 386 GLY A C 1
ATOM 3119 O O . GLY A 1 386 ? 33.875 -14.193 -10.079 1.00 92.81 386 GLY A O 1
ATOM 3120 N N . LEU A 1 387 ? 35.219 -15.611 -8.974 1.00 95.38 387 LEU A N 1
ATOM 3121 C CA . LEU A 1 387 ? 35.763 -16.251 -10.176 1.00 95.38 387 LEU A CA 1
ATOM 3122 C C . LEU A 1 387 ? 34.677 -16.973 -10.979 1.00 95.38 387 LEU A C 1
ATOM 3124 O O . LEU A 1 387 ? 34.560 -16.754 -12.186 1.00 95.38 387 LEU A O 1
ATOM 3128 N N . PHE A 1 388 ? 33.864 -17.805 -10.323 1.00 95.94 388 PHE A N 1
ATOM 3129 C CA . PHE A 1 388 ? 32.769 -18.516 -10.989 1.00 95.94 388 PHE A CA 1
ATOM 3130 C C . PHE A 1 388 ? 31.704 -17.557 -11.531 1.00 95.94 388 PHE A C 1
ATOM 3132 O O . PHE A 1 388 ? 31.245 -17.737 -12.657 1.00 95.94 388 PHE A O 1
ATOM 3139 N N . ASN A 1 389 ? 31.357 -16.512 -10.780 1.00 95.44 389 ASN A N 1
ATOM 3140 C CA . ASN A 1 389 ? 30.406 -15.493 -11.224 1.00 95.44 389 ASN A CA 1
ATOM 3141 C C . ASN A 1 389 ? 30.948 -14.680 -12.407 1.00 95.44 389 ASN A C 1
ATOM 3143 O O . ASN A 1 389 ? 30.230 -14.436 -13.373 1.00 95.44 389 ASN A O 1
ATOM 3147 N N . THR A 1 390 ? 32.236 -14.332 -12.393 1.00 94.31 390 THR A N 1
ATOM 3148 C CA . THR A 1 390 ? 32.893 -13.657 -13.519 1.00 94.31 390 THR A CA 1
ATOM 3149 C C . THR A 1 390 ? 32.891 -14.545 -14.762 1.00 94.31 390 THR A C 1
ATOM 3151 O O . THR A 1 390 ? 32.539 -14.087 -15.847 1.00 94.31 390 THR A O 1
ATOM 3154 N N . ALA A 1 391 ? 33.222 -15.832 -14.618 1.00 95.38 391 ALA A N 1
ATOM 3155 C CA . ALA A 1 391 ? 33.163 -16.792 -15.717 1.00 95.38 391 ALA A CA 1
ATOM 3156 C C . ALA A 1 391 ? 31.735 -16.942 -16.272 1.00 95.38 391 ALA A C 1
ATOM 3158 O O . ALA A 1 391 ? 31.549 -16.985 -17.489 1.00 95.38 391 ALA A O 1
ATOM 3159 N N . ALA A 1 392 ? 30.727 -16.957 -15.397 1.00 94.25 392 ALA A N 1
ATOM 3160 C CA . ALA A 1 392 ? 29.319 -16.972 -15.773 1.00 94.25 392 ALA A CA 1
ATOM 3161 C C . ALA A 1 392 ? 28.920 -15.714 -16.569 1.00 94.25 392 ALA A C 1
ATOM 3163 O O . ALA A 1 392 ? 28.324 -15.835 -17.641 1.00 94.25 392 ALA A O 1
ATOM 3164 N N . GLY A 1 393 ? 29.335 -14.524 -16.121 1.00 92.62 393 GLY A N 1
ATOM 3165 C CA . GLY A 1 393 ? 29.126 -13.261 -16.837 1.00 92.62 393 GLY A CA 1
ATOM 3166 C C . GLY A 1 393 ? 29.828 -13.214 -18.201 1.00 92.62 393 GLY A C 1
ATOM 3167 O O . GLY A 1 393 ? 29.243 -12.758 -19.187 1.00 92.62 393 GLY A O 1
ATOM 3168 N N . ILE A 1 394 ? 31.049 -13.751 -18.308 1.00 94.06 394 ILE A N 1
ATOM 3169 C CA . ILE A 1 394 ? 31.757 -13.911 -19.591 1.00 94.06 394 ILE A CA 1
ATOM 3170 C C . ILE A 1 394 ? 30.980 -14.856 -20.513 1.00 94.06 394 ILE A C 1
ATOM 3172 O O . ILE A 1 394 ? 30.758 -14.528 -21.677 1.00 94.06 394 ILE A O 1
ATOM 3176 N N . GLY A 1 395 ? 30.523 -16.002 -20.001 1.00 94.31 395 GLY A N 1
ATOM 3177 C CA . GLY A 1 395 ? 29.712 -16.957 -20.757 1.00 94.31 395 GLY A CA 1
ATOM 3178 C C . GLY A 1 395 ? 28.425 -16.327 -21.292 1.00 94.31 395 GLY A C 1
ATOM 3179 O O . GLY A 1 395 ? 28.131 -16.446 -22.483 1.00 94.31 395 GLY A O 1
ATOM 3180 N N . GLN A 1 396 ? 27.708 -15.579 -20.447 1.00 93.88 396 GLN A N 1
ATOM 3181 C CA . GLN A 1 396 ? 26.518 -14.832 -20.854 1.00 93.88 396 GLN A CA 1
ATOM 3182 C C . GLN A 1 396 ? 26.852 -13.750 -21.889 1.00 93.88 396 GLN A C 1
ATOM 3184 O O . GLN A 1 396 ? 26.092 -13.565 -22.833 1.00 93.88 396 GLN A O 1
ATOM 3189 N N . SER A 1 397 ? 28.000 -13.079 -21.769 1.00 92.62 397 SER A N 1
ATOM 3190 C CA . SER A 1 397 ? 28.450 -12.078 -22.745 1.00 92.62 397 SER A CA 1
ATOM 3191 C C . SER A 1 397 ? 28.740 -12.702 -24.111 1.00 92.62 397 SER A C 1
ATOM 3193 O O . SER A 1 397 ? 28.316 -12.168 -25.132 1.00 92.62 397 SER A O 1
ATOM 3195 N N . ILE A 1 398 ? 29.419 -13.855 -24.149 1.00 94.44 398 ILE A N 1
ATOM 3196 C CA . ILE A 1 398 ? 29.700 -14.594 -25.391 1.00 94.44 398 ILE A CA 1
ATOM 3197 C C . ILE A 1 398 ? 28.391 -15.063 -26.030 1.00 94.44 398 ILE A C 1
ATOM 3199 O O . ILE A 1 398 ? 28.174 -14.856 -27.223 1.00 94.44 398 ILE A O 1
ATOM 3203 N N . PHE A 1 399 ? 27.491 -15.653 -25.240 1.00 93.12 399 PHE A N 1
ATOM 3204 C CA . PHE A 1 399 ? 26.166 -16.037 -25.720 1.00 93.12 399 PHE A CA 1
ATOM 3205 C C . PHE A 1 399 ? 25.374 -14.823 -26.222 1.00 93.12 399 PHE A C 1
ATOM 3207 O O . PHE A 1 399 ? 24.746 -14.881 -27.278 1.00 93.12 399 PHE A O 1
ATOM 3214 N N . GLY A 1 400 ? 25.446 -13.703 -25.506 1.00 91.44 400 GLY A N 1
ATOM 3215 C CA . GLY A 1 400 ? 24.833 -12.436 -25.879 1.00 91.44 400 GLY A CA 1
ATOM 3216 C C . GLY A 1 400 ? 25.375 -11.871 -27.182 1.00 91.44 400 GLY A C 1
ATOM 3217 O O . GLY A 1 400 ? 24.606 -11.398 -28.006 1.00 91.44 400 GLY A O 1
ATOM 3218 N N . PHE A 1 401 ? 26.678 -11.988 -27.429 1.00 93.44 401 PHE A N 1
ATOM 3219 C CA . PHE A 1 401 ? 27.276 -11.602 -28.704 1.00 93.44 401 PHE A CA 1
ATOM 3220 C C . PHE A 1 401 ? 26.716 -12.428 -29.873 1.00 93.44 401 PHE A C 1
ATOM 3222 O O . PHE A 1 401 ? 26.420 -11.878 -30.931 1.00 93.44 401 PHE A O 1
ATOM 3229 N N . LEU A 1 402 ? 26.518 -13.736 -29.675 1.00 94.25 402 LEU A N 1
ATOM 3230 C CA . LEU A 1 402 ? 25.948 -14.631 -30.690 1.00 94.25 402 LEU A CA 1
ATOM 3231 C C . LEU A 1 402 ? 24.434 -14.440 -30.882 1.00 94.25 402 LEU A C 1
ATOM 3233 O O . LEU A 1 402 ? 23.928 -14.625 -31.988 1.00 94.25 402 LEU A O 1
ATOM 3237 N N . SER A 1 403 ? 23.711 -14.079 -29.820 1.00 92.94 403 SER A N 1
ATOM 3238 C CA . SER A 1 403 ? 22.253 -13.882 -29.826 1.00 92.94 403 SER A CA 1
ATOM 3239 C C . SER A 1 403 ? 21.814 -12.436 -30.075 1.00 92.94 403 SER A C 1
ATOM 3241 O O . SER A 1 403 ? 20.622 -12.212 -30.285 1.00 92.94 403 SER A O 1
ATOM 3243 N N . TRP A 1 404 ? 22.758 -11.491 -30.164 1.00 90.06 404 TRP A N 1
ATOM 3244 C CA . TRP A 1 404 ? 22.513 -10.057 -30.360 1.00 90.06 404 TRP A CA 1
ATOM 3245 C C . TRP A 1 404 ? 21.465 -9.744 -31.447 1.00 90.06 404 TRP A C 1
ATOM 3247 O O . TRP A 1 404 ? 20.552 -8.959 -31.176 1.00 90.06 404 TRP A O 1
ATOM 3257 N N . PRO A 1 405 ? 21.483 -10.369 -32.647 1.00 89.81 405 PRO A N 1
ATOM 3258 C CA . PRO A 1 405 ? 20.483 -10.071 -33.677 1.00 89.81 405 PRO A CA 1
ATOM 3259 C C . PRO A 1 405 ? 19.033 -10.378 -33.270 1.00 89.81 405 PRO A C 1
ATOM 3261 O O . PRO A 1 405 ? 18.109 -9.855 -33.887 1.00 89.81 405 PRO A O 1
ATOM 3264 N N . PHE A 1 406 ? 18.830 -11.228 -32.261 1.00 92.00 406 PHE A N 1
ATOM 3265 C CA . PHE A 1 406 ? 17.524 -11.729 -31.834 1.00 92.00 406 PHE A CA 1
ATOM 3266 C C . PHE A 1 406 ? 17.050 -11.130 -30.506 1.00 92.00 406 PHE A C 1
ATOM 3268 O O . PHE A 1 406 ? 15.847 -11.066 -30.272 1.00 92.00 406 PHE A O 1
ATOM 3275 N N . ASP A 1 407 ? 17.969 -10.694 -29.641 1.00 87.19 407 ASP A N 1
ATOM 3276 C CA . ASP A 1 407 ? 17.659 -10.178 -28.300 1.00 87.19 407 ASP A CA 1
ATOM 3277 C C . ASP A 1 407 ? 17.996 -8.687 -28.118 1.00 87.19 407 ASP A C 1
ATOM 3279 O O . ASP A 1 407 ? 17.959 -8.169 -26.999 1.00 87.19 407 ASP A O 1
ATOM 3283 N N . TYR A 1 408 ? 18.359 -8.005 -29.209 1.00 85.81 408 TYR A N 1
ATOM 3284 C CA . TYR A 1 408 ? 18.758 -6.595 -29.230 1.00 85.81 408 TYR A CA 1
ATOM 3285 C C . TYR A 1 408 ? 19.927 -6.271 -28.280 1.00 85.81 408 TYR A C 1
ATOM 3287 O O . TYR A 1 408 ? 20.097 -5.129 -27.853 1.00 85.81 408 TYR A O 1
ATOM 3295 N N . GLY A 1 409 ? 20.764 -7.266 -27.968 1.00 85.50 409 GLY A N 1
ATOM 3296 C CA . GLY A 1 409 ? 21.950 -7.120 -27.130 1.00 85.50 409 GLY A CA 1
ATOM 3297 C C . GLY A 1 409 ? 21.654 -7.193 -25.633 1.00 85.50 409 GLY A C 1
ATOM 3298 O O . GLY A 1 409 ? 22.530 -6.848 -24.833 1.00 85.50 409 GLY A O 1
ATOM 3299 N N . LYS A 1 410 ? 20.451 -7.640 -25.231 1.00 86.00 410 LYS A N 1
ATOM 3300 C CA . LYS A 1 410 ? 20.066 -7.784 -23.817 1.00 86.00 410 LYS A CA 1
ATOM 3301 C C . LYS A 1 410 ? 21.066 -8.663 -23.063 1.00 86.00 410 LYS A C 1
ATOM 3303 O O . LYS A 1 410 ? 21.626 -8.214 -22.065 1.00 86.00 410 LYS A O 1
ATOM 3308 N N . ASN A 1 411 ? 21.358 -9.867 -23.558 1.00 87.94 411 ASN A N 1
ATOM 3309 C CA . ASN A 1 411 ? 22.275 -10.793 -22.885 1.00 87.94 411 ASN A CA 1
ATOM 3310 C C . ASN A 1 411 ? 23.720 -10.295 -22.874 1.00 87.94 411 ASN A C 1
ATOM 3312 O O . ASN A 1 411 ? 24.436 -10.527 -21.903 1.00 87.94 411 ASN A O 1
ATOM 3316 N N . LEU A 1 412 ? 24.147 -9.581 -23.920 1.00 90.12 412 LEU A N 1
ATOM 3317 C CA . LEU A 1 412 ? 25.488 -9.003 -23.968 1.00 90.12 412 LEU A CA 1
ATOM 3318 C C . LEU A 1 412 ? 25.657 -7.939 -22.876 1.00 90.12 412 LEU A C 1
ATOM 3320 O O . LEU A 1 412 ? 26.650 -7.946 -22.149 1.00 90.12 412 LEU A O 1
ATOM 3324 N N . LYS A 1 413 ? 24.659 -7.058 -22.723 1.00 87.56 413 LYS A N 1
ATOM 3325 C CA . LYS A 1 413 ? 24.627 -6.051 -21.659 1.00 87.56 413 LYS A CA 1
ATOM 3326 C C . LYS A 1 413 ? 24.592 -6.705 -20.277 1.00 87.56 413 LYS A C 1
ATOM 3328 O O . LYS A 1 413 ? 25.417 -6.354 -19.438 1.00 87.56 413 LYS A O 1
ATOM 3333 N N . SER A 1 414 ? 23.690 -7.663 -20.052 1.00 87.75 414 SER A N 1
ATOM 3334 C CA . SER A 1 414 ? 23.575 -8.373 -18.770 1.00 87.75 414 SER A CA 1
ATOM 3335 C C . SER A 1 414 ? 24.863 -9.113 -18.404 1.00 87.75 414 SER A C 1
ATOM 3337 O O . SER A 1 414 ? 25.324 -8.998 -17.273 1.00 87.75 414 SER A O 1
ATOM 3339 N N . GLY A 1 415 ? 25.500 -9.792 -19.362 1.00 89.19 415 GLY A N 1
ATOM 3340 C CA . GLY A 1 415 ? 26.778 -10.469 -19.146 1.00 89.19 415 GLY A CA 1
ATOM 3341 C C . GLY A 1 415 ? 27.904 -9.499 -18.781 1.00 89.19 415 GLY A C 1
ATOM 3342 O O . GLY A 1 415 ? 28.627 -9.734 -17.812 1.00 89.19 415 GLY A O 1
ATOM 3343 N N . ALA A 1 416 ? 28.012 -8.368 -19.488 1.00 88.25 416 ALA A N 1
ATOM 3344 C CA . ALA A 1 416 ? 28.998 -7.334 -19.179 1.00 88.25 416 ALA A CA 1
ATOM 3345 C C . ALA A 1 416 ? 28.771 -6.727 -17.784 1.00 88.25 416 ALA A C 1
ATOM 3347 O O . ALA A 1 416 ? 29.725 -6.537 -17.029 1.00 88.25 416 ALA A O 1
ATOM 3348 N N . THR A 1 417 ? 27.513 -6.477 -17.407 1.00 86.06 417 THR A N 1
ATOM 3349 C CA . THR A 1 417 ? 27.152 -6.069 -16.044 1.00 86.06 417 THR A CA 1
ATOM 3350 C C . THR A 1 417 ? 27.551 -7.133 -15.022 1.00 86.06 417 THR A C 1
ATOM 3352 O O . THR A 1 417 ? 28.148 -6.786 -14.006 1.00 86.06 417 THR A O 1
ATOM 3355 N N . GLY A 1 418 ? 27.307 -8.415 -15.301 1.00 87.25 418 GLY A N 1
ATOM 3356 C CA . GLY A 1 418 ? 27.706 -9.525 -14.432 1.00 87.25 418 GLY A CA 1
ATOM 3357 C C . GLY A 1 418 ? 29.211 -9.569 -14.179 1.00 87.25 418 GLY A C 1
ATOM 3358 O O . GLY A 1 418 ? 29.638 -9.704 -13.034 1.00 87.25 418 GLY A O 1
ATOM 3359 N N . VAL A 1 419 ? 30.022 -9.366 -15.222 1.00 89.06 419 VAL A N 1
ATOM 3360 C CA . VAL A 1 419 ? 31.484 -9.262 -15.092 1.00 89.06 419 VAL A CA 1
ATOM 3361 C C . VAL A 1 419 ? 31.875 -8.063 -14.233 1.00 89.06 419 VAL A C 1
ATOM 3363 O O . VAL A 1 419 ? 32.644 -8.223 -13.291 1.00 89.06 419 VAL A O 1
ATOM 3366 N N . LEU A 1 420 ? 31.332 -6.874 -14.517 1.00 86.31 420 LEU A N 1
ATOM 3367 C CA . LEU A 1 420 ? 31.658 -5.652 -13.772 1.00 86.31 420 LEU A CA 1
ATOM 3368 C C . LEU A 1 420 ? 31.304 -5.748 -12.284 1.00 86.31 420 LEU A C 1
ATOM 3370 O O . LEU A 1 420 ? 32.037 -5.213 -11.458 1.00 86.31 420 LEU A O 1
ATOM 3374 N N . MET A 1 421 ? 30.208 -6.432 -11.949 1.00 83.38 421 MET A N 1
ATOM 3375 C CA . MET A 1 421 ? 29.782 -6.631 -10.562 1.00 83.38 421 MET A CA 1
ATOM 3376 C C . MET A 1 421 ? 30.569 -7.736 -9.849 1.00 83.38 421 MET A C 1
ATOM 3378 O O . MET A 1 421 ? 30.753 -7.655 -8.642 1.00 83.38 421 MET A O 1
ATOM 3382 N N . SER A 1 422 ? 31.050 -8.750 -10.574 1.00 87.81 422 SER A N 1
ATOM 3383 C CA . SER A 1 422 ? 31.725 -9.914 -9.975 1.00 87.81 422 SER A CA 1
ATOM 3384 C C . SER A 1 422 ? 33.242 -9.764 -9.878 1.00 87.81 422 SER A C 1
ATOM 3386 O O . SER A 1 422 ? 33.864 -10.390 -9.024 1.00 87.81 422 SER A O 1
ATOM 3388 N N . LEU A 1 423 ? 33.857 -8.949 -10.740 1.00 86.44 423 LEU A N 1
ATOM 3389 C CA . LEU A 1 423 ? 35.308 -8.756 -10.766 1.00 86.44 423 LEU A CA 1
ATOM 3390 C C . LEU A 1 423 ? 35.877 -8.187 -9.449 1.00 86.44 423 LEU A C 1
ATOM 3392 O O . LEU A 1 423 ? 36.931 -8.667 -9.028 1.00 86.44 423 LEU A O 1
ATOM 3396 N N . PRO A 1 424 ? 35.224 -7.220 -8.767 1.00 85.50 424 PRO A N 1
ATOM 3397 C CA . PRO A 1 424 ? 35.700 -6.724 -7.475 1.00 85.50 424 PRO A CA 1
ATOM 3398 C C . PRO A 1 424 ? 35.756 -7.802 -6.389 1.00 85.50 424 PRO A C 1
ATOM 3400 O O . PRO A 1 424 ? 36.569 -7.689 -5.483 1.00 85.50 424 PRO A O 1
ATOM 3403 N N . GLU A 1 425 ? 34.944 -8.856 -6.500 1.00 87.25 425 GLU A N 1
ATOM 3404 C CA . GLU A 1 425 ? 34.882 -9.950 -5.524 1.00 87.25 425 GLU A CA 1
ATOM 3405 C C . GLU A 1 425 ? 36.107 -10.881 -5.591 1.00 87.25 425 GLU A C 1
ATOM 3407 O O . GLU A 1 425 ? 36.242 -11.771 -4.758 1.00 87.25 425 GLU A O 1
ATOM 3412 N N . LEU A 1 426 ? 36.995 -10.710 -6.580 1.00 86.75 426 LEU A N 1
ATOM 3413 C CA . LEU A 1 426 ? 38.267 -11.440 -6.676 1.00 86.75 426 LEU A CA 1
ATOM 3414 C C . LEU A 1 426 ? 39.339 -10.930 -5.700 1.00 86.75 426 LEU A C 1
ATOM 3416 O O . LEU A 1 426 ? 40.352 -11.609 -5.515 1.00 86.75 426 LEU A O 1
ATOM 3420 N N . LEU A 1 427 ? 39.140 -9.729 -5.149 1.00 78.25 427 LEU A N 1
ATOM 3421 C CA . LEU A 1 427 ? 40.019 -9.055 -4.193 1.00 78.25 427 LEU A CA 1
ATOM 3422 C C . LEU A 1 427 ? 39.488 -9.255 -2.772 1.00 78.25 427 LEU A C 1
ATOM 3424 O O . LEU A 1 427 ? 40.339 -9.447 -1.874 1.00 78.25 427 LEU A O 1
#

Secondary structure (DSSP, 8-state):
-HHHHHHHHHHHT-----GGG-----BTTBPPPPP--HHHHHHHHHHHHHHHHHHHHTPPPPTTSEEEEEEEPPHHHHHHHHHHHHHHHHHHHHHTT--STTHHHHHHHHHHHHHHHHHHHHHTEEEEE--EEEEEEEE-HHHHHHTHHHHHHHHHHHHHHHHHHHHHHHSTT---HHHHHHHHHHHHHHHHHHHHTTT--EEEEEE-SS-----PPP-S------HHHHHHHHHHHHHHHHHHHHHHHHHH--BTTTBSHHHHHHHHHHHHHHHTS-S---GGGHHHHHHHHHHHHHSS---GGG--SHHHHHHHHHHHS----------HHHHHHHHHHHHS-HHHHHHHHTBTTT-SS----TTSPP-SB--SS-TTTHHHHHHHHHHHHHHHHHHHHHHHHHHTTHHHHHHHHHHHHHGGGG-